Protein 5ODK (pdb70)

Structure (mmCIF, N/CA/C/O backbone):
data_5ODK
#
_entry.id   5ODK
#
_cell.length_a   50.770
_cell.length_b   103.620
_cell.length_c   59.290
_cell.angle_alpha   90.00
_cell.angle_beta   111.09
_cell.angle_gamma   90.00
#
_symmetry.space_group_name_H-M   'P 1 21 1'
#
loop_
_entity.id
_entity.type
_entity.pdbx_description
1 polymer 'single-stranded DNA-binding protein'
2 non-polymer 'PHOSPHATE ION'
3 non-polymer GLYCEROL
4 water water
#
loop_
_atom_site.group_PDB
_atom_site.id
_atom_site.type_symbol
_atom_site.label_atom_id
_atom_site.label_alt_id
_atom_site.label_comp_id
_atom_site.label_asym_id
_atom_site.label_entity_id
_atom_site.label_seq_id
_atom_site.pdbx_PDB_ins_code
_atom_site.Cartn_x
_atom_site.Cartn_y
_atom_site.Cartn_z
_atom_site.occupancy
_atom_site.B_iso_or_equiv
_atom_site.auth_seq_id
_atom_site.auth_comp_id
_atom_site.auth_asym_id
_atom_site.auth_atom_id
_atom_site.pdbx_PDB_model_num
ATOM 1 N N . GLY A 1 1 ? -13.380 8.003 12.570 1.00 35.97 -1 GLY A N 1
ATOM 2 C CA . GLY A 1 1 ? -12.400 6.904 12.807 1.00 28.54 -1 GLY A CA 1
ATOM 3 C C . GLY A 1 1 ? -11.773 6.983 14.175 1.00 22.76 -1 GLY A C 1
ATOM 4 O O . GLY A 1 1 ? -12.242 7.699 15.081 1.00 24.35 -1 GLY A O 1
ATOM 5 N N . LEU A 1 2 ? -10.675 6.266 14.325 1.00 19.76 0 LEU A N 1
ATOM 6 C CA . LEU A 1 2 ? -10.074 6.123 15.635 1.00 17.90 0 LEU A CA 1
ATOM 7 C C . LEU A 1 2 ? -9.590 7.457 16.212 1.00 19.51 0 LEU A C 1
ATOM 8 O O . LEU A 1 2 ? -9.759 7.737 17.421 1.00 19.35 0 LEU A O 1
ATOM 13 N N . ALA A 1 3 ? -8.938 8.242 15.365 1.00 20.23 1 ALA A N 1
ATOM 14 C CA . ALA A 1 3 ? -8.302 9.500 15.793 1.00 20.87 1 ALA A CA 1
ATOM 15 C C . ALA A 1 3 ? -9.251 10.416 16.564 1.00 20.03 1 ALA A C 1
ATOM 16 O O . ALA A 1 3 ? -8.841 11.053 17.522 1.00 22.96 1 ALA A O 1
ATOM 18 N N . GLU A 1 4 ? -10.510 10.462 16.149 1.00 20.74 2 GLU A N 1
ATOM 19 C CA . GLU A 1 4 ? -11.463 11.408 16.717 1.00 22.83 2 GLU A CA 1
ATOM 20 C C . GLU A 1 4 ? -11.898 10.959 18.114 1.00 23.28 2 GLU A C 1
ATOM 21 O O . GLU A 1 4 ? -12.344 11.771 18.893 1.00 28.34 2 GLU A O 1
ATOM 27 N N . LYS A 1 5 ? -11.702 9.675 18.435 1.00 19.80 3 LYS A N 1
ATOM 28 C CA . LYS A 1 5 ? -12.163 9.091 19.702 1.00 21.42 3 LYS A CA 1
ATOM 29 C C . LYS A 1 5 ? -11.105 9.089 20.803 1.00 21.03 3 LYS A C 1
ATOM 30 O O . LYS A 1 5 ? -11.427 9.047 22.000 1.00 25.51 3 LYS A O 1
ATOM 36 N N . LEU A 1 6 ? -9.847 9.125 20.415 1.00 16.13 4 LEU A N 1
ATOM 37 C CA . LEU A 1 6 ? -8.759 9.000 21.388 1.00 16.78 4 LEU A CA 1
ATOM 38 C C . LEU A 1 6 ? -8.580 10.253 22.220 1.00 16.73 4 LEU A C 1
ATOM 39 O O . LEU A 1 6 ? -8.713 11.368 21.732 1.00 20.96 4 LEU A O 1
ATOM 44 N N . VAL A 1 7 ? -8.202 10.053 23.464 1.00 16.80 5 VAL A N 1
ATOM 45 C CA . VAL A 1 7 ? -8.079 11.142 24.422 1.00 19.29 5 VAL A CA 1
ATOM 46 C C . VAL A 1 7 ? -6.610 11.178 24.865 1.00 18.13 5 VAL A C 1
ATOM 47 O O . VAL A 1 7 ? -6.153 10.257 25.532 1.00 19.53 5 VAL A O 1
ATOM 51 N N . PRO A 1 8 ? -5.859 12.213 24.463 1.00 21.66 6 PRO A N 1
ATOM 52 C CA . PRO A 1 8 ? -4.434 12.246 24.835 1.00 21.58 6 PRO A CA 1
ATOM 53 C C . PRO A 1 8 ? -4.182 12.288 26.330 1.00 19.78 6 PRO A C 1
ATOM 54 O O . PRO A 1 8 ? -4.888 13.008 27.053 1.00 23.61 6 PRO A O 1
ATOM 58 N N . ALA A 1 9 ? -3.161 11.546 26.769 1.00 19.85 7 ALA A N 1
ATOM 59 C CA . ALA A 1 9 ? -2.649 11.641 28.125 1.00 19.85 7 ALA A CA 1
ATOM 60 C C . ALA A 1 9 ? -1.311 12.427 28.163 1.00 21.13 7 ALA A C 1
ATOM 61 O O . ALA A 1 9 ? -1.120 13.280 29.023 1.00 25.50 7 ALA A O 1
ATOM 63 N N . LYS A 1 10 ? -0.407 12.147 27.227 1.00 19.60 8 LYS A N 1
ATOM 64 C CA . LYS A 1 10 ? 0.919 12.775 27.206 1.00 21.98 8 LYS A CA 1
ATOM 65 C C . LYS A 1 10 ? 1.406 12.829 25.768 1.00 21.06 8 LYS A C 1
ATOM 66 O O . LYS A 1 10 ? 1.433 11.814 25.102 1.00 19.87 8 LYS A O 1
ATOM 72 N N . LYS A 1 11 ? 1.809 14.002 25.299 1.00 20.23 9 LYS A N 1
ATOM 73 C CA . LYS A 1 11 ? 2.396 14.211 23.974 1.00 21.30 9 LYS A CA 1
ATOM 74 C C . LYS A 1 11 ? 3.914 14.451 24.154 1.00 20.87 9 LYS A C 1
ATOM 75 O O . LYS A 1 11 ? 4.336 15.235 25.011 1.00 24.02 9 LYS A O 1
ATOM 81 N N . VAL A 1 12 ? 4.730 13.731 23.392 1.00 18.69 10 VAL A N 1
ATOM 82 C CA . VAL A 1 12 ? 6.200 13.909 23.367 1.00 20.36 10 VAL A CA 1
ATOM 83 C C . VAL A 1 12 ? 6.666 14.053 21.924 1.00 17.74 10 VAL A C 1
ATOM 84 O O . VAL A 1 12 ? 5.851 13.859 21.011 1.00 17.49 10 VAL A O 1
ATOM 88 N N . LYS A 1 13 ? 7.950 14.314 21.686 1.00 19.20 11 LYS A N 1
ATOM 89 C CA . LYS A 1 13 ? 8.469 14.359 20.314 1.00 17.76 11 LYS A CA 1
ATOM 90 C C . LYS A 1 13 ? 8.087 13.044 19.627 1.00 16.33 11 LYS A C 1
ATOM 91 O O . LYS A 1 13 ? 8.355 11.956 20.121 1.00 15.79 11 LYS A O 1
ATOM 97 N N . ASN A 1 14 ? 7.427 13.154 18.482 1.00 15.85 12 ASN A N 1
ATOM 98 C CA . ASN A 1 14 ? 7.131 11.980 17.673 1.00 14.08 12 ASN A CA 1
ATOM 99 C C . ASN A 1 14 ? 6.279 10.912 18.346 1.00 12.70 12 ASN A C 1
ATOM 100 O O . ASN A 1 14 ? 6.330 9.760 17.930 1.00 13.41 12 ASN A O 1
ATOM 105 N N . GLY A 1 15 ? 5.435 11.276 19.302 1.00 13.97 13 GLY A N 1
ATOM 106 C CA . GLY A 1 15 ? 4.569 10.302 19.904 1.00 14.80 13 GLY A CA 1
ATOM 107 C C . GLY A 1 15 ? 3.511 10.833 20.812 1.00 13.89 13 GLY A C 1
ATOM 108 O O . GLY A 1 15 ? 3.602 11.951 21.315 1.00 15.71 13 GLY A O 1
ATOM 109 N N . VAL A 1 16 ? 2.506 9.999 21.062 1.00 13.95 14 VAL A N 1
ATOM 110 C CA . VAL A 1 16 ? 1.427 10.335 21.996 1.00 14.00 14 VAL A CA 1
ATOM 111 C C . VAL A 1 16 ? 1.020 9.084 22.767 1.00 13.65 14 VAL A C 1
ATOM 112 O O . VAL A 1 16 ? 0.882 8.003 22.187 1.00 13.72 14 VAL A O 1
ATOM 116 N N . LEU A 1 17 ? 0.862 9.233 24.079 1.00 14.28 15 LEU A N 1
ATOM 117 C CA . LEU A 1 17 ? 0.206 8.230 24.912 1.00 13.60 15 LEU A CA 1
ATOM 118 C C . LEU A 1 17 ? -1.187 8.723 25.174 1.00 14.04 15 LEU A C 1
ATOM 119 O O . LEU A 1 17 ? -1.391 9.892 25.531 1.00 16.13 15 LEU A O 1
ATOM 124 N N . TYR A 1 18 ? -2.164 7.844 24.980 1.00 12.47 16 TYR A N 1
ATOM 125 C CA . TYR A 1 18 ? -3.572 8.146 25.196 1.00 14.39 16 TYR A CA 1
ATOM 126 C C . TYR A 1 18 ? -4.033 7.570 26.539 1.00 14.19 16 TYR A C 1
ATOM 127 O O . TYR A 1 18 ? -3.460 6.598 27.059 1.00 14.92 16 TYR A O 1
ATOM 136 N N . LYS A 1 19 ? -5.114 8.134 27.064 1.00 14.97 17 LYS A N 1
ATOM 137 C CA . LYS A 1 19 ? -5.647 7.698 28.343 1.00 16.75 17 LYS A CA 1
ATOM 138 C C . LYS A 1 19 ? -6.052 6.239 28.370 1.00 16.74 17 LYS A C 1
ATOM 139 O O . LYS A 1 19 ? -6.007 5.598 29.403 1.00 18.60 17 LYS A O 1
ATOM 145 N N . SER A 1 20 ? -6.482 5.729 27.211 1.00 16.30 18 SER A N 1
ATOM 146 C CA . SER A 1 20 ? -6.900 4.370 27.002 1.00 15.24 18 SER A CA 1
ATOM 147 C C . SER A 1 20 ? -5.733 3.386 26.772 1.00 14.44 18 SER A C 1
ATOM 148 O O . SER A 1 20 ? -5.949 2.193 26.546 1.00 15.70 18 SER A O 1
ATOM 151 N N . GLY A 1 21 ? -4.498 3.875 26.808 1.00 13.08 19 GLY A N 1
ATOM 152 C CA . GLY A 1 21 ? -3.310 3.047 26.626 1.00 13.29 19 GLY A CA 1
ATOM 153 C C . GLY A 1 21 ? -2.808 2.936 25.211 1.00 11.54 19 GLY A C 1
ATOM 154 O O . GLY A 1 21 ? -1.753 2.369 24.961 1.00 13.16 19 GLY A O 1
ATOM 155 N N . HIS A 1 22 ? -3.578 3.463 24.242 1.00 12.07 20 HIS A N 1
ATOM 156 C CA . HIS A 1 22 ? -3.081 3.568 22.890 1.00 10.86 20 HIS A CA 1
ATOM 157 C C . HIS A 1 22 ? -1.819 4.398 22.824 1.00 11.09 20 HIS A C 1
ATOM 158 O O . HIS A 1 22 ? -1.634 5.295 23.671 1.00 12.82 20 HIS A O 1
ATOM 165 N N . ILE A 1 23 ? -0.980 4.077 21.858 1.00 10.62 21 ILE A N 1
ATOM 166 C CA . ILE A 1 23 ? 0.281 4.755 21.648 1.00 11.44 21 ILE A CA 1
ATOM 167 C C . ILE A 1 23 ? 0.359 5.138 20.177 1.00 11.87 21 ILE A C 1
ATOM 168 O O . ILE A 1 23 ? 0.290 4.260 19.300 1.00 11.74 21 ILE A O 1
ATOM 173 N N . LYS A 1 24 ? 0.573 6.420 19.897 1.00 11.82 22 LYS A N 1
ATOM 174 C CA . LYS A 1 24 ? 0.900 6.877 18.540 1.00 12.25 22 LYS A CA 1
ATOM 175 C C . LYS A 1 24 ? 2.412 6.988 18.418 1.00 11.59 22 LYS A C 1
ATOM 176 O O . LYS A 1 24 ? 3.032 7.650 19.253 1.00 12.41 22 LYS A O 1
ATOM 182 N N . VAL A 1 25 ? 2.989 6.312 17.434 1.00 11.82 23 VAL A N 1
ATOM 183 C CA . VAL A 1 25 ? 4.376 6.479 17.032 1.00 13.01 23 VAL A CA 1
ATOM 184 C C . VAL A 1 25 ? 4.368 7.231 15.726 1.00 11.29 23 VAL A C 1
ATOM 185 O O . VAL A 1 25 ? 3.749 6.794 14.746 1.00 12.95 23 VAL A O 1
ATOM 189 N N . SER A 1 26 ? 4.989 8.404 15.717 1.00 12.86 24 SER A N 1
ATOM 190 C CA . SER A 1 26 ? 4.911 9.313 14.578 1.00 12.90 24 SER A CA 1
ATOM 191 C C . SER A 1 26 ? 6.201 9.327 13.805 1.00 13.45 24 SER A C 1
ATOM 192 O O . SER A 1 26 ? 7.289 9.275 14.404 1.00 14.24 24 SER A O 1
ATOM 195 N N . ASN A 1 27 ? 6.098 9.431 12.480 1.00 13.89 25 ASN A N 1
ATOM 196 C CA . ASN A 1 27 ? 7.266 9.613 11.625 1.00 13.60 25 ASN A CA 1
ATOM 197 C C . ASN A 1 27 ? 8.258 8.465 11.758 1.00 13.37 25 ASN A C 1
ATOM 198 O O . ASN A 1 27 ? 9.409 8.619 12.194 1.00 14.54 25 ASN A O 1
ATOM 203 N N . VAL A 1 28 ? 7.767 7.308 11.354 1.00 12.58 26 VAL A N 1
ATOM 204 C CA . VAL A 1 28 ? 8.527 6.050 11.354 1.00 12.71 26 VAL A CA 1
ATOM 205 C C . VAL A 1 28 ? 8.482 5.476 9.943 1.00 11.29 26 VAL A C 1
ATOM 206 O O . VAL A 1 28 ? 7.550 5.786 9.178 1.00 12.75 26 VAL A O 1
ATOM 210 N N . ARG A 1 29 ? 9.464 4.653 9.591 1.00 11.54 27 ARG A N 1
ATOM 211 C CA . ARG A 1 29 ? 9.480 4.100 8.246 1.00 12.02 27 ARG A CA 1
ATOM 212 C C . ARG A 1 29 ? 8.830 2.735 8.268 1.00 13.16 27 ARG A C 1
ATOM 213 O O . ARG A 1 29 ? 9.094 1.917 9.124 1.00 17.79 27 ARG A O 1
ATOM 221 N N . CYS A 1 30 ? 7.958 2.463 7.318 1.00 13.15 28 CYS A N 1
ATOM 222 C CA . CYS A 1 30 ? 7.327 1.178 7.354 1.00 14.35 28 CYS A CA 1
ATOM 223 C C . CYS A 1 30 ? 8.005 0.141 6.483 1.00 13.02 28 CYS A C 1
ATOM 224 O O . CYS A 1 30 ? 8.726 0.442 5.528 1.00 13.73 28 CYS A O 1
ATOM 227 N N A SER A 1 31 ? 7.716 -1.101 6.840 0.80 12.57 29 SER A N 1
ATOM 228 N N B SER A 1 31 ? 7.830 -1.118 6.876 0.20 12.59 29 SER A N 1
ATOM 229 C CA A SER A 1 31 ? 8.274 -2.263 6.202 0.80 12.95 29 SER A CA 1
ATOM 230 C CA B SER A 1 31 ? 8.283 -2.254 6.083 0.20 12.39 29 SER A CA 1
ATOM 231 C C A SER A 1 31 ? 7.190 -3.365 6.217 0.80 12.78 29 SER A C 1
ATOM 232 C C B SER A 1 31 ? 7.254 -3.370 6.216 0.20 12.76 29 SER A C 1
ATOM 233 O O A SER A 1 31 ? 6.374 -3.447 7.126 0.80 12.56 29 SER A O 1
ATOM 234 O O B SER A 1 31 ? 6.534 -3.458 7.206 0.20 12.83 29 SER A O 1
ATOM 239 N N . TYR A 1 32 ? 7.188 -4.199 5.181 1.00 12.53 30 TYR A N 1
ATOM 240 C CA . TYR A 1 32 ? 6.292 -5.351 5.113 1.00 13.34 30 TYR A CA 1
ATOM 241 C C . TYR A 1 32 ? 4.831 -5.003 5.413 1.00 13.13 30 TYR A C 1
ATOM 242 O O . TYR A 1 32 ? 4.157 -5.694 6.168 1.00 13.83 30 TYR A O 1
ATOM 251 N N . PRO A 1 33 ? 4.293 -3.942 4.764 1.00 13.37 31 PRO A N 1
ATOM 252 C CA . PRO A 1 33 ? 2.887 -3.644 5.013 1.00 12.92 31 PRO A CA 1
ATOM 253 C C . PRO A 1 33 ? 1.939 -4.702 4.448 1.00 13.09 31 PRO A C 1
ATOM 254 O O . PRO A 1 33 ? 2.114 -5.139 3.292 1.00 14.69 31 PRO A O 1
ATOM 258 N N . HIS A 1 34 ? 0.978 -5.090 5.275 1.00 11.95 32 HIS A N 1
ATOM 259 C CA . HIS A 1 34 ? -0.167 -5.933 4.890 1.00 11.90 32 HIS A CA 1
ATOM 260 C C . HIS A 1 34 ? -1.399 -5.298 5.452 1.00 11.46 32 HIS A C 1
ATOM 261 O O . HIS A 1 34 ? -1.946 -5.697 6.457 1.00 12.37 32 HIS A O 1
ATOM 268 N N . LEU A 1 35 ? -1.803 -4.238 4.759 1.00 12.27 33 LEU A N 1
ATOM 269 C CA . LEU A 1 35 ? -2.931 -3.390 5.142 1.00 12.31 33 LEU A CA 1
ATOM 270 C C . LEU A 1 35 ? -4.124 -3.537 4.208 1.00 13.15 33 LEU A C 1
ATOM 271 O O . LEU A 1 35 ? -5.226 -3.092 4.526 1.00 14.38 33 LEU A O 1
ATOM 276 N N . ASP A 1 36 ? -3.859 -4.122 3.050 1.00 14.11 34 ASP A N 1
ATOM 277 C CA . ASP A 1 36 ? -4.834 -4.234 1.985 1.00 15.10 34 ASP A CA 1
ATOM 278 C C . ASP A 1 36 ? -5.790 -5.375 2.197 1.00 16.54 34 ASP A C 1
ATOM 279 O O . ASP A 1 36 ? -7.020 -5.228 1.976 1.00 20.18 34 ASP A O 1
ATOM 284 N N . LYS A 1 37 ? -5.213 -6.518 2.521 1.00 18.28 35 LYS A N 1
ATOM 285 C CA . LYS A 1 37 ? -5.906 -7.745 2.706 1.00 21.21 35 LYS A CA 1
ATOM 286 C C . LYS A 1 37 ? -5.112 -8.485 3.779 1.00 19.55 35 LYS A C 1
ATOM 287 O O . LYS A 1 37 ? -3.868 -8.356 3.895 1.00 21.71 35 LYS A O 1
ATOM 293 N N . PRO A 1 38 ? -5.822 -9.300 4.565 1.00 23.48 36 PRO A N 1
ATOM 294 C CA . PRO A 1 38 ? -5.077 -10.014 5.587 1.00 24.28 36 PRO A CA 1
ATOM 295 C C . PRO A 1 38 ? -4.302 -11.189 5.007 1.00 26.26 36 PRO A C 1
ATOM 296 O O . PRO A 1 38 ? -4.577 -11.650 3.903 1.00 29.80 36 PRO A O 1
ATOM 300 N N . TYR A 1 39 ? -3.314 -11.605 5.781 1.00 28.15 37 TYR A N 1
ATOM 301 C CA . TYR A 1 39 ? -2.147 -12.329 5.310 1.00 34.14 37 TYR A CA 1
ATOM 302 C C . TYR A 1 39 ? -1.607 -13.174 6.454 1.00 40.80 37 TYR A C 1
ATOM 303 O O . TYR A 1 39 ? -2.289 -13.361 7.476 1.00 49.18 37 TYR A O 1
ATOM 312 N N . PRO A 1 47 ? -6.985 -14.729 9.899 1.00 38.64 45 PRO A N 1
ATOM 313 C CA . PRO A 1 47 ? -6.079 -13.986 9.018 1.00 29.18 45 PRO A CA 1
ATOM 314 C C . PRO A 1 47 ? -5.658 -12.656 9.667 1.00 24.44 45 PRO A C 1
ATOM 315 O O . PRO A 1 47 ? -6.433 -12.118 10.464 1.00 29.61 45 PRO A O 1
ATOM 319 N N . LYS A 1 48 ? -4.470 -12.114 9.354 1.00 24.11 46 LYS A N 1
ATOM 320 C CA . LYS A 1 48 ? -4.038 -10.859 9.966 1.00 19.63 46 LYS A CA 1
ATOM 321 C C . LYS A 1 48 ? -3.523 -9.773 9.001 1.00 17.32 46 LYS A C 1
ATOM 322 O O . LYS A 1 48 ? -2.831 -10.003 8.029 1.00 22.77 46 LYS A O 1
ATOM 328 N N . TYR A 1 49 ? -3.856 -8.569 9.371 1.00 12.81 47 TYR A N 1
ATOM 329 C CA . TYR A 1 49 ? -3.215 -7.355 8.862 1.00 11.96 47 TYR A CA 1
ATOM 330 C C . TYR A 1 49 ? -1.939 -7.111 9.688 1.00 11.57 47 TYR A C 1
ATOM 331 O O . TYR A 1 49 ? -1.903 -7.462 10.867 1.00 13.59 47 TYR A O 1
ATOM 340 N N . SER A 1 50 ? -0.929 -6.513 9.091 1.00 11.13 48 SER A N 1
ATOM 341 C CA . SER A 1 50 ? 0.315 -6.302 9.829 1.00 11.41 48 SER A CA 1
ATOM 342 C C . SER A 1 50 ? 1.164 -5.189 9.226 1.00 10.93 48 SER A C 1
ATOM 343 O O . SER A 1 50 ? 0.961 -4.805 8.061 1.00 12.03 48 SER A O 1
ATOM 346 N N . ILE A 1 51 ? 2.142 -4.735 9.984 1.00 11.83 49 ILE A N 1
ATOM 347 C CA . ILE A 1 51 ? 3.153 -3.842 9.498 1.00 11.68 49 ILE A CA 1
ATOM 348 C C . ILE A 1 51 ? 4.358 -3.934 10.440 1.00 12.14 49 ILE A C 1
ATOM 349 O O . ILE A 1 51 ? 4.189 -4.293 11.628 1.00 13.10 49 ILE A O 1
ATOM 354 N N . THR A 1 52 ? 5.532 -3.606 9.909 1.00 11.54 50 THR A N 1
ATOM 355 C CA . THR A 1 52 ? 6.708 -3.367 10.711 1.00 11.67 50 THR A CA 1
ATOM 356 C C . THR A 1 52 ? 6.993 -1.863 10.637 1.00 11.73 50 THR A C 1
ATOM 357 O O . THR A 1 52 ? 6.907 -1.246 9.571 1.00 13.23 50 THR A O 1
ATOM 361 N N . LEU A 1 53 ? 7.347 -1.287 11.777 1.00 11.33 51 LEU A N 1
ATOM 362 C CA . LEU A 1 53 ? 7.658 0.143 11.892 1.00 11.92 51 LEU A CA 1
ATOM 363 C C . LEU A 1 53 ? 9.098 0.273 12.318 1.00 12.32 51 LEU A C 1
ATOM 364 O O . LEU A 1 53 ? 9.516 -0.339 13.314 1.00 14.72 51 LEU A O 1
ATOM 369 N N . LEU A 1 54 ? 9.883 1.034 11.558 1.00 12.84 52 LEU A N 1
ATOM 370 C CA . LEU A 1 54 ? 11.265 1.286 11.850 1.00 12.39 52 LEU A CA 1
ATOM 371 C C . LEU A 1 54 ? 11.349 2.673 12.439 1.00 12.76 52 LEU A C 1
ATOM 372 O O . LEU A 1 54 ? 11.103 3.685 11.759 1.00 13.25 52 LEU A O 1
ATOM 377 N N . MET A 1 55 ? 11.652 2.741 13.738 1.00 13.61 53 MET A N 1
ATOM 378 C CA . MET A 1 55 ? 11.545 3.982 14.473 1.00 14.10 53 MET A CA 1
ATOM 379 C C . MET A 1 55 ? 12.956 4.502 14.787 1.00 14.05 53 MET A C 1
ATOM 380 O O . MET A 1 55 ? 13.673 3.901 15.589 1.00 14.13 53 MET A O 1
ATOM 385 N N . PRO A 1 56 ? 13.393 5.623 14.158 1.00 12.91 54 PRO A N 1
ATOM 386 C CA . PRO A 1 56 ? 14.763 6.124 14.411 1.00 14.25 54 PRO A CA 1
ATOM 387 C C . PRO A 1 56 ? 15.022 6.414 15.881 1.00 15.00 54 PRO A C 1
ATOM 388 O O . PRO A 1 56 ? 14.301 7.173 16.531 1.00 16.08 54 PRO A O 1
ATOM 392 N N . LYS A 1 57 ? 16.060 5.782 16.405 1.00 14.94 55 LYS A N 1
ATOM 393 C CA . LYS A 1 57 ? 16.361 5.915 17.837 1.00 14.76 55 LYS A CA 1
ATOM 394 C C . LYS A 1 57 ? 16.628 7.352 18.254 1.00 16.21 55 LYS A C 1
ATOM 395 O O . LYS A 1 57 ? 16.193 7.771 19.327 1.00 19.57 55 LYS A O 1
ATOM 401 N N . ASP A 1 58 ? 17.341 8.101 17.413 1.00 16.74 56 ASP A N 1
ATOM 402 C CA . ASP A 1 58 ? 17.814 9.428 17.787 1.00 19.24 56 ASP A CA 1
ATOM 403 C C . ASP A 1 58 ? 16.708 10.440 17.908 1.00 18.03 56 ASP A C 1
ATOM 404 O O . ASP A 1 58 ? 16.892 11.414 18.584 1.00 22.50 56 ASP A O 1
ATOM 409 N N . THR A 1 59 ? 15.547 10.194 17.304 1.00 16.37 57 THR A N 1
ATOM 410 C CA . THR A 1 59 ? 14.404 11.120 17.370 1.00 16.34 57 THR A CA 1
ATOM 411 C C . THR A 1 59 ? 13.160 10.543 18.054 1.00 15.91 57 THR A C 1
ATOM 412 O O . THR A 1 59 ? 12.096 11.184 18.075 1.00 18.42 57 THR A O 1
ATOM 416 N N . HIS A 1 60 ? 13.293 9.366 18.653 1.00 14.56 58 HIS A N 1
ATOM 417 C CA . HIS A 1 60 ? 12.155 8.700 19.284 1.00 15.02 58 HIS A CA 1
ATOM 418 C C . HIS A 1 60 ? 12.464 8.162 20.668 1.00 15.76 58 HIS A C 1
ATOM 419 O O . HIS A 1 60 ? 11.765 7.267 21.131 1.00 15.02 58 HIS A O 1
ATOM 426 N N . GLY A 1 61 ? 13.439 8.760 21.366 1.00 15.64 59 GLY A N 1
ATOM 427 C CA . GLY A 1 61 ? 13.772 8.260 22.692 1.00 16.60 59 GLY A CA 1
ATOM 428 C C . GLY A 1 61 ? 12.636 8.322 23.703 1.00 16.82 59 GLY A C 1
ATOM 429 O O . GLY A 1 61 ? 12.398 7.371 24.436 1.00 17.15 59 GLY A O 1
ATOM 430 N N . ALA A 1 62 ? 11.943 9.449 23.772 1.00 16.37 60 ALA A N 1
ATOM 431 C CA . ALA A 1 62 ? 10.866 9.604 24.754 1.00 17.73 60 ALA A CA 1
ATOM 432 C C . ALA A 1 62 ? 9.715 8.661 24.504 1.00 16.31 60 ALA A C 1
ATOM 433 O O . ALA A 1 62 ? 9.191 8.054 25.430 1.00 16.27 60 ALA A O 1
ATOM 435 N N . ILE A 1 63 ? 9.303 8.526 23.247 1.00 14.99 61 ILE A N 1
ATOM 436 C CA . ILE A 1 63 ? 8.196 7.625 22.973 1.00 14.00 61 ILE A CA 1
ATOM 437 C C . ILE A 1 63 ? 8.617 6.169 23.176 1.00 13.78 61 ILE A C 1
ATOM 438 O O . ILE A 1 63 ? 7.812 5.366 23.628 1.00 13.83 61 ILE A O 1
ATOM 443 N N . LYS A 1 64 ? 9.876 5.833 22.915 1.00 14.06 62 LYS A N 1
ATOM 444 C CA . LYS A 1 64 ? 10.334 4.489 23.234 1.00 14.34 62 LYS A CA 1
ATOM 445 C C . LYS A 1 64 ? 10.259 4.230 24.738 1.00 14.95 62 LYS A C 1
ATOM 446 O O . LYS A 1 64 ? 9.863 3.153 25.147 1.00 15.14 62 LYS A O 1
ATOM 452 N N . LYS A 1 65 ? 10.652 5.224 25.547 1.00 16.03 63 LYS A N 1
ATOM 453 C CA . LYS A 1 65 ? 10.561 5.100 27.011 1.00 18.07 63 LYS A CA 1
ATOM 454 C C . LYS A 1 65 ? 9.110 4.837 27.458 1.00 15.61 63 LYS A C 1
ATOM 455 O O . LYS A 1 65 ? 8.843 3.978 28.302 1.00 17.93 63 LYS A O 1
ATOM 461 N N . ILE A 1 66 ? 8.179 5.566 26.859 1.00 14.78 64 ILE A N 1
ATOM 462 C CA . ILE A 1 66 ? 6.783 5.367 27.151 1.00 15.02 64 ILE A CA 1
ATOM 463 C C . ILE A 1 66 ? 6.355 3.951 26.746 1.00 14.02 64 ILE A C 1
ATOM 464 O O . ILE A 1 66 ? 5.621 3.274 27.456 1.00 15.25 64 ILE A O 1
ATOM 469 N N . ILE A 1 67 ? 6.785 3.519 25.561 1.00 13.52 65 ILE A N 1
ATOM 470 C CA . ILE A 1 67 ? 6.462 2.149 25.112 1.00 13.17 65 ILE A CA 1
ATOM 471 C C . ILE A 1 67 ? 6.958 1.121 26.121 1.00 13.47 65 ILE A C 1
ATOM 472 O O . ILE A 1 67 ? 6.197 0.206 26.480 1.00 13.91 65 ILE A O 1
ATOM 477 N N . ASP A 1 68 ? 8.188 1.288 26.629 1.00 14.10 66 ASP A N 1
ATOM 478 C CA . ASP A 1 68 ? 8.683 0.335 27.616 1.00 14.47 66 ASP A CA 1
ATOM 479 C C . ASP A 1 68 ? 7.794 0.320 28.868 1.00 12.92 66 ASP A C 1
ATOM 480 O O . ASP A 1 68 ? 7.494 -0.736 29.427 1.00 15.42 66 ASP A O 1
ATOM 485 N N . GLU A 1 69 ? 7.394 1.504 29.311 1.00 13.31 67 GLU A N 1
ATOM 486 C CA . GLU A 1 69 ? 6.515 1.631 30.477 1.00 14.69 67 GLU A CA 1
ATOM 487 C C . GLU A 1 69 ? 5.166 0.954 30.246 1.00 14.95 67 GLU A C 1
ATOM 488 O O . GLU A 1 69 ? 4.632 0.262 31.079 1.00 15.41 67 GLU A O 1
ATOM 494 N N . GLN A 1 70 ? 4.622 1.122 29.052 1.00 14.69 68 GLN A N 1
ATOM 495 C CA . GLN A 1 70 ? 3.329 0.522 28.718 1.00 13.85 68 GLN A CA 1
ATOM 496 C C . GLN A 1 70 ? 3.443 -0.994 28.582 1.00 12.98 68 GLN A C 1
ATOM 497 O O . GLN A 1 70 ? 2.506 -1.708 28.937 1.00 13.84 68 GLN A O 1
ATOM 503 N N . ILE A 1 71 ? 4.585 -1.483 28.093 1.00 13.50 69 ILE A N 1
ATOM 504 C CA . ILE A 1 71 ? 4.847 -2.922 28.106 1.00 13.23 69 ILE A CA 1
ATOM 505 C C . ILE A 1 71 ? 4.827 -3.496 29.537 1.00 14.09 69 ILE A C 1
ATOM 506 O O . ILE A 1 71 ? 4.220 -4.541 29.769 1.00 13.25 69 ILE A O 1
ATOM 511 N N . GLU A 1 72 ? 5.434 -2.785 30.499 1.00 14.23 70 GLU A N 1
ATOM 512 C CA . GLU A 1 72 ? 5.401 -3.239 31.878 1.00 14.80 70 GLU A CA 1
ATOM 513 C C . GLU A 1 72 ? 3.985 -3.271 32.441 1.00 15.16 70 GLU A C 1
ATOM 514 O O . GLU A 1 72 ? 3.604 -4.207 33.133 1.00 15.39 70 GLU A O 1
ATOM 520 N N . LEU A 1 73 ? 3.181 -2.266 32.108 1.00 14.51 71 LEU A N 1
ATOM 521 C CA . LEU A 1 73 ? 1.800 -2.217 32.578 1.00 15.92 71 LEU A CA 1
ATOM 522 C C . LEU A 1 73 ? 1.015 -3.405 32.008 1.00 14.97 71 LEU A C 1
ATOM 523 O O . LEU A 1 73 ? 0.159 -4.012 32.670 1.00 15.50 71 LEU A O 1
ATOM 528 N N . THR A 1 74 ? 1.291 -3.700 30.743 1.00 13.61 72 THR A N 1
ATOM 529 C CA . THR A 1 74 ? 0.566 -4.760 30.059 1.00 13.01 72 THR A CA 1
ATOM 530 C C . THR A 1 74 ? 0.911 -6.121 30.690 1.00 12.77 72 THR A C 1
ATOM 531 O O . THR A 1 74 ? 0.040 -6.953 30.908 1.00 14.10 72 THR A O 1
ATOM 535 N N . LYS A 1 75 ? 2.189 -6.325 31.032 1.00 13.34 73 LYS A N 1
ATOM 536 C CA . LYS A 1 75 ? 2.583 -7.554 31.752 1.00 14.45 73 LYS A CA 1
ATOM 537 C C . LYS A 1 75 ? 1.791 -7.663 33.058 1.00 14.26 7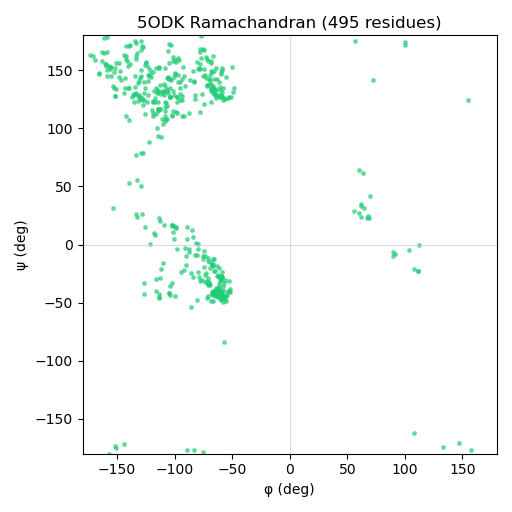3 LYS A C 1
ATOM 538 O O . LYS A 1 75 ? 1.316 -8.735 33.424 1.00 15.51 73 LYS A O 1
ATOM 544 N N . LYS A 1 76 ? 1.708 -6.545 33.782 1.00 14.89 74 LYS A N 1
ATOM 545 C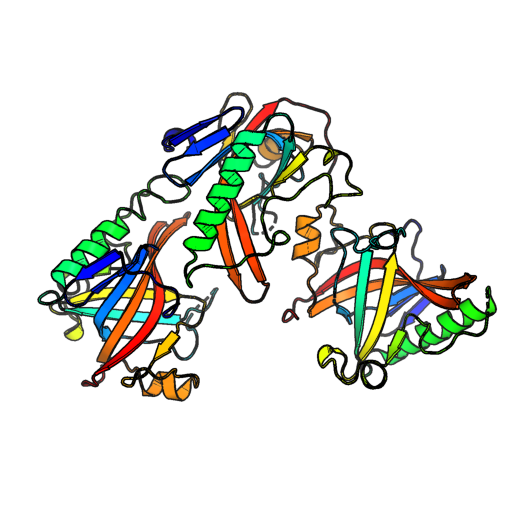 CA . LYS A 1 76 ? 1.112 -6.530 35.116 1.00 16.96 74 LYS A CA 1
ATOM 546 C C . LYS A 1 76 ? -0.362 -6.940 35.092 1.00 16.64 74 LYS A C 1
ATOM 547 O O . LYS A 1 76 ? -0.862 -7.567 36.035 1.00 17.60 74 LYS A O 1
ATOM 553 N N . ASN A 1 77 ? -1.042 -6.568 33.998 1.00 14.81 75 ASN A N 1
ATOM 554 C CA . ASN A 1 77 ? -2.498 -6.729 33.917 1.00 15.96 75 ASN A CA 1
ATOM 555 C C . ASN A 1 77 ? -2.962 -7.909 33.085 1.00 13.95 75 ASN A C 1
ATOM 556 O O . ASN A 1 77 ? -4.140 -7.992 32.711 1.00 15.76 75 ASN A O 1
ATOM 561 N N . HIS A 1 78 ? -2.051 -8.841 32.826 1.00 13.01 76 HIS A N 1
ATOM 562 C CA . HIS A 1 78 ? -2.413 -10.036 32.100 1.00 13.68 76 HIS A CA 1
ATOM 563 C C . HIS A 1 78 ? -3.498 -10.857 32.802 1.00 13.43 76 HIS A C 1
ATOM 564 O O . HIS A 1 78 ? -3.566 -10.924 34.025 1.00 14.66 76 HIS A O 1
ATOM 571 N N . LYS A 1 79 ? -4.354 -11.514 32.017 1.00 12.60 77 LYS A N 1
ATOM 572 C CA . LYS A 1 79 ? -5.533 -12.147 32.587 1.00 13.72 77 LYS A CA 1
ATOM 573 C C . LYS A 1 79 ? -5.313 -13.330 33.511 1.00 13.83 77 LYS A C 1
ATOM 574 O O . LYS A 1 79 ? -6.232 -13.686 34.262 1.00 14.81 77 LYS A O 1
ATOM 580 N N . THR A 1 80 ? -4.135 -13.959 33.462 1.00 14.62 78 THR A N 1
ATOM 581 C CA . THR A 1 80 ? -3.830 -15.016 34.447 1.00 14.98 78 THR A CA 1
ATOM 582 C C . THR A 1 80 ? -2.967 -14.533 35.608 1.00 16.64 78 THR A C 1
ATOM 583 O O . THR A 1 80 ? -2.479 -15.353 36.405 1.00 18.28 78 THR A O 1
ATOM 587 N N . GLY A 1 81 ? -2.860 -13.213 35.762 1.00 17.20 79 GLY A N 1
ATOM 588 C CA . GLY A 1 81 ? -1.964 -12.559 36.718 1.00 16.45 79 GLY A CA 1
ATOM 589 C C . GLY A 1 81 ? -0.726 -12.084 36.013 1.00 15.70 79 GLY A C 1
ATOM 590 O O . GLY A 1 81 ? -0.530 -12.316 34.797 1.00 16.70 79 GLY A O 1
ATOM 591 N N . ALA A 1 82 ? 0.118 -11.378 36.735 1.00 17.95 80 ALA A N 1
ATO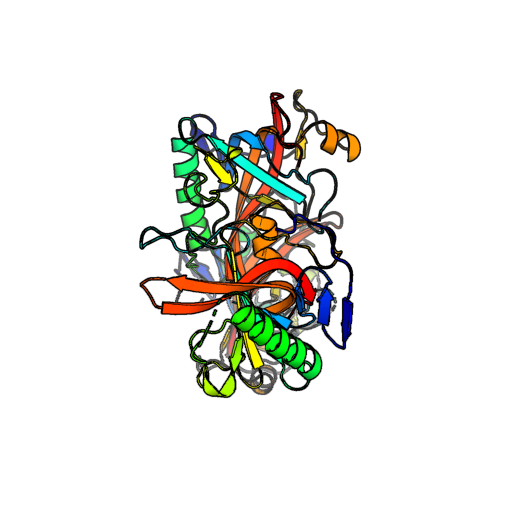M 592 C CA . ALA A 1 82 ? 1.307 -10.792 36.138 1.00 17.90 80 ALA A CA 1
ATOM 593 C C . ALA A 1 82 ? 2.080 -11.819 35.313 1.00 16.54 80 ALA A C 1
ATOM 594 O O . ALA A 1 82 ? 2.317 -12.964 35.752 1.00 20.34 80 ALA A O 1
ATOM 596 N N . LEU A 1 83 ? 2.422 -11.410 34.090 1.00 16.62 81 LEU A N 1
ATOM 597 C CA . LEU A 1 83 ? 3.062 -12.277 33.120 1.00 16.18 81 LEU A CA 1
ATOM 598 C C . LEU A 1 83 ? 4.535 -11.880 32.989 1.00 16.94 81 LEU A C 1
ATOM 599 O O . LEU A 1 83 ? 4.853 -10.698 32.852 1.00 18.33 81 LEU A O 1
ATOM 604 N N . LYS A 1 84 ? 5.429 -12.858 33.006 1.00 18.31 82 LYS A N 1
ATOM 605 C CA . LYS A 1 84 ? 6.840 -12.603 32.748 1.00 18.69 82 LYS A CA 1
ATOM 606 C C . LYS A 1 84 ? 7.108 -12.869 31.261 1.00 18.56 82 LYS A C 1
ATOM 607 O O . LYS A 1 84 ? 6.744 -13.924 30.755 1.00 20.36 82 LYS A O 1
ATOM 613 N N . VAL A 1 85 ? 7.744 -11.914 30.582 1.00 16.36 83 VAL A N 1
ATOM 614 C CA . VAL A 1 85 ? 8.049 -12.042 29.158 1.00 15.72 83 VAL A CA 1
ATOM 615 C C . VAL A 1 85 ? 9.496 -11.644 28.896 1.00 16.15 83 VAL A C 1
ATOM 616 O O . VAL A 1 85 ? 9.934 -10.574 29.322 1.00 19.48 83 VAL A O 1
ATOM 620 N N . ALA A 1 86 ? 10.215 -12.496 28.169 1.00 18.67 84 ALA A N 1
ATOM 621 C CA . ALA A 1 86 ? 11.612 -12.231 27.836 1.00 20.35 84 ALA A CA 1
ATOM 622 C C . ALA A 1 86 ? 11.661 -11.155 26.757 1.00 20.44 84 ALA A C 1
ATOM 623 O O . ALA A 1 86 ? 10.730 -11.044 25.953 1.00 19.90 84 ALA A O 1
ATOM 625 N N . PRO A 1 87 ? 12.740 -10.359 26.713 1.00 21.90 85 PRO A N 1
ATOM 626 C CA . PRO A 1 87 ? 12.836 -9.348 25.635 1.00 23.03 85 PRO A CA 1
ATOM 627 C C . PRO A 1 87 ? 12.664 -9.878 24.210 1.00 20.75 85 PRO A C 1
ATOM 628 O O . PRO A 1 87 ? 12.122 -9.181 23.335 1.00 21.59 85 PRO A O 1
ATOM 632 N N . SER A 1 88 ? 13.065 -11.113 23.952 1.00 21.18 86 SER A N 1
ATOM 633 C CA . SER A 1 88 ? 12.896 -11.691 22.610 1.00 23.82 86 SER A CA 1
ATOM 634 C C . SER A 1 88 ? 11.457 -11.907 22.187 1.00 22.51 86 SER A C 1
ATOM 635 O O . SER A 1 88 ? 11.208 -12.166 21.025 1.00 24.88 86 SER A O 1
ATOM 638 N N . MET A 1 89 ? 10.528 -11.797 23.135 1.00 19.36 87 MET A N 1
ATOM 639 C CA . MET A 1 89 ? 9.123 -12.062 22.924 1.00 17.92 87 MET A CA 1
ATOM 640 C C . MET A 1 89 ? 8.280 -10.794 23.035 1.00 14.47 87 MET A C 1
ATOM 641 O O . MET A 1 89 ? 7.065 -10.868 23.166 1.00 17.34 87 MET A O 1
ATOM 646 N N . LEU A 1 90 ? 8.930 -9.645 22.883 1.00 13.87 88 LEU A N 1
ATOM 647 C CA . LEU A 1 90 ? 8.236 -8.356 22.817 1.00 13.10 88 LEU A CA 1
ATOM 648 C C . LEU A 1 90 ? 8.069 -7.900 21.364 1.00 12.55 88 LEU A C 1
ATOM 649 O O . LEU A 1 90 ? 8.863 -8.239 20.495 1.00 14.79 88 LEU A O 1
ATOM 654 N N . PHE A 1 91 ? 7.084 -7.032 21.166 1.00 12.01 89 PHE A N 1
ATOM 655 C CA . PHE A 1 91 ? 6.818 -6.495 19.820 1.00 12.38 89 PHE A CA 1
ATOM 656 C C . PHE A 1 91 ? 7.847 -5.469 19.357 1.00 12.37 89 PHE A C 1
ATOM 657 O O . PHE A 1 91 ? 7.779 -5.034 18.207 1.00 13.51 89 PHE A O 1
ATOM 665 N N . ILE A 1 92 ? 8.731 -5.018 20.260 1.00 12.54 90 ILE A N 1
ATOM 666 C CA . ILE A 1 92 ? 9.738 -4.005 19.924 1.00 12.72 90 ILE A CA 1
ATOM 667 C C . ILE A 1 92 ? 11.106 -4.640 20.125 1.00 12.85 90 ILE A C 1
ATOM 668 O O . ILE A 1 92 ? 11.354 -5.259 21.152 1.00 14.96 90 ILE A O 1
ATOM 673 N N . LYS A 1 93 ? 11.975 -4.484 19.138 1.00 12.62 91 LYS A N 1
ATOM 674 C CA . LYS A 1 93 ? 13.297 -5.065 19.122 1.00 14.76 91 LYS A CA 1
ATOM 675 C C . LYS A 1 93 ? 14.336 -4.032 18.698 1.00 13.29 91 LYS A C 1
ATOM 676 O O . LYS A 1 93 ? 14.003 -2.962 18.168 1.00 14.18 91 LYS A O 1
ATOM 682 N N . ASP A 1 94 ? 15.600 -4.321 18.987 1.00 15.94 92 ASP A N 1
ATOM 683 C CA . ASP A 1 94 ? 16.702 -3.406 18.721 1.00 15.33 92 ASP A CA 1
ATOM 684 C C . ASP A 1 94 ? 17.287 -3.685 17.328 1.00 14.34 92 ASP A C 1
ATOM 685 O O . ASP A 1 94 ? 17.893 -4.735 17.096 1.00 15.35 92 ASP A O 1
ATOM 690 N N . GLY A 1 95 ? 17.083 -2.749 16.404 1.00 13.67 93 GLY A N 1
ATOM 691 C CA . GLY A 1 95 ? 17.590 -2.907 15.067 1.00 13.86 93 GLY A CA 1
ATOM 692 C C . GLY A 1 95 ? 19.091 -3.059 14.920 1.00 13.98 93 GLY A C 1
ATOM 693 O O . GLY A 1 95 ? 19.576 -3.620 13.961 1.00 16.45 93 GLY A O 1
ATOM 694 N N . ASP A 1 96 ? 19.838 -2.513 15.869 1.00 16.60 94 ASP A N 1
ATOM 695 C CA . ASP A 1 96 ? 21.293 -2.628 15.855 1.00 16.69 94 ASP A CA 1
ATOM 696 C C . ASP A 1 96 ? 21.813 -3.941 16.423 1.00 18.20 94 ASP A C 1
ATOM 697 O O . ASP A 1 96 ? 22.983 -4.245 16.228 1.00 23.14 94 ASP A O 1
ATOM 702 N N . VAL A 1 97 ? 20.955 -4.765 17.033 1.00 19.15 95 VAL A N 1
ATOM 703 C CA . VAL A 1 97 ? 21.364 -6.112 17.532 1.00 21.55 95 VAL A CA 1
ATOM 704 C C . VAL A 1 97 ? 20.661 -7.316 16.843 1.00 21.43 95 VAL A C 1
ATOM 705 O O . VAL A 1 97 ? 21.300 -8.332 16.558 1.00 22.48 95 VAL A O 1
ATOM 709 N N . ASP A 1 98 ? 19.366 -7.197 16.573 1.00 19.07 96 ASP A N 1
ATOM 710 C CA . ASP A 1 98 ? 18.495 -8.332 16.203 1.00 22.40 96 ASP A CA 1
ATOM 711 C C . ASP A 1 98 ? 18.180 -8.508 14.720 1.00 17.53 96 ASP A C 1
ATOM 712 O O . ASP A 1 98 ? 17.399 -9.394 14.335 1.00 19.25 96 ASP A O 1
ATOM 717 N N . PHE A 1 99 ? 18.820 -7.670 13.909 1.00 21.38 97 PHE A N 1
ATOM 718 C CA . PHE A 1 99 ? 18.570 -7.644 12.484 1.00 20.33 97 PHE A CA 1
ATOM 719 C C . PHE A 1 99 ? 19.836 -7.467 11.693 1.00 22.97 97 PHE A C 1
ATOM 720 O O . PHE A 1 99 ? 19.902 -6.594 10.827 1.00 22.99 97 PHE A O 1
ATOM 728 N N . PRO A 1 100 ? 20.842 -8.320 11.948 1.00 23.02 98 PRO A N 1
ATOM 729 C CA . PRO A 1 100 ? 22.176 -8.038 11.396 1.00 26.41 98 PRO A CA 1
ATOM 730 C C . PRO A 1 100 ? 22.299 -7.946 9.876 1.00 28.33 98 PRO A C 1
ATOM 731 O O . PRO A 1 100 ? 23.157 -7.199 9.368 1.00 32.39 98 PRO A O 1
ATOM 735 N N . ASP A 1 101 ? 21.451 -8.681 9.163 1.00 26.71 99 ASP A N 1
ATOM 736 C CA . ASP A 1 101 ? 21.530 -8.749 7.734 1.00 27.00 99 ASP A CA 1
ATOM 737 C C . ASP A 1 101 ? 20.453 -7.879 7.054 1.00 26.05 99 ASP A C 1
ATOM 738 O O . ASP A 1 101 ? 20.186 -8.044 5.845 1.00 31.98 99 ASP A O 1
ATOM 743 N N . LYS A 1 102 ? 19.845 -6.967 7.820 1.00 24.84 100 LYS A N 1
ATOM 744 C CA . LYS A 1 102 ? 18.820 -6.060 7.321 1.00 26.22 100 LYS A CA 1
ATOM 745 C C . LYS A 1 102 ? 19.252 -4.596 7.568 1.00 23.50 100 LYS A C 1
ATOM 746 O O . LYS A 1 102 ? 18.902 -4.010 8.578 1.00 26.22 100 LYS A O 1
ATOM 752 N N . PRO A 1 103 ? 20.002 -3.980 6.614 1.00 28.13 101 PRO A N 1
ATOM 753 C CA . PRO A 1 103 ? 20.582 -2.609 6.803 1.00 27.92 101 PRO A CA 1
ATOM 754 C C . PRO A 1 103 ? 19.617 -1.424 7.058 1.00 26.61 101 PRO A C 1
ATOM 755 O O . PRO A 1 103 ? 19.993 -0.419 7.665 1.00 31.14 101 PRO A O 1
ATOM 759 N N . GLU A 1 104 ? 18.399 -1.524 6.581 1.00 25.65 102 GLU A N 1
ATOM 760 C CA . GLU A 1 104 ? 17.414 -0.505 6.876 1.00 21.23 102 GLU A CA 1
ATOM 761 C C . GLU A 1 104 ? 17.046 -0.439 8.363 1.00 18.93 102 GLU A C 1
ATOM 762 O O . GLU A 1 104 ? 16.370 0.497 8.778 1.00 17.68 102 GLU A O 1
ATOM 768 N N . CYS A 1 105 ? 17.452 -1.445 9.143 1.00 19.02 103 CYS A N 1
ATOM 769 C CA . CYS A 1 105 ? 17.209 -1.479 10.594 1.00 17.83 103 CYS A CA 1
ATOM 770 C C . CYS A 1 105 ? 18.288 -0.770 11.429 1.00 18.05 103 CYS A C 1
ATOM 771 O O . CYS A 1 105 ? 18.138 -0.634 12.644 1.00 18.25 103 CYS A O 1
ATOM 774 N N . GLU A 1 106 ? 19.342 -0.286 10.786 1.00 18.68 104 GLU A N 1
ATOM 775 C CA . GLU A 1 106 ? 20.431 0.365 11.530 1.00 21.19 104 GLU A CA 1
ATOM 776 C C . GLU A 1 106 ? 19.903 1.639 12.185 1.00 18.94 104 GLU A C 1
ATOM 777 O O . GLU A 1 106 ? 19.216 2.464 11.569 1.00 20.28 104 GLU A O 1
ATOM 783 N N . GLY A 1 107 ? 20.218 1.806 13.457 1.00 18.35 105 GLY A N 1
ATOM 784 C CA . GLY A 1 107 ? 19.766 2.966 14.206 1.00 18.00 105 GLY A CA 1
ATOM 785 C C . GLY A 1 107 ? 18.274 3.028 14.427 1.00 14.79 105 GLY A C 1
ATOM 786 O O . GLY A 1 107 ? 17.744 4.090 14.714 1.00 15.49 105 GLY A O 1
ATOM 787 N N . MET A 1 108 ? 17.606 1.874 14.363 1.00 15.00 106 MET A N 1
ATOM 788 C CA . MET A 1 108 ? 16.156 1.804 14.518 1.00 14.03 106 MET A CA 1
ATOM 789 C C . MET A 1 108 ? 15.717 0.917 15.666 1.00 13.78 106 MET A C 1
ATOM 790 O O . MET A 1 108 ? 16.362 -0.102 15.922 1.00 15.44 106 MET A O 1
ATOM 795 N N . TRP A 1 109 ? 14.611 1.288 16.312 1.00 12.71 107 TRP A N 1
ATOM 796 C CA . TRP A 1 109 ? 13.772 0.339 17.024 1.00 13.64 107 TRP A CA 1
ATOM 797 C C . TRP A 1 109 ? 12.847 -0.286 15.987 1.00 13.54 107 TRP A C 1
ATOM 798 O O . TRP A 1 109 ? 12.355 0.417 15.099 1.00 15.42 107 TRP A O 1
ATOM 809 N N . VAL A 1 110 ? 12.601 -1.596 16.100 1.00 12.31 108 VAL A N 1
ATOM 810 C CA . VAL A 1 110 ? 11.782 -2.327 15.115 1.00 12.26 108 VAL A CA 1
ATOM 811 C C . VAL A 1 110 ? 10.545 -2.775 15.834 1.00 11.59 108 VAL A C 1
ATOM 812 O O . VAL A 1 110 ? 10.615 -3.605 16.741 1.00 12.38 108 VAL A O 1
ATOM 816 N N . ILE A 1 111 ? 9.386 -2.267 15.399 1.00 12.07 109 ILE A N 1
ATOM 817 C CA . ILE A 1 111 ? 8.115 -2.595 16.004 1.00 12.53 109 ILE A CA 1
ATOM 818 C C . ILE A 1 111 ? 7.304 -3.452 15.044 1.00 11.65 109 ILE A C 1
ATOM 819 O O . ILE A 1 111 ? 7.137 -3.082 13.866 1.00 14.41 109 ILE A O 1
ATOM 824 N N . SER A 1 112 ? 6.749 -4.558 15.543 1.00 11.77 110 SER A N 1
ATOM 825 C CA A SER A 1 112 ? 5.832 -5.378 14.770 0.50 12.68 110 SER A CA 1
ATOM 826 C CA B SER A 1 112 ? 5.839 -5.414 14.778 0.50 12.74 110 SER A CA 1
ATOM 827 C C . SER A 1 112 ? 4.456 -5.266 15.361 1.00 11.99 110 SER A C 1
ATOM 828 O O . SER A 1 112 ? 4.269 -5.432 16.562 1.00 13.79 110 SER A O 1
ATOM 833 N N . ALA A 1 113 ? 3.470 -4.953 14.522 1.00 12.06 111 ALA A N 1
ATOM 834 C CA . ALA A 1 113 ? 2.087 -4.797 14.987 1.00 11.94 111 ALA A CA 1
ATOM 835 C C . ALA A 1 113 ? 1.186 -5.540 14.021 1.00 11.00 111 ALA A C 1
ATOM 836 O O . ALA A 1 113 ? 1.425 -5.549 12.803 1.00 14.44 111 ALA A O 1
ATOM 838 N N . ARG A 1 114 ? 0.123 -6.131 14.545 1.00 11.40 112 ARG A N 1
ATOM 839 C CA . ARG A 1 114 ? -0.805 -6.945 13.749 1.00 11.45 112 ARG A CA 1
ATOM 840 C C . ARG A 1 114 ? -2.218 -6.748 14.248 1.00 11.07 112 ARG A C 1
ATOM 841 O O . ARG A 1 114 ? -2.461 -6.261 15.364 1.00 11.54 112 ARG A O 1
ATOM 849 N N . GLU A 1 115 ? -3.200 -7.133 13.439 1.00 11.46 113 GLU A N 1
ATOM 850 C CA . GLU A 1 115 ? -4.579 -7.153 13.887 1.00 11.67 113 GLU A CA 1
ATOM 851 C C . GLU A 1 115 ? -5.393 -8.070 12.976 1.00 12.16 113 GLU A C 1
ATOM 852 O O . GLU A 1 115 ? -5.032 -8.281 11.833 1.00 15.90 113 GLU A O 1
ATOM 858 N N . SER A 1 116 ? -6.488 -8.603 13.506 1.00 13.36 114 SER A N 1
ATOM 859 C CA A SER A 1 116 ? -7.374 -9.417 12.673 0.50 14.25 114 SER A CA 1
ATOM 860 C CA B SER A 1 116 ? -7.444 -9.423 12.750 0.50 14.46 114 SER A CA 1
ATOM 861 C C . SER A 1 116 ? -8.396 -8.605 11.916 1.00 14.65 114 SER A C 1
ATOM 862 O O . SER A 1 116 ? -8.981 -9.112 10.999 1.00 18.55 114 SER A O 1
ATOM 867 N N . THR A 1 117 ? -8.590 -7.360 12.284 1.00 13.50 115 THR A N 1
ATOM 868 C CA . THR A 1 117 ? -9.446 -6.476 11.520 1.00 14.34 115 THR A CA 1
ATOM 869 C C . THR A 1 117 ? -8.662 -5.326 10.928 1.00 13.28 115 THR A C 1
ATOM 870 O O . THR A 1 117 ? -7.633 -4.935 11.471 1.00 12.90 115 THR A O 1
ATOM 874 N N . ARG A 1 118 ? -9.105 -4.770 9.789 1.00 12.81 116 ARG A N 1
ATOM 875 C CA . ARG A 1 118 ? -8.303 -3.788 9.101 1.00 11.97 116 ARG A CA 1
ATOM 876 C C . ARG A 1 118 ? -8.156 -2.517 9.952 1.00 11.60 116 ARG A C 1
ATOM 877 O O . ARG A 1 118 ? -9.148 -1.953 10.403 1.00 12.89 116 ARG A O 1
ATOM 885 N N . PRO A 1 119 ? -6.914 -2.065 10.127 1.00 11.57 117 PRO A N 1
ATOM 886 C CA . PRO A 1 119 ? -6.744 -0.748 10.786 1.00 11.96 117 PRO A CA 1
ATOM 887 C C . PRO A 1 119 ? -7.278 0.381 9.928 1.00 11.10 117 PRO A C 1
ATOM 888 O O . PRO A 1 119 ? -7.507 0.184 8.712 1.00 12.55 117 PRO A O 1
ATOM 892 N N . ASP A 1 120 ? -7.510 1.532 10.526 1.00 11.06 118 ASP A N 1
ATOM 893 C CA . ASP A 1 120 ? -7.752 2.705 9.717 1.00 11.08 118 ASP A CA 1
ATOM 894 C C . ASP A 1 120 ? -6.505 2.907 8.877 1.00 10.72 118 ASP A C 1
ATOM 895 O O . ASP A 1 120 ? -5.382 2.824 9.392 1.00 11.98 118 ASP A O 1
ATOM 900 N N . VAL A 1 121 ? -6.681 3.198 7.586 1.00 10.21 119 VAL A N 1
ATOM 901 C CA . VAL A 1 121 ? -5.569 3.462 6.679 1.00 10.19 119 VAL A CA 1
ATOM 902 C C . VAL A 1 121 ? -5.826 4.803 6.027 1.00 10.37 119 VAL A C 1
ATOM 903 O O . VAL A 1 121 ? -6.792 4.931 5.253 1.00 12.23 119 VAL A O 1
ATOM 907 N N . LEU A 1 122 ? -4.998 5.791 6.355 1.00 10.13 120 LEU A N 1
ATOM 908 C CA . LEU A 1 122 ? -5.202 7.141 5.896 1.00 10.92 120 LEU A CA 1
ATOM 909 C C . LEU A 1 122 ? -4.096 7.534 4.931 1.00 10.42 120 LEU A C 1
ATOM 910 O O . LEU A 1 122 ? -2.918 7.260 5.149 1.00 11.73 120 LEU A O 1
ATOM 915 N N . ASN A 1 123 ? -4.517 8.198 3.851 1.00 11.22 121 ASN A N 1
ATOM 916 C CA . ASN A 1 123 ? -3.590 8.753 2.896 1.00 13.22 121 ASN A CA 1
ATOM 917 C C . ASN A 1 123 ? -2.939 10.021 3.452 1.00 14.98 121 ASN A C 1
ATOM 918 O O . ASN A 1 123 ? -3.219 10.448 4.576 1.00 13.83 121 ASN A O 1
ATOM 923 N N . MET A 1 124 ? -2.083 10.635 2.647 1.00 16.23 122 MET A N 1
ATOM 924 C CA . MET A 1 124 ? -1.361 11.799 3.094 1.00 18.79 122 MET A CA 1
ATOM 925 C C . MET A 1 124 ? -2.250 12.989 3.477 1.00 16.96 122 MET A C 1
ATOM 926 O O . MET A 1 124 ? -1.841 13.861 4.253 1.00 23.33 122 MET A O 1
ATOM 931 N N . GLU A 1 125 ? -3.420 13.051 2.841 1.00 16.74 123 GLU A N 1
ATOM 932 C CA . GLU A 1 125 ? -4.443 14.043 3.145 1.00 17.95 123 GLU A CA 1
ATOM 933 C C . GLU A 1 125 ? -5.373 13.655 4.297 1.00 16.15 123 GLU A C 1
ATOM 934 O O . GLU A 1 125 ? -6.393 14.308 4.513 1.00 17.41 123 GLU A O 1
ATOM 940 N N . ARG A 1 126 ? -5.003 12.601 5.058 1.00 14.20 124 ARG A N 1
ATOM 941 C CA . ARG A 1 126 ? -5.764 12.169 6.221 1.00 14.47 124 ARG A CA 1
ATOM 942 C C . ARG A 1 126 ? -7.168 11.662 5.870 1.00 14.08 124 ARG A C 1
ATOM 943 O O . ARG A 1 126 ? -8.095 11.717 6.663 1.00 17.20 124 ARG A O 1
ATOM 951 N N . GLU A 1 127 ? -7.264 11.076 4.680 1.00 12.59 125 GLU A N 1
ATOM 952 C CA . GLU A 1 127 ? -8.523 10.466 4.198 1.00 12.57 125 GLU A CA 1
ATOM 953 C C . GLU A 1 127 ? -8.430 8.956 4.292 1.00 11.79 125 GLU A C 1
ATOM 954 O O . GLU A 1 127 ? -7.434 8.364 3.859 1.00 12.05 125 GLU A O 1
ATOM 960 N N . GLU A 1 128 ? -9.491 8.338 4.816 1.00 12.76 126 GLU A N 1
ATOM 961 C CA . GLU A 1 128 ? -9.564 6.885 4.871 1.00 12.93 126 GLU A CA 1
ATOM 962 C C . GLU A 1 128 ? -9.620 6.291 3.457 1.00 12.41 126 GLU A C 1
ATOM 963 O O . GLU A 1 128 ? -10.421 6.698 2.638 1.00 15.95 126 GLU A O 1
ATOM 969 N N . LEU A 1 129 ? -8.759 5.320 3.231 1.00 11.53 127 LEU A N 1
ATOM 970 C CA . LEU A 1 129 ? -8.774 4.539 2.033 1.00 12.77 127 LEU A CA 1
ATOM 971 C C . LEU A 1 129 ? -9.597 3.291 2.216 1.00 13.20 127 LEU A C 1
ATOM 972 O O . LEU A 1 129 ? -9.738 2.769 3.313 1.00 15.49 127 LEU A O 1
ATOM 977 N N . GLU A 1 130 ? -10.138 2.799 1.109 1.00 14.49 128 GLU A N 1
ATOM 978 C CA . GLU A 1 130 ? -10.976 1.598 1.145 1.00 14.83 128 GLU A CA 1
ATOM 979 C C . GLU A 1 130 ? -10.503 0.525 0.175 1.00 14.68 128 GLU A C 1
ATOM 980 O O . GLU A 1 130 ? -10.548 -0.647 0.492 1.00 16.96 128 GLU A O 1
ATOM 986 N N . SER A 1 131 ? -10.128 0.904 -1.044 1.00 14.66 129 SER A N 1
ATOM 987 C CA . SER A 1 131 ? -9.709 -0.080 -2.048 1.00 16.24 129 SER A CA 1
ATOM 988 C C . SER A 1 131 ? -8.452 -0.795 -1.627 1.00 15.48 129 SER A C 1
ATOM 989 O O . SER A 1 131 ? -7.455 -0.142 -1.344 1.00 15.75 129 SER A O 1
ATOM 992 N N . PRO A 1 132 ? -8.461 -2.136 -1.595 1.00 15.47 130 PRO A N 1
ATOM 993 C CA . PRO A 1 132 ? -7.197 -2.814 -1.309 1.00 15.23 130 PRO A CA 1
ATOM 994 C C . PRO A 1 132 ? -6.038 -2.425 -2.233 1.00 14.24 130 PRO A C 1
ATOM 995 O O . PRO A 1 132 ? -4.915 -2.195 -1.763 1.00 14.27 130 PRO A O 1
ATOM 999 N N . ASN A 1 133 ? -6.295 -2.327 -3.541 1.00 14.87 131 ASN A N 1
ATOM 1000 C CA . ASN A 1 133 ? -5.213 -1.965 -4.446 1.00 14.70 131 ASN A CA 1
ATOM 1001 C C . ASN A 1 133 ? -4.678 -0.562 -4.127 1.00 14.54 131 ASN A C 1
ATOM 1002 O O . ASN A 1 133 ? -3.468 -0.325 -4.178 1.00 15.93 131 ASN A O 1
ATOM 1007 N N . GLU A 1 134 ? -5.558 0.368 -3.803 1.00 14.50 132 GLU A N 1
ATOM 1008 C CA . GLU A 1 134 ? -5.129 1.736 -3.461 1.00 15.01 132 GLU A CA 1
ATOM 1009 C C . GLU A 1 134 ? -4.333 1.746 -2.160 1.00 14.46 132 GLU A C 1
ATOM 1010 O O . GLU A 1 134 ? -3.321 2.433 -2.050 1.00 16.29 132 GLU A O 1
ATOM 1016 N N . ILE A 1 135 ? -4.789 0.976 -1.183 1.00 13.46 133 ILE A N 1
ATOM 1017 C CA . ILE A 1 135 ? -4.060 0.872 0.098 1.00 12.71 133 ILE A CA 1
ATOM 1018 C C . ILE A 1 135 ? -2.656 0.355 -0.134 1.00 12.34 133 ILE A C 1
ATOM 1019 O O . ILE A 1 135 ? -1.685 0.894 0.407 1.00 12.85 133 ILE A O 1
ATOM 1024 N N . ALA A 1 136 ? -2.529 -0.686 -0.943 1.00 12.53 134 ALA A N 1
ATOM 1025 C CA . ALA A 1 136 ? -1.213 -1.260 -1.199 1.00 14.40 134 ALA A CA 1
ATOM 1026 C C . ALA A 1 136 ? -0.295 -0.280 -1.939 1.00 14.74 134 ALA A C 1
ATOM 1027 O O . ALA A 1 136 ? 0.899 -0.247 -1.704 1.00 16.70 134 ALA A O 1
ATOM 1029 N N . GLU A 1 137 ? -0.855 0.472 -2.900 1.00 15.54 135 GLU A N 1
ATOM 1030 C CA . GLU A 1 137 ? -0.073 1.465 -3.624 1.00 17.93 135 GLU A CA 1
ATOM 1031 C C . GLU A 1 137 ? 0.356 2.643 -2.747 1.00 16.33 135 GLU A C 1
ATOM 1032 O O . GLU A 1 137 ? 1.473 3.173 -2.898 1.00 20.65 135 GLU A O 1
ATOM 1038 N N . GLU A 1 138 ? -0.559 3.093 -1.884 1.00 15.60 136 GLU A N 1
ATOM 1039 C CA . GLU A 1 138 ? -0.338 4.304 -1.078 1.00 16.69 136 GLU A CA 1
ATOM 1040 C C . GLU A 1 138 ? 0.767 4.068 -0.049 1.00 13.51 136 GLU A C 1
ATOM 1041 O O . GLU A 1 138 ? 1.647 4.908 0.143 1.00 16.08 136 GLU A O 1
ATOM 1047 N N . ILE A 1 139 ? 0.665 2.960 0.663 1.00 13.61 137 ILE A N 1
ATOM 1048 C CA . ILE A 1 139 ? 1.578 2.678 1.796 1.00 13.15 137 ILE A CA 1
ATOM 1049 C C . ILE A 1 139 ? 2.426 1.451 1.434 1.00 13.15 137 ILE A C 1
ATOM 1050 O O . ILE A 1 139 ? 2.060 0.302 1.652 1.00 15.97 137 ILE A O 1
ATOM 1055 N N . TYR A 1 140 ? 3.589 1.726 0.873 1.00 13.99 138 TYR A N 1
ATOM 1056 C CA . TYR A 1 140 ? 4.514 0.707 0.425 1.00 14.23 138 TYR A CA 1
ATOM 1057 C C . TYR A 1 140 ? 5.669 0.633 1.420 1.00 14.50 138 TYR A C 1
ATOM 1058 O O . TYR A 1 140 ? 6.007 1.636 2.050 1.00 15.02 138 TYR A O 1
ATOM 1067 N N . GLY A 1 141 ? 6.344 -0.510 1.466 1.00 14.96 139 GLY A N 1
ATOM 1068 C CA . GLY A 1 141 ? 7.504 -0.652 2.333 1.00 15.63 139 GLY A CA 1
ATOM 1069 C C . GLY A 1 141 ? 8.551 0.357 1.914 1.00 15.46 139 GLY A C 1
ATOM 1070 O O . GLY A 1 141 ? 8.926 0.421 0.732 1.00 16.62 139 GLY A O 1
ATOM 1071 N N . GLY A 1 142 ? 9.023 1.150 2.874 1.00 15.48 140 GLY A N 1
ATOM 1072 C CA . GLY A 1 142 ? 9.976 2.205 2.609 1.00 14.93 140 GLY A CA 1
ATOM 1073 C C . GLY A 1 142 ? 9.421 3.605 2.778 1.00 14.12 140 GLY A C 1
ATOM 1074 O O . GLY A 1 142 ? 10.185 4.543 2.933 1.00 15.45 140 GLY A O 1
ATOM 1075 N N . CYS A 1 143 ? 8.101 3.770 2.690 1.00 13.27 141 CYS A N 1
ATOM 1076 C CA . CYS A 1 143 ? 7.502 5.055 2.978 1.00 13.33 141 CYS A CA 1
ATOM 1077 C C . CYS A 1 143 ? 7.482 5.344 4.478 1.00 13.43 141 CYS A C 1
ATOM 1078 O O . CYS A 1 143 ? 7.696 4.434 5.288 1.00 14.36 141 CYS A O 1
ATOM 1081 N N . TRP A 1 144 ? 7.199 6.595 4.828 1.00 12.47 142 TRP A N 1
ATOM 1082 C CA . TRP A 1 144 ? 7.081 7.003 6.232 1.00 12.23 142 TRP A CA 1
ATOM 1083 C C . TRP A 1 144 ? 5.627 7.169 6.592 1.00 11.54 142 TRP A C 1
ATOM 1084 O O . TRP A 1 144 ? 4.809 7.666 5.797 1.00 12.41 142 TRP A O 1
ATOM 1095 N N . VAL A 1 145 ? 5.301 6.777 7.812 1.00 11.51 143 VAL A N 1
ATOM 1096 C CA . VAL A 1 145 ? 3.954 6.745 8.364 1.00 11.41 143 VAL A CA 1
ATOM 1097 C C . VAL A 1 145 ? 3.945 7.217 9.800 1.00 10.49 143 VAL A C 1
ATOM 1098 O O . VAL A 1 145 ? 5.000 7.352 10.434 1.00 11.61 143 VAL A O 1
ATOM 1102 N N . SER A 1 146 ? 2.754 7.410 10.330 1.00 10.93 144 SER A N 1
ATOM 1103 C CA . SER A 1 146 ? 2.503 7.459 11.755 1.00 11.05 144 SER A CA 1
ATOM 1104 C C . SER A 1 146 ? 1.470 6.414 12.060 1.00 11.26 144 SER A C 1
ATOM 1105 O O . SER A 1 146 ? 0.600 6.137 11.241 1.00 14.03 144 SER A O 1
ATOM 1108 N N . SER A 1 147 ? 1.542 5.778 13.209 1.00 11.40 145 SER A N 1
ATOM 1109 C CA . SER A 1 147 ? 0.672 4.638 13.485 1.00 11.11 145 SER A CA 1
ATOM 1110 C C . SER A 1 147 ? 0.228 4.625 14.923 1.00 10.20 145 SER A C 1
ATOM 1111 O O . SER A 1 147 ? 1.033 4.955 15.825 1.00 12.54 145 SER A O 1
ATOM 1114 N N . VAL A 1 148 ? -1.002 4.218 15.164 1.00 9.44 146 VAL A N 1
ATOM 1115 C CA . VAL A 1 148 ? -1.516 3.966 16.505 1.00 10.34 146 VAL A CA 1
ATOM 1116 C C . VAL A 1 148 ? -1.575 2.472 16.748 1.00 9.67 146 VAL A C 1
ATOM 1117 O O . VAL A 1 148 ? -2.150 1.710 15.947 1.00 10.67 146 VAL A O 1
ATOM 1121 N N . ILE A 1 149 ? -0.953 2.090 17.868 1.00 9.66 147 ILE A N 1
ATOM 1122 C CA . ILE A 1 149 ? -0.863 0.715 18.302 1.00 10.14 147 ILE A CA 1
ATOM 1123 C C . ILE A 1 149 ? -1.314 0.607 19.758 1.00 10.32 147 ILE A C 1
ATOM 1124 O O . ILE A 1 149 ? -1.460 1.630 20.449 1.00 11.60 147 ILE A O 1
ATOM 1129 N N . ARG A 1 150 ? -1.535 -0.605 20.228 1.00 10.43 148 ARG A N 1
ATOM 1130 C CA . ARG A 1 150 ? -1.741 -0.786 21.669 1.00 10.59 148 ARG A CA 1
ATOM 1131 C C . ARG A 1 150 ? -1.259 -2.171 22.051 1.00 10.80 148 ARG A C 1
ATOM 1132 O O . ARG A 1 150 ? -1.592 -3.143 21.387 1.00 11.15 148 ARG A O 1
ATOM 1140 N N . PRO A 1 151 ? -0.484 -2.272 23.143 1.00 11.23 149 PRO A N 1
ATOM 1141 C CA . PRO A 1 151 ? 0.004 -3.604 23.539 1.00 11.30 149 PRO A CA 1
ATOM 1142 C C . PRO A 1 151 ? -1.119 -4.528 24.028 1.00 11.45 149 PRO A C 1
ATOM 1143 O O . PRO A 1 151 ? -2.194 -4.083 24.467 1.00 12.55 149 PRO A O 1
ATOM 1147 N N . TRP A 1 152 ? -0.848 -5.822 23.958 1.00 11.61 150 TRP A N 1
ATOM 1148 C CA . TRP A 1 152 ? -1.670 -6.857 24.585 1.00 11.16 150 TRP A CA 1
ATOM 1149 C C . TRP A 1 152 ? -0.765 -8.032 24.940 1.00 11.73 150 TRP A C 1
ATOM 1150 O O . TRP A 1 152 ? 0.290 -8.212 24.355 1.00 13.08 150 TRP A O 1
ATOM 1161 N N . SER A 1 153 ? -1.215 -8.811 25.910 1.00 12.15 151 SER A N 1
ATOM 1162 C CA . SER A 1 153 ? -0.434 -9.911 26.425 1.00 12.51 151 SER A CA 1
ATOM 1163 C C . SER A 1 153 ? -0.987 -11.243 25.945 1.00 12.75 151 SER A C 1
ATOM 1164 O O . SER A 1 153 ? -2.203 -11.436 25.836 1.00 14.42 151 SER A O 1
ATOM 1167 N N . GLN A 1 154 ? -0.074 -12.171 25.693 1.00 14.14 152 GLN A N 1
ATOM 1168 C CA . GLN A 1 154 ? -0.426 -13.494 25.214 1.00 14.69 152 GLN A CA 1
ATOM 1169 C C . GLN A 1 154 ? 0.324 -14.575 25.965 1.00 15.10 152 GLN A C 1
ATOM 1170 O O . GLN A 1 154 ? 1.516 -14.458 26.168 1.00 15.65 152 GLN A O 1
ATOM 1176 N N . GLU A 1 155 ? -0.396 -15.615 26.343 1.00 14.43 153 GLU A N 1
ATOM 1177 C CA . GLU A 1 155 ? 0.188 -16.754 27.014 1.00 15.96 153 GLU A CA 1
ATOM 1178 C C . GLU A 1 155 ? -0.509 -18.003 26.499 1.00 16.07 153 GLU A C 1
ATOM 1179 O O . GLU A 1 155 ? -1.709 -18.203 26.731 1.00 19.08 153 GLU A O 1
ATOM 1185 N N . ASN A 1 156 ? 0.227 -18.805 25.739 1.00 16.90 154 ASN A N 1
ATOM 1186 C CA . ASN A 1 156 ? -0.299 -20.048 25.193 1.00 18.35 154 ASN A CA 1
ATOM 1187 C C . ASN A 1 156 ? 0.835 -21.034 24.989 1.00 19.06 154 ASN A C 1
ATOM 1188 O O . ASN A 1 156 ? 1.968 -20.767 25.376 1.00 17.40 154 ASN A O 1
ATOM 1193 N N . LYS A 1 157 ? 0.537 -22.167 24.373 1.00 20.06 155 LYS A N 1
ATOM 1194 C CA . LYS A 1 157 ? 1.554 -23.194 24.208 1.00 20.10 155 LYS A CA 1
ATOM 1195 C C . LYS A 1 157 ? 2.749 -22.752 23.341 1.00 18.30 155 LYS A C 1
ATOM 1196 O O . LYS A 1 157 ? 3.799 -23.366 23.390 1.00 21.64 155 LYS A O 1
ATOM 1202 N N . TYR A 1 158 ? 2.581 -21.701 22.543 1.00 17.48 156 TYR A N 1
ATOM 1203 C CA . TYR A 1 158 ? 3.668 -21.205 21.724 1.00 19.91 156 TYR A CA 1
ATOM 1204 C C . TYR A 1 158 ? 4.553 -20.202 22.431 1.00 20.64 156 TYR A C 1
ATOM 1205 O O . TYR A 1 158 ? 5.549 -19.785 21.867 1.00 25.18 156 TYR A O 1
ATOM 1214 N N . GLY A 1 159 ? 4.163 -19.802 23.639 1.00 19.03 157 GLY A N 1
ATOM 1215 C CA . GLY A 1 159 ? 4.976 -18.936 24.498 1.00 20.51 157 GLY A CA 1
ATOM 1216 C C . GLY A 1 159 ? 4.217 -17.782 25.121 1.00 16.64 157 GLY A C 1
ATOM 1217 O O . GLY A 1 159 ? 2.990 -17.656 24.985 1.00 18.20 157 GLY A O 1
ATOM 1218 N N . LYS A 1 160 ? 4.991 -16.949 25.790 1.00 15.62 158 LYS A N 1
ATOM 1219 C CA . LYS A 1 160 ? 4.521 -15.791 26.505 1.00 14.79 158 LYS A CA 1
ATOM 1220 C C . LYS A 1 160 ? 5.069 -14.547 25.817 1.00 15.59 158 LYS A C 1
ATOM 1221 O O . LYS A 1 160 ? 6.274 -14.429 25.631 1.00 15.98 158 LYS A O 1
ATOM 1227 N N . ARG A 1 161 ? 4.173 -13.649 25.394 1.00 13.94 159 ARG A N 1
ATOM 1228 C CA . ARG A 1 161 ? 4.556 -12.522 24.537 1.00 14.19 159 ARG A CA 1
ATOM 1229 C C . ARG A 1 161 ? 3.844 -11.262 24.974 1.00 12.75 159 ARG A C 1
ATOM 1230 O O . ARG A 1 161 ? 2.725 -11.319 25.539 1.00 13.79 159 ARG A O 1
ATOM 1238 N N . ILE A 1 162 ? 4.453 -10.115 24.657 1.00 12.70 160 ILE A N 1
ATOM 1239 C CA . ILE A 1 162 ? 3.707 -8.862 24.617 1.00 12.22 160 ILE A CA 1
ATOM 1240 C C . ILE A 1 162 ? 3.697 -8.445 23.142 1.00 12.14 160 ILE A C 1
ATOM 1241 O O . ILE A 1 162 ? 4.734 -8.196 22.541 1.00 13.36 160 ILE A O 1
ATOM 1246 N N . ASN A 1 163 ? 2.495 -8.400 22.589 1.00 11.90 161 ASN A N 1
ATOM 1247 C CA . ASN A 1 163 ? 2.243 -8.091 21.193 1.00 11.78 161 ASN A CA 1
ATOM 1248 C C . ASN A 1 163 ? 1.697 -6.683 21.093 1.00 10.75 161 ASN A C 1
ATOM 1249 O O . ASN A 1 163 ? 1.346 -6.051 22.097 1.00 11.48 161 ASN A O 1
ATOM 1254 N N . ALA A 1 164 ? 1.563 -6.184 19.856 1.00 10.75 162 ALA A N 1
ATOM 1255 C CA . ALA A 1 164 ? 0.972 -4.871 19.606 1.00 10.96 162 ALA A CA 1
ATOM 1256 C C . ALA A 1 164 ? -0.172 -4.999 18.579 1.00 10.20 162 ALA A C 1
ATOM 1257 O O . ALA A 1 164 ? 0.040 -5.522 17.473 1.00 11.61 162 ALA A O 1
ATOM 1259 N N . ASN A 1 165 ? -1.341 -4.538 18.965 1.00 9.65 163 ASN A N 1
ATOM 1260 C CA . ASN A 1 165 ? -2.445 -4.359 18.024 1.00 10.29 163 ASN A CA 1
ATOM 1261 C C . ASN A 1 165 ? -2.134 -3.175 17.129 1.00 10.22 163 ASN A C 1
ATOM 1262 O O . ASN A 1 165 ? -1.699 -2.130 17.582 1.00 11.58 163 ASN A O 1
ATOM 1267 N N . LEU A 1 166 ? -2.424 -3.359 15.843 1.00 10.89 164 LEU A N 1
ATOM 1268 C CA . LEU A 1 166 ? -2.294 -2.327 14.819 1.00 10.47 164 LEU A CA 1
ATOM 1269 C C . LEU A 1 166 ? -3.641 -1.700 14.592 1.00 10.84 164 LEU A C 1
ATOM 1270 O O . LEU A 1 166 ? -4.539 -2.366 14.079 1.00 11.47 164 LEU A O 1
ATOM 1275 N N . LEU A 1 167 ? -3.803 -0.419 14.945 1.00 10.04 165 LEU A N 1
ATOM 1276 C CA . LEU A 1 167 ? -5.130 0.214 14.940 1.00 10.90 165 LEU A CA 1
ATOM 1277 C C . LEU A 1 167 ? -5.289 1.296 13.886 1.00 10.36 165 LEU A C 1
ATOM 1278 O O . LEU A 1 167 ? -6.410 1.470 13.371 1.00 10.80 165 LEU A O 1
ATOM 1283 N N . SER A 1 168 ? -4.220 1.970 13.503 1.00 10.11 166 SER A N 1
ATOM 1284 C CA . SER A 1 168 ? -4.278 2.939 12.409 1.00 10.26 166 SER A CA 1
ATOM 1285 C C . SER A 1 168 ? -2.917 3.116 11.799 1.00 10.45 166 SER A C 1
ATOM 1286 O O . SER A 1 168 ? -1.893 2.984 12.493 1.00 10.45 166 SER A O 1
ATOM 1289 N N . VAL A 1 169 ? -2.873 3.455 10.509 1.00 10.49 167 VAL A N 1
ATOM 1290 C CA . VAL A 1 169 ? -1.666 3.836 9.803 1.00 10.50 167 VAL A CA 1
ATOM 1291 C C . VAL A 1 169 ? -1.999 5.048 8.953 1.00 10.84 167 VAL A C 1
ATOM 1292 O O . VAL A 1 169 ? -2.966 4.996 8.190 1.00 12.13 167 VAL A O 1
ATOM 1296 N N . LEU A 1 170 ? -1.209 6.097 9.059 1.00 10.45 168 LEU A N 1
ATOM 1297 C CA . LEU A 1 170 ? -1.335 7.365 8.331 1.00 11.33 168 LEU A CA 1
ATOM 1298 C C . LEU A 1 170 ? -0.086 7.563 7.493 1.00 11.31 168 LEU A C 1
ATOM 1299 O O . LEU A 1 170 ? 1.014 7.595 8.028 1.00 12.33 168 LEU A O 1
ATOM 1304 N N . LYS A 1 171 ? -0.251 7.728 6.176 1.00 12.00 169 LYS A N 1
ATOM 1305 C CA . LYS A 1 171 ? 0.872 8.039 5.329 1.00 12.47 169 LYS A CA 1
ATOM 1306 C C . LYS A 1 171 ? 1.388 9.448 5.632 1.00 12.29 169 LYS A C 1
ATOM 1307 O O . LYS A 1 171 ? 0.604 10.381 5.727 1.00 14.05 169 LYS A O 1
ATOM 1313 N N . ARG A 1 172 ? 2.706 9.568 5.793 1.00 11.83 170 ARG A N 1
ATOM 1314 C CA . ARG A 1 172 ? 3.361 10.830 6.070 1.00 13.42 170 ARG A CA 1
ATOM 1315 C C . ARG A 1 172 ? 4.264 11.340 4.965 1.00 14.15 170 ARG A C 1
ATOM 1316 O O . ARG A 1 172 ? 4.243 12.540 4.689 1.00 18.20 170 ARG A O 1
ATOM 1324 N N . LYS A 1 173 ? 5.106 10.491 4.391 1.00 13.87 171 LYS A N 1
ATOM 1325 C CA . LYS A 1 173 ? 6.072 10.937 3.383 1.00 15.89 171 LYS A CA 1
ATOM 1326 C C . LYS A 1 173 ? 6.468 9.795 2.481 1.00 14.01 171 LYS A C 1
ATOM 1327 O O . LYS A 1 173 ? 6.545 8.662 2.929 1.00 16.36 171 LYS A O 1
ATOM 1333 N N . ASP A 1 174 ? 6.703 10.097 1.203 1.00 15.97 172 ASP A N 1
ATOM 1334 C CA . ASP A 1 174 ? 7.286 9.130 0.303 1.00 15.45 172 ASP A CA 1
ATOM 1335 C C . ASP A 1 174 ? 8.795 9.036 0.523 1.00 16.29 172 ASP A C 1
ATOM 1336 O O . ASP A 1 174 ? 9.442 9.999 0.946 1.00 18.78 172 ASP A O 1
ATOM 1341 N N . ASP A 1 175 ? 9.340 7.864 0.224 1.00 17.29 173 ASP A N 1
ATOM 1342 C CA . ASP A 1 175 ? 10.795 7.643 0.250 1.00 17.78 173 ASP A CA 1
ATOM 1343 C C . ASP A 1 175 ? 11.092 6.427 -0.629 1.00 18.11 173 ASP A C 1
ATOM 1344 O O . ASP A 1 175 ? 10.185 5.849 -1.230 1.00 19.06 173 ASP A O 1
ATOM 1349 N N . GLU A 1 176 ? 12.356 6.074 -0.763 1.00 19.54 174 GLU A N 1
ATOM 1350 C CA . GLU A 1 176 ? 12.760 4.954 -1.599 1.00 20.78 174 GLU A CA 1
ATOM 1351 C C . GLU A 1 176 ? 12.092 3.656 -1.139 1.00 19.75 174 GLU A C 1
ATOM 1352 O O . GLU A 1 176 ? 12.160 3.335 0.045 1.00 20.19 174 GLU A O 1
ATOM 1358 N N . PRO A 1 177 ? 11.426 2.931 -2.057 1.00 20.02 175 PRO A N 1
ATOM 1359 C CA . PRO A 1 177 ? 10.849 1.642 -1.650 1.00 20.66 175 PRO A CA 1
ATOM 1360 C C . PRO A 1 177 ? 11.893 0.606 -1.270 1.00 20.39 175 PRO A C 1
ATOM 1361 O O . PRO A 1 177 ? 12.940 0.513 -1.897 1.00 23.60 175 PRO A O 1
ATOM 1365 N N . PHE A 1 178 ? 11.584 -0.183 -0.250 1.00 21.56 176 PHE A N 1
ATOM 1366 C CA . PHE A 1 178 ? 12.444 -1.314 0.078 1.00 23.86 176 PHE A CA 1
ATOM 1367 C C . PHE A 1 178 ? 12.291 -2.441 -0.961 1.00 26.63 176 PHE A C 1
ATOM 1368 O O . PHE A 1 178 ? 13.199 -3.241 -1.102 1.00 39.33 176 PHE A O 1
ATOM 1376 N N . GLY A 1 179 ? 11.161 -2.527 -1.665 1.00 27.58 177 GLY A N 1
ATOM 1377 C CA . GLY A 1 179 ? 10.966 -3.598 -2.687 1.00 34.43 177 GLY A CA 1
ATOM 1378 C C . GLY A 1 179 ? 10.811 -4.988 -2.100 1.00 37.93 177 GLY A C 1
ATOM 1379 O O . GLY A 1 179 ? 11.365 -5.994 -2.600 1.00 43.69 177 GLY A O 1
ATOM 1380 N N . GLU A 1 180 ? 10.054 -5.030 -1.018 1.00 36.49 178 GLU A N 1
ATOM 1381 C CA . GLU A 1 180 ? 9.688 -6.252 -0.340 1.00 32.45 178 GLU A CA 1
ATOM 1382 C C . GLU A 1 180 ? 8.516 -6.869 -1.131 1.00 43.64 178 GLU A C 1
ATOM 1383 O O . GLU A 1 180 ? 8.334 -8.076 -1.118 1.00 50.67 178 GLU A O 1
ATOM 1389 N N . LEU B 1 2 ? -3.160 -17.826 38.958 1.00 33.03 0 LEU B N 1
ATOM 1390 C CA . LEU B 1 2 ? -3.873 -16.537 39.194 1.00 27.75 0 LEU B CA 1
ATOM 1391 C C . LEU B 1 2 ? -4.142 -16.243 40.663 1.00 31.10 0 LEU B C 1
ATOM 1392 O O . LEU B 1 2 ? -3.925 -15.126 41.117 1.00 28.89 0 LEU B O 1
ATOM 1397 N N . ALA B 1 3 ? -4.669 -17.227 41.386 1.00 33.31 1 ALA B N 1
ATOM 1398 C CA . ALA B 1 3 ? -5.052 -17.067 42.796 1.00 34.30 1 ALA B CA 1
ATOM 1399 C C . ALA B 1 3 ? -3.919 -16.512 43.670 1.00 31.46 1 ALA B C 1
ATOM 1400 O O . ALA B 1 3 ? -4.155 -15.662 44.530 1.00 37.89 1 ALA B O 1
ATOM 1402 N N . GLU B 1 4 ? -2.695 -16.972 43.424 1.00 35.57 2 GLU B N 1
ATOM 1403 C CA . GLU B 1 4 ? -1.518 -16.510 44.178 1.00 38.94 2 GLU B CA 1
ATOM 1404 C C . GLU B 1 4 ? -1.109 -15.087 43.756 1.00 35.06 2 GLU B C 1
ATOM 1405 O O . GLU B 1 4 ? -0.514 -14.344 44.525 1.00 40.53 2 GLU B O 1
ATOM 1411 N N . LYS B 1 5 ? -1.446 -14.710 42.524 1.00 29.86 3 LYS B N 1
ATOM 1412 C CA . LYS B 1 5 ? -0.988 -13.452 41.958 1.00 28.42 3 LYS B CA 1
ATOM 1413 C C . LYS B 1 5 ? -1.915 -12.268 42.173 1.00 25.41 3 LYS B C 1
ATOM 1414 O O . LYS B 1 5 ? -1.453 -11.145 42.076 1.00 31.32 3 LYS B O 1
ATOM 1420 N N . LEU B 1 6 ? -3.211 -12.486 42.424 1.00 23.46 4 LEU B N 1
ATOM 1421 C CA . LEU B 1 6 ? -4.133 -11.358 42.482 1.00 22.83 4 LEU B CA 1
ATOM 1422 C C . LEU B 1 6 ? -4.053 -10.461 43.682 1.00 21.93 4 LEU B C 1
ATOM 1423 O O . LEU B 1 6 ? -3.783 -10.933 44.778 1.00 28.50 4 LEU B O 1
ATOM 1428 N N . VAL B 1 7 ? -4.258 -9.157 43.440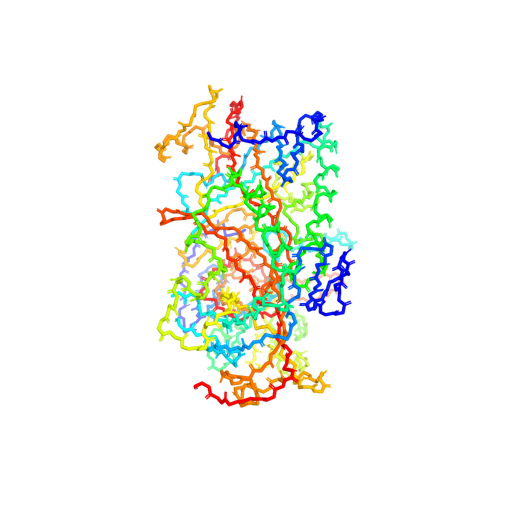 1.00 20.47 5 VAL B N 1
ATOM 1429 C CA . VAL B 1 7 ? -4.119 -8.121 44.482 1.00 23.23 5 VAL B CA 1
ATOM 1430 C C . VAL B 1 7 ? -5.467 -7.425 44.666 1.00 22.36 5 VAL B C 1
ATOM 1431 O O . VAL B 1 7 ? -5.933 -6.740 43.734 1.00 20.85 5 VAL B O 1
ATOM 1435 N N . PRO B 1 8 ? -6.120 -7.587 45.834 1.00 21.99 6 PRO B N 1
ATOM 1436 C CA . PRO B 1 8 ? -7.422 -6.949 46.011 1.00 20.23 6 PRO B CA 1
ATOM 1437 C C . PRO B 1 8 ? -7.346 -5.420 45.945 1.00 21.87 6 PRO B C 1
ATOM 1438 O O . PRO B 1 8 ? -6.375 -4.803 46.422 1.00 24.58 6 PRO B O 1
ATOM 1442 N N . ALA B 1 9 ? -8.373 -4.840 45.328 1.00 20.02 7 ALA B N 1
ATOM 1443 C CA . ALA B 1 9 ? -8.602 -3.400 45.297 1.00 20.97 7 ALA B CA 1
ATOM 1444 C C . ALA B 1 9 ? -9.729 -3.005 46.235 1.00 19.91 7 ALA B C 1
ATOM 1445 O O . ALA B 1 9 ? -9.635 -1.982 46.931 1.00 24.83 7 ALA B O 1
ATOM 1447 N N . LYS B 1 10 ? -10.792 -3.795 46.252 1.00 18.35 8 LYS B N 1
ATOM 1448 C CA . LYS B 1 10 ? -11.965 -3.538 47.078 1.00 18.49 8 LYS B CA 1
ATOM 1449 C C . LYS B 1 10 ? -12.675 -4.849 47.399 1.00 17.90 8 LYS B C 1
ATOM 1450 O O . LYS B 1 10 ? -12.873 -5.662 46.499 1.00 18.84 8 LYS B O 1
ATOM 1456 N N . LYS B 1 11 ? -13.088 -5.032 48.652 1.00 20.25 9 LYS B N 1
ATOM 1457 C CA . LYS B 1 11 ? -13.821 -6.228 49.093 1.00 19.43 9 LYS B CA 1
ATOM 1458 C C . LYS B 1 11 ? -15.185 -5.766 49.541 1.00 20.01 9 LYS B C 1
ATOM 1459 O O . LYS B 1 11 ? -15.299 -4.757 50.220 1.00 21.07 9 LYS B O 1
ATOM 1465 N N . VAL B 1 12 ? -16.218 -6.498 49.113 1.00 17.06 10 VAL B N 1
ATOM 1466 C CA . VAL B 1 12 ? -17.599 -6.276 49.503 1.00 16.41 10 VAL B CA 1
ATOM 1467 C C . VAL B 1 12 ? -18.243 -7.600 49.858 1.00 16.54 10 VAL B C 1
ATOM 1468 O O . VAL B 1 12 ? -17.627 -8.650 49.651 1.00 17.73 10 VAL B O 1
ATOM 1472 N N . LYS B 1 13 ? -19.491 -7.553 50.344 1.00 16.72 11 LYS B N 1
ATOM 1473 C CA . LYS B 1 13 ? -20.247 -8.767 50.608 1.00 18.39 11 LYS B CA 1
ATOM 1474 C C . LYS B 1 13 ? -20.187 -9.613 49.337 1.00 15.86 11 LYS B C 1
ATOM 1475 O O . LYS B 1 13 ? -20.532 -9.150 48.233 1.00 16.16 11 LYS B O 1
ATOM 1481 N N . ASN B 1 14 ? -19.776 -10.858 49.459 1.00 16.29 12 ASN B N 1
ATOM 1482 C CA . ASN B 1 14 ? -19.789 -11.791 48.332 1.00 15.58 12 ASN B CA 1
ATOM 1483 C C . ASN B 1 14 ? -19.041 -11.351 47.101 1.00 14.69 12 ASN B C 1
ATOM 1484 O O . ASN B 1 14 ? -19.367 -11.815 46.001 1.00 14.54 12 ASN B O 1
ATOM 1489 N N . GLY B 1 15 ? -17.994 -10.539 47.230 1.00 14.44 13 GLY B N 1
ATOM 1490 C CA . GLY B 1 15 ? -17.244 -10.161 46.076 1.00 15.19 13 GLY B CA 1
ATOM 1491 C C . GLY B 1 15 ? -15.946 -9.464 46.317 1.00 14.13 13 GLY B C 1
ATOM 1492 O O . GLY B 1 15 ? -15.717 -8.880 47.399 1.00 16.88 13 GLY B O 1
ATOM 1493 N N . VAL B 1 16 ? -15.087 -9.516 45.325 1.00 14.19 14 VAL B N 1
ATOM 1494 C CA . VAL B 1 16 ? -13.819 -8.793 45.360 1.00 14.51 14 VAL B CA 1
ATOM 1495 C C . VAL B 1 16 ? -13.560 -8.198 43.974 1.00 14.20 14 VAL B C 1
ATOM 1496 O O . VAL B 1 16 ? -13.742 -8.875 42.955 1.00 14.40 14 VAL B O 1
ATOM 1500 N N . LEU B 1 17 ? -13.141 -6.926 43.968 1.00 13.52 15 LEU B N 1
ATOM 1501 C CA . LEU B 1 17 ? -12.528 -6.320 42.781 1.00 13.24 15 LEU B CA 1
ATOM 1502 C C . LEU B 1 17 ? -11.031 -6.318 42.976 1.00 13.90 15 LEU B C 1
ATOM 1503 O O . LEU B 1 17 ? -10.544 -5.845 44.033 1.00 15.68 15 LEU B O 1
ATOM 1508 N N . TYR B 1 18 ? -10.270 -6.826 42.013 1.00 13.58 16 TYR B N 1
ATOM 1509 C CA . TYR B 1 18 ? -8.806 -6.813 42.088 1.00 14.84 16 TYR B CA 1
ATOM 1510 C C . TYR B 1 18 ? -8.239 -5.611 41.311 1.00 14.78 16 TYR B C 1
ATOM 1511 O O . TYR B 1 18 ? -8.897 -5.067 40.406 1.00 15.94 16 TYR B O 1
ATOM 1520 N N . LYS B 1 19 ? -7.001 -5.255 41.612 1.00 16.69 17 LYS B N 1
ATOM 1521 C CA . LYS B 1 19 ? -6.369 -4.093 40.977 1.00 17.23 17 LYS B CA 1
ATOM 1522 C C . LYS B 1 19 ? -6.198 -4.264 39.465 1.00 17.52 17 LYS B C 1
ATOM 1523 O O . LYS B 1 19 ? -6.146 -3.282 38.721 1.00 19.81 17 LYS B O 1
ATOM 1529 N N . SER B 1 20 ? -6.095 -5.522 39.047 1.00 15.98 18 SER B N 1
ATOM 1530 C CA . SER B 1 20 ? -6.020 -5.943 37.643 1.00 15.91 18 SER B CA 1
ATOM 1531 C C . SER B 1 20 ? -7.349 -5.992 36.904 1.00 14.52 18 SER B C 1
ATOM 1532 O O . SER B 1 20 ? -7.362 -6.311 35.718 1.00 15.74 18 SER B O 1
ATOM 1535 N N . GLY B 1 21 ? -8.448 -5.642 37.583 1.00 14.48 19 GLY B N 1
ATOM 1536 C CA . GLY B 1 21 ? -9.762 -5.676 36.962 1.00 13.05 19 GLY B CA 1
ATOM 1537 C C . GLY B 1 21 ? -10.503 -6.982 37.085 1.00 12.15 19 GLY B C 1
ATOM 1538 O O . GLY B 1 21 ? -11.679 -7.070 36.705 1.00 13.06 19 GLY B O 1
ATOM 1539 N N . HIS B 1 22 ? -9.846 -8.040 37.554 1.00 12.58 20 HIS B N 1
ATOM 1540 C CA . HIS B 1 22 ? -10.557 -9.270 37.855 1.00 12.44 20 HIS B CA 1
ATOM 1541 C C . HIS B 1 22 ? -11.623 -9.018 38.893 1.00 11.17 20 HIS B C 1
ATOM 1542 O O . HIS B 1 22 ? -11.492 -8.120 39.760 1.00 13.13 20 HIS B O 1
ATOM 1549 N N . ILE B 1 23 ? -12.660 -9.839 38.834 1.00 11.83 21 ILE B N 1
ATOM 1550 C CA . ILE B 1 23 ? -13.788 -9.771 39.758 1.00 11.19 21 ILE B CA 1
ATOM 1551 C C . ILE B 1 23 ? -14.084 -11.162 40.296 1.00 11.61 21 ILE B C 1
ATOM 1552 O O . ILE B 1 23 ? -14.283 -12.086 39.518 1.00 12.30 21 ILE B O 1
ATOM 1557 N N . LYS B 1 24 ? -14.069 -11.313 41.627 1.00 13.05 22 LYS B N 1
ATOM 1558 C CA . LYS B 1 24 ? -14.584 -12.540 42.225 1.00 12.30 22 LYS B CA 1
ATOM 1559 C C . LYS B 1 24 ? -16.039 -12.338 42.592 1.00 12.61 22 LYS B C 1
ATOM 1560 O O . LYS B 1 24 ? -16.373 -11.342 43.275 1.00 13.69 22 LYS B O 1
ATOM 1566 N N . VAL B 1 25 ? -16.901 -13.251 42.137 1.00 12.78 23 VAL B N 1
ATOM 1567 C CA . VAL B 1 25 ? -18.279 -13.334 42.601 1.00 13.83 23 VAL B CA 1
ATOM 1568 C C . VAL B 1 25 ? -18.365 -14.568 43.484 1.00 12.73 23 VAL B C 1
ATOM 1569 O O . VAL B 1 25 ? -18.020 -15.675 43.063 1.00 13.58 23 VAL B O 1
ATOM 1573 N N . SER B 1 26 ? -18.774 -14.358 44.729 1.00 13.68 24 SER B N 1
ATOM 1574 C CA . SER B 1 26 ? -18.787 -15.422 45.710 1.00 14.14 24 SER B CA 1
ATOM 1575 C C . SER B 1 26 ? -20.187 -15.916 45.992 1.00 14.08 24 SER B C 1
ATOM 1576 O O . SER B 1 26 ? -21.132 -15.126 46.046 1.00 16.39 24 SER B O 1
ATOM 1579 N N . ASN B 1 27 ? -20.329 -17.230 46.201 1.00 14.04 25 ASN B N 1
ATOM 1580 C CA . ASN B 1 27 ? -21.577 -17.810 46.722 1.00 15.14 25 ASN B CA 1
ATOM 1581 C C . ASN B 1 27 ? -22.731 -17.587 45.731 1.00 14.78 25 ASN B C 1
ATOM 1582 O O . ASN B 1 27 ? -23.746 -16.923 46.017 1.00 16.35 25 ASN B O 1
ATOM 1587 N N . VAL B 1 28 ? -22.543 -18.166 44.550 1.00 13.93 26 VAL B N 1
ATOM 1588 C CA . VAL B 1 28 ? -23.513 -18.110 43.484 1.00 13.08 26 VAL B CA 1
ATOM 1589 C C . VAL B 1 28 ? -23.835 -19.545 43.066 1.00 14.26 26 VAL B C 1
ATOM 1590 O O . VAL B 1 28 ? -23.020 -20.447 43.262 1.00 15.37 26 VAL B O 1
ATOM 1594 N N . ARG B 1 29 ? -24.999 -19.771 42.463 1.00 14.67 27 ARG B N 1
ATOM 1595 C CA . ARG B 1 29 ? -25.342 -21.124 42.025 1.00 15.35 27 ARG B CA 1
ATOM 1596 C C . ARG B 1 29 ? -24.864 -21.267 40.592 1.00 14.94 27 ARG B C 1
ATOM 1597 O O . ARG B 1 29 ? -24.884 -20.326 39.841 1.00 24.30 27 ARG B O 1
ATOM 1605 N N . CYS B 1 30 ? -24.409 -22.435 40.196 1.00 15.88 28 CYS B N 1
ATOM 1606 C CA . CYS B 1 30 ? -24.004 -22.568 38.815 1.00 16.88 28 CYS B CA 1
ATOM 1607 C C . CYS B 1 30 ? -24.980 -23.381 37.985 1.00 17.27 28 CYS B C 1
ATOM 1608 O O . CYS B 1 30 ? -25.772 -24.191 38.491 1.00 17.22 28 CYS B O 1
ATOM 1611 N N A SER B 1 31 ? -24.838 -23.193 36.684 0.50 16.58 29 SER B N 1
ATOM 1612 N N B SER B 1 31 ? -24.898 -23.157 36.690 0.50 15.39 29 SER B N 1
ATOM 1613 C CA A SER B 1 31 ? -25.651 -23.860 35.687 0.50 17.71 29 SER B CA 1
ATOM 1614 C CA B SER B 1 31 ? -25.609 -23.979 35.736 0.50 15.30 29 SER B CA 1
ATOM 1615 C C A SER B 1 31 ? -24.760 -24.186 34.502 0.50 16.90 29 SER B C 1
ATOM 1616 C C B SER B 1 31 ? -24.754 -24.206 34.517 0.50 15.64 29 SER B C 1
ATOM 1617 O O A SER B 1 31 ? -23.833 -23.432 34.191 0.50 16.39 29 SER B O 1
ATOM 1618 O O B SER B 1 31 ? -23.866 -23.413 34.193 0.50 15.22 29 SER B O 1
ATOM 1623 N N . TYR B 1 32 ? -25.055 -25.303 33.822 1.00 17.18 30 TYR B N 1
ATOM 1624 C CA . TYR B 1 32 ? -24.344 -25.695 32.597 1.00 18.67 30 TYR B CA 1
ATOM 1625 C C . TYR B 1 32 ? -22.831 -25.619 32.668 1.00 18.25 30 TYR B C 1
ATOM 1626 O O . TYR B 1 32 ? -22.190 -25.038 31.813 1.00 18.23 30 TYR B O 1
ATOM 1635 N N . PRO B 1 33 ? -22.241 -26.209 33.717 1.00 17.66 31 PRO B N 1
ATOM 1636 C CA . PRO B 1 33 ? -20.781 -26.167 33.758 1.00 17.45 31 PRO B CA 1
ATOM 1637 C C . PRO B 1 33 ? -20.148 -26.996 32.632 1.00 18.22 31 PRO B C 1
ATOM 1638 O O . PRO B 1 33 ? -20.566 -28.121 32.365 1.00 20.93 31 PRO B O 1
ATOM 1642 N N . HIS B 1 34 ? -19.169 -26.407 31.966 1.00 16.42 32 HIS B N 1
ATOM 1643 C CA . HIS B 1 34 ? -18.291 -27.105 31.043 1.00 16.61 32 HIS B CA 1
ATOM 1644 C C . HIS B 1 34 ? -16.874 -26.799 31.461 1.00 17.47 32 HIS B C 1
ATOM 1645 O O . HIS B 1 34 ? -16.209 -25.931 30.904 1.00 16.85 32 HIS B O 1
ATOM 1652 N N . LEU B 1 35 ? -16.438 -27.507 32.501 1.00 18.88 33 LEU B N 1
ATOM 1653 C CA . LEU B 1 35 ? -15.131 -27.289 33.104 1.00 19.15 33 LEU B CA 1
ATOM 1654 C C . LEU B 1 35 ? -14.172 -28.442 32.900 1.00 19.32 33 LEU B C 1
ATOM 1655 O O . LEU B 1 35 ? -12.958 -28.247 33.048 1.00 23.43 33 LEU B O 1
ATOM 1660 N N . ASP B 1 36 ? -14.705 -29.634 32.611 1.00 22.19 34 ASP B N 1
ATOM 1661 C CA . ASP B 1 36 ? -13.900 -30.840 32.501 1.00 23.94 34 ASP B CA 1
ATOM 1662 C C . ASP B 1 36 ? -13.166 -30.888 31.159 1.00 22.54 34 ASP B C 1
ATOM 1663 O O . ASP B 1 36 ? -12.098 -31.476 31.051 1.00 25.51 34 ASP B O 1
ATOM 1668 N N . LYS B 1 37 ? -13.785 -30.311 30.135 1.00 24.19 35 LYS B N 1
ATOM 1669 C CA . LYS B 1 37 ? -13.221 -30.242 28.798 1.00 24.34 35 LYS B CA 1
ATOM 1670 C C . LYS B 1 37 ? -14.010 -29.169 28.044 1.00 23.99 35 LYS B C 1
ATOM 1671 O O . LYS B 1 37 ? -15.156 -28.876 28.383 1.00 25.01 35 LYS B O 1
ATOM 1677 N N . PRO B 1 38 ? -13.415 -28.620 26.986 1.00 22.76 36 PRO B N 1
ATOM 1678 C CA . PRO B 1 38 ? -14.086 -27.516 26.330 1.00 23.86 36 PRO B CA 1
ATOM 1679 C C . PRO B 1 38 ? -15.175 -28.042 25.407 1.00 24.76 36 PRO B C 1
ATOM 1680 O O . PRO B 1 38 ? -15.142 -29.210 24.995 1.00 29.34 36 PRO B O 1
ATOM 1684 N N . TYR B 1 39 ? -16.146 -27.185 25.128 1.00 26.72 37 TYR B N 1
ATOM 1685 C CA . TYR B 1 39 ? -17.433 -27.577 24.543 1.00 29.83 37 TYR B CA 1
ATOM 1686 C C . TYR B 1 39 ? -17.753 -26.717 23.335 1.00 31.88 37 TYR B C 1
ATOM 1687 O O . TYR B 1 39 ? -17.300 -25.564 23.253 1.00 31.47 37 TYR B O 1
ATOM 1696 N N . GLY B 1 40 ? -18.497 -27.312 22.396 1.00 39.32 38 GLY B N 1
ATOM 1697 C CA . GLY B 1 40 ? -19.187 -26.600 21.316 1.00 36.92 38 GLY B CA 1
ATOM 1698 C C . GLY B 1 40 ? -18.332 -26.023 20.203 1.00 39.50 38 GLY B C 1
ATOM 1699 O O . GLY B 1 40 ? -17.970 -26.712 19.266 1.00 47.03 38 GLY B O 1
ATOM 1700 N N . GLY B 1 45 ? -15.301 -23.815 15.059 1.00 39.67 43 GLY B N 1
ATOM 1701 C CA . GLY B 1 45 ? -14.816 -22.789 15.980 1.00 34.16 43 GLY B CA 1
ATOM 1702 C C . GLY B 1 45 ? -14.080 -23.311 17.203 1.00 31.76 43 GLY B C 1
ATOM 1703 O O . GLY B 1 45 ? -14.018 -24.520 17.452 1.00 32.59 43 GLY B O 1
ATOM 1704 N N . GLU B 1 46 ? -13.554 -22.378 17.987 1.00 29.51 44 GLU B N 1
ATOM 1705 C CA . GLU B 1 46 ? -12.717 -22.714 19.139 1.00 28.20 44 GLU B CA 1
ATOM 1706 C C . GLU B 1 46 ? -13.586 -23.256 20.277 1.00 31.29 44 GLU B C 1
ATOM 1707 O O . GLU B 1 46 ? -14.494 -22.568 20.757 1.00 33.57 44 GLU B O 1
ATOM 1713 N N . PRO B 1 47 ? -13.317 -24.490 20.723 1.00 31.76 45 PRO B N 1
ATOM 1714 C CA . PRO B 1 47 ? -14.090 -24.970 21.850 1.00 31.19 45 PRO B CA 1
ATOM 1715 C C . PRO B 1 47 ? -13.721 -24.161 23.088 1.00 28.45 45 PRO B C 1
ATOM 1716 O O . PRO B 1 47 ? -12.602 -23.654 23.205 1.00 31.58 45 PRO B O 1
ATOM 1720 N N . LYS B 1 48 ? -14.695 -23.993 23.961 1.00 24.27 46 LYS B N 1
ATOM 1721 C CA . LYS B 1 48 ? -14.537 -23.159 25.137 1.00 21.88 46 LYS B CA 1
ATOM 1722 C C . LYS B 1 48 ? -14.963 -23.894 26.396 1.00 18.99 46 LYS B C 1
ATOM 1723 O O . LYS B 1 48 ? -15.921 -24.652 26.383 1.00 19.53 46 LYS B O 1
ATOM 1729 N N . TYR B 1 49 ? -14.264 -23.621 27.490 1.00 17.47 47 TYR B N 1
ATOM 1730 C CA . TYR B 1 49 ? -14.770 -23.909 28.822 1.00 17.78 47 TYR B CA 1
ATOM 1731 C C . TYR B 1 49 ? -15.782 -22.822 29.171 1.00 15.33 47 TYR B C 1
ATOM 1732 O O . TYR B 1 49 ? -15.661 -21.679 28.688 1.00 17.26 47 TYR B O 1
ATOM 1741 N N . SER B 1 50 ? -16.760 -23.153 29.991 1.00 14.33 48 SER B N 1
ATOM 1742 C CA . SER B 1 50 ? -17.773 -22.175 30.322 1.00 15.49 48 SER B CA 1
ATOM 1743 C C . SER B 1 50 ? -18.571 -22.530 31.553 1.00 15.59 48 SER B C 1
ATOM 1744 O O . SER B 1 50 ? -18.538 -23.653 32.018 1.00 14.99 48 SER B O 1
ATOM 1747 N N . ILE B 1 51 ? -19.294 -21.543 32.057 1.00 14.47 49 ILE B N 1
ATOM 1748 C CA . ILE B 1 51 ? -20.244 -21.744 33.145 1.00 14.84 49 ILE B CA 1
ATOM 1749 C C . ILE B 1 51 ? -21.231 -20.605 33.136 1.00 13.56 49 ILE B C 1
ATOM 1750 O O . ILE B 1 51 ? -20.915 -19.505 32.685 1.00 14.73 49 ILE B O 1
ATOM 1755 N N . THR B 1 52 ? -22.409 -20.874 33.641 1.00 12.87 50 THR B N 1
ATOM 1756 C CA . THR B 1 52 ? -23.350 -19.825 33.972 1.00 13.49 50 THR B CA 1
ATOM 1757 C C . THR B 1 52 ? -23.426 -19.734 35.488 1.00 12.57 50 THR B C 1
ATOM 1758 O O . THR B 1 52 ? -23.491 -20.748 36.172 1.00 14.78 50 THR B O 1
ATOM 1762 N N . LEU B 1 53 ? -23.415 -18.498 35.970 1.00 12.43 51 LEU B N 1
ATOM 1763 C CA . LEU B 1 53 ? -23.484 -18.196 37.388 1.00 13.49 51 LEU B CA 1
ATOM 1764 C C . LEU B 1 53 ? -24.786 -17.481 37.667 1.00 12.47 51 LEU B C 1
ATOM 1765 O O . LEU B 1 53 ? -25.127 -16.512 36.979 1.00 15.54 51 LEU B O 1
ATOM 1770 N N . LEU B 1 54 ? -25.502 -17.947 38.679 1.00 13.76 52 LEU B N 1
ATOM 1771 C CA . LEU B 1 54 ? -26.789 -17.419 39.094 1.00 14.94 52 LEU B CA 1
ATOM 1772 C C . LEU B 1 54 ? -26.563 -16.764 40.441 1.00 14.70 52 LEU B C 1
ATOM 1773 O O . LEU B 1 54 ? -26.334 -17.425 41.446 1.00 15.56 52 LEU B O 1
ATOM 1778 N N . MET B 1 55 ? -26.609 -15.436 40.433 1.00 12.90 53 MET B N 1
ATOM 1779 C CA . MET B 1 55 ? -26.180 -14.611 41.543 1.00 14.40 53 MET B CA 1
ATOM 1780 C C . MET B 1 55 ? -27.417 -14.023 42.226 1.00 14.81 53 MET B C 1
ATOM 1781 O O . MET B 1 55 ? -28.078 -13.126 41.650 1.00 15.18 53 MET B O 1
ATOM 1786 N N . PRO B 1 56 ? -27.764 -14.493 43.432 1.00 15.09 54 PRO B N 1
ATOM 1787 C CA . PRO B 1 56 ? -28.951 -13.940 44.078 1.00 15.66 54 PRO B CA 1
ATOM 1788 C C . PRO B 1 56 ? -28.896 -12.409 44.272 1.00 15.90 54 PRO B C 1
ATOM 1789 O O . PRO B 1 56 ? -27.965 -11.868 44.880 1.00 19.10 54 PRO B O 1
ATOM 1793 N N . LYS B 1 57 ? -29.919 -11.721 43.793 1.00 18.10 55 LYS B N 1
ATOM 1794 C CA . LYS B 1 57 ? -29.938 -10.267 43.842 1.00 18.27 55 LYS B CA 1
ATOM 1795 C C . LYS B 1 57 ? -29.848 -9.730 45.251 1.00 21.01 55 LYS B C 1
ATOM 1796 O O . LYS B 1 57 ? -29.140 -8.749 45.500 1.00 20.73 55 LYS B O 1
ATOM 1802 N N . ASP B 1 58 ? -30.560 -10.369 46.175 1.00 20.68 56 ASP B N 1
ATOM 1803 C CA . ASP B 1 58 ? -30.670 -9.828 47.541 1.00 22.29 56 ASP B CA 1
ATOM 1804 C C . ASP B 1 58 ? -29.365 -9.797 48.335 1.00 21.61 56 ASP B C 1
ATOM 1805 O O . ASP B 1 58 ? -29.234 -8.997 49.249 1.00 26.43 56 ASP B O 1
ATOM 1810 N N . THR B 1 59 ? -28.413 -10.642 47.963 1.00 17.55 57 THR B N 1
ATOM 1811 C CA . THR B 1 59 ? -27.139 -10.758 48.684 1.00 17.91 57 THR B CA 1
ATOM 1812 C C . THR B 1 59 ? -25.921 -10.387 47.824 1.00 16.76 57 THR B C 1
ATOM 1813 O O . THR B 1 59 ? -24.779 -10.573 48.246 1.00 19.06 57 THR B O 1
ATOM 1817 N N . HIS B 1 60 ? -26.156 -9.819 46.628 1.00 14.49 58 HIS B N 1
ATOM 1818 C CA . HIS B 1 60 ? -25.079 -9.506 45.695 1.00 14.15 58 HIS B CA 1
ATOM 1819 C C . HIS B 1 60 ? -25.161 -8.099 45.100 1.00 13.41 58 HIS B C 1
ATOM 1820 O O . HIS B 1 60 ? -24.584 -7.832 44.081 1.00 14.45 58 HIS B O 1
ATOM 1827 N N . GLY B 1 61 ? -25.827 -7.172 45.786 1.00 14.53 59 GLY B N 1
ATOM 1828 C CA . GLY B 1 61 ? -26.005 -5.849 45.255 1.00 15.57 59 GLY B CA 1
ATOM 1829 C C . GLY B 1 61 ? -24.701 -5.102 45.059 1.00 13.80 59 GLY B C 1
ATOM 1830 O O . GLY B 1 61 ? -24.467 -4.441 44.024 1.00 14.71 59 GLY B O 1
ATOM 1831 N N . ALA B 1 62 ? -23.816 -5.177 46.056 1.00 13.88 60 ALA B N 1
ATOM 1832 C CA . ALA B 1 62 ? -22.580 -4.411 45.982 1.00 14.12 60 ALA B CA 1
ATOM 1833 C C . ALA B 1 62 ? -21.651 -4.926 44.868 1.00 13.16 60 ALA B C 1
ATOM 1834 O O . ALA B 1 62 ? -21.056 -4.133 44.110 1.00 14.38 60 ALA B O 1
ATOM 1836 N N . ILE B 1 63 ? -21.536 -6.238 44.740 1.00 13.35 61 ILE B N 1
ATOM 1837 C CA . ILE B 1 63 ? -20.678 -6.799 43.695 1.00 13.42 61 ILE B CA 1
ATOM 1838 C C . ILE B 1 63 ? -21.316 -6.595 42.305 1.00 13.54 61 ILE B C 1
ATOM 1839 O O . ILE B 1 63 ? -20.580 -6.399 41.341 1.00 13.29 61 ILE B O 1
ATOM 1844 N N . LYS B 1 64 ? -22.645 -6.595 42.238 1.00 13.35 62 LYS B N 1
ATOM 1845 C CA . LYS B 1 64 ? -23.312 -6.265 40.961 1.00 13.66 62 LYS B CA 1
ATOM 1846 C C . LYS B 1 64 ? -23.002 -4.828 40.530 1.00 12.90 62 LYS B C 1
ATOM 1847 O O . LYS B 1 64 ? -22.739 -4.554 39.343 1.00 14.27 62 LYS B O 1
ATOM 1853 N N . LYS B 1 65 ? -23.010 -3.908 41.485 1.00 13.83 63 LYS B N 1
ATOM 1854 C CA . LYS B 1 65 ? -22.648 -2.514 41.172 1.00 14.95 63 LYS B CA 1
ATOM 1855 C C . LYS B 1 65 ? -21.215 -2.428 40.636 1.00 14.39 63 LYS B C 1
ATOM 1856 O O . LYS B 1 65 ? -20.927 -1.727 39.644 1.00 15.39 63 LYS B O 1
ATOM 1862 N N . ILE B 1 66 ? -20.298 -3.154 41.297 1.00 14.20 64 ILE B N 1
ATOM 1863 C CA . ILE B 1 66 ? -18.925 -3.228 40.802 1.00 14.69 64 ILE B CA 1
ATOM 1864 C C . ILE B 1 66 ? -18.872 -3.767 39.375 1.00 13.31 64 ILE B C 1
ATOM 1865 O O . ILE B 1 66 ? -18.144 -3.253 38.534 1.00 13.90 64 ILE B O 1
ATOM 1870 N N . ILE B 1 67 ? -19.612 -4.837 39.133 1.00 12.11 65 ILE B N 1
ATOM 1871 C CA . ILE B 1 67 ? -19.653 -5.405 37.773 1.00 11.90 65 ILE B CA 1
ATOM 1872 C C . ILE B 1 67 ? -20.101 -4.335 36.751 1.00 12.13 65 ILE B C 1
ATOM 1873 O O . ILE B 1 67 ? -19.482 -4.181 35.712 1.00 12.85 65 ILE B O 1
ATOM 1878 N N . ASP B 1 68 ? -21.159 -3.617 37.086 1.00 12.27 66 ASP B N 1
ATOM 1879 C CA . ASP B 1 68 ? -21.627 -2.563 36.186 1.00 12.86 66 ASP B CA 1
ATOM 1880 C C . ASP B 1 68 ? -20.560 -1.528 35.919 1.00 12.87 66 ASP B C 1
ATOM 1881 O O . ASP B 1 68 ? -20.341 -1.083 34.797 1.00 14.48 66 ASP B O 1
ATOM 1886 N N . GLU B 1 69 ? -19.871 -1.116 36.978 1.00 13.82 67 GLU B N 1
ATOM 1887 C CA . GLU B 1 69 ? -18.790 -0.146 36.839 1.00 14.56 67 GLU B CA 1
ATOM 1888 C C . GLU B 1 69 ? -17.656 -0.650 35.974 1.00 13.21 67 GLU B C 1
ATOM 1889 O O . GLU B 1 69 ? -17.138 0.079 35.121 1.00 14.00 67 GLU B O 1
ATOM 1895 N N . GLN B 1 70 ? -17.298 -1.923 36.164 1.00 12.96 68 GLN B N 1
ATOM 1896 C CA . GLN B 1 70 ? -16.241 -2.507 35.378 1.00 13.04 68 GLN B CA 1
ATOM 1897 C C . GLN B 1 70 ? -16.640 -2.711 33.891 1.00 12.34 68 GLN B C 1
ATOM 1898 O O . GLN B 1 70 ? -15.807 -2.579 33.018 1.00 12.93 68 GLN B O 1
ATOM 1904 N N . ILE B 1 71 ? -17.912 -3.022 33.659 1.00 11.83 69 ILE B N 1
ATOM 1905 C CA . ILE B 1 71 ? -18.434 -3.075 32.295 1.00 11.50 69 ILE B CA 1
ATOM 1906 C C . ILE B 1 71 ? -18.266 -1.699 31.625 1.00 12.52 69 ILE B C 1
ATOM 1907 O O . ILE B 1 71 ? -17.822 -1.622 30.502 1.00 12.31 69 ILE B O 1
ATOM 1912 N N . GLU B 1 72 ? -18.600 -0.643 32.336 1.00 12.59 70 GLU B N 1
ATOM 1913 C CA . GLU B 1 72 ? -18.438 0.699 31.773 1.00 13.99 70 GLU B CA 1
ATOM 1914 C C . GLU B 1 72 ? -16.986 1.023 31.469 1.00 13.04 70 GLU B C 1
ATOM 1915 O O . GLU B 1 72 ? -16.672 1.606 30.434 1.00 13.44 70 GLU B O 1
ATOM 1921 N N . LEU B 1 73 ? -16.079 0.621 32.346 1.00 12.99 71 LEU B N 1
ATOM 1922 C CA A LEU B 1 73 ? -14.653 0.839 32.090 0.50 13.37 71 LEU B CA 1
ATOM 1923 C CA B LEU B 1 73 ? -14.661 0.823 32.114 0.50 12.94 71 LEU B CA 1
ATOM 1924 C C . LEU B 1 73 ? -14.196 0.063 30.862 1.00 11.83 71 LEU B C 1
ATOM 1925 O O . LEU B 1 73 ? -13.394 0.557 30.077 1.00 13.56 71 LEU B O 1
ATOM 1934 N N . THR B 1 74 ? -14.713 -1.163 30.713 1.00 12.19 72 THR B N 1
ATOM 1935 C CA . THR B 1 74 ? -14.348 -2.010 29.592 1.00 11.53 72 THR B CA 1
ATOM 1936 C C . THR B 1 74 ? -14.828 -1.393 28.264 1.00 11.64 72 THR B C 1
ATOM 1937 O O . THR B 1 74 ? -14.086 -1.375 27.280 1.00 13.00 72 THR B O 1
ATOM 1941 N N . LYS B 1 75 ? -16.035 -0.848 28.272 1.00 11.47 73 LYS B N 1
ATOM 1942 C CA . LYS B 1 75 ? -16.525 -0.113 27.084 1.00 12.06 73 LYS B CA 1
ATOM 1943 C C . LYS B 1 75 ? -15.622 1.078 26.757 1.00 12.73 73 LYS B C 1
ATOM 1944 O O . LYS B 1 75 ? -15.266 1.328 25.587 1.00 14.04 73 LYS B O 1
ATOM 1950 N N . LYS B 1 76 ? -15.263 1.839 27.801 1.00 12.77 74 LYS B N 1
ATOM 1951 C CA . LYS B 1 76 ? -14.485 3.069 27.623 1.00 13.70 74 LYS B CA 1
ATOM 1952 C C . LYS B 1 76 ? -13.131 2.782 27.003 1.00 13.10 74 LYS B C 1
ATOM 1953 O O . LYS B 1 76 ? -12.618 3.567 26.203 1.00 14.34 74 LYS B O 1
ATOM 1959 N N . ASN B 1 77 ? -12.549 1.648 27.396 1.00 13.09 75 ASN B N 1
ATOM 1960 C CA . ASN B 1 77 ? -11.176 1.333 27.023 1.00 14.62 75 ASN B CA 1
ATOM 1961 C C . ASN B 1 77 ? -11.053 0.354 25.868 1.00 12.65 75 ASN B C 1
ATOM 1962 O O . ASN B 1 77 ? -9.990 -0.134 25.599 1.00 13.13 75 ASN B O 1
ATOM 1967 N N . HIS B 1 78 ? -12.136 0.145 25.126 1.00 12.96 76 HIS B N 1
ATOM 1968 C CA . HIS B 1 78 ? -12.091 -0.734 23.956 1.00 12.27 76 HIS B CA 1
ATOM 1969 C C . HIS B 1 78 ? -11.069 -0.233 22.922 1.00 11.89 76 HIS B C 1
ATOM 1970 O O . HIS B 1 78 ? -10.856 0.986 22.750 1.00 13.68 76 HIS B O 1
ATOM 1977 N N . LYS B 1 79 ? -10.470 -1.168 22.210 1.00 12.97 77 LYS B N 1
ATOM 1978 C CA . LYS B 1 79 ? -9.324 -0.854 21.350 1.00 12.94 77 LYS B CA 1
ATOM 1979 C C . LYS B 1 79 ? -9.611 0.029 20.123 1.00 13.17 77 LYS B C 1
ATOM 1980 O O . LYS B 1 79 ? -8.701 0.618 19.584 1.00 14.30 77 LYS B O 1
ATOM 1986 N N . THR B 1 80 ? -10.877 0.161 19.708 1.00 13.17 78 THR B N 1
ATOM 1987 C CA . THR B 1 80 ? -11.194 1.117 18.638 1.00 14.01 78 THR B CA 1
ATOM 1988 C C . THR B 1 80 ? -11.807 2.402 19.150 1.00 16.06 78 THR B C 1
ATOM 1989 O O . THR B 1 80 ? -12.326 3.212 18.375 1.00 17.19 78 THR B O 1
ATOM 1993 N N . GLY B 1 81 ? -11.672 2.651 20.442 1.00 16.26 79 GLY B N 1
ATOM 1994 C CA . GLY B 1 81 ? -12.348 3.763 21.089 1.00 16.52 79 GLY B CA 1
ATOM 1995 C C . GLY B 1 81 ? -13.574 3.284 21.805 1.00 13.89 79 GLY B C 1
ATOM 1996 O O . GLY B 1 81 ? -13.941 2.103 21.710 1.00 16.14 79 GLY B O 1
ATOM 1997 N N . ALA B 1 82 ? -14.190 4.157 22.585 1.00 15.65 80 ALA B N 1
ATOM 1998 C CA . ALA B 1 82 ? -15.328 3.790 23.423 1.00 16.74 80 ALA B CA 1
ATOM 1999 C C . ALA B 1 82 ? -16.356 3.019 22.610 1.00 17.07 80 ALA B C 1
ATOM 2000 O O . ALA B 1 82 ? -16.677 3.395 21.476 1.00 19.47 80 ALA B O 1
ATOM 2002 N N . LEU B 1 83 ? -16.864 1.932 23.173 1.00 14.86 81 LEU B N 1
ATOM 2003 C CA . LEU B 1 83 ? -17.768 1.011 22.503 1.00 14.92 81 LEU B CA 1
ATOM 2004 C C . LEU B 1 83 ? -19.136 1.134 23.122 1.00 15.40 81 LEU B C 1
ATOM 2005 O O . LEU B 1 83 ? -19.277 1.072 24.337 1.00 16.65 81 LEU B O 1
ATOM 2010 N N . LYS B 1 84 ? -20.148 1.290 22.269 1.00 15.34 82 LYS B N 1
ATOM 2011 C CA . LYS B 1 84 ? -21.549 1.328 22.708 1.00 17.61 82 LYS B CA 1
ATOM 2012 C C . LYS B 1 84 ? -22.098 -0.076 22.601 1.00 16.84 82 LYS B C 1
ATOM 2013 O O . LYS B 1 84 ? -21.975 -0.703 21.561 1.00 18.29 82 LYS B O 1
ATOM 2019 N N . VAL B 1 85 ? -22.632 -0.611 23.694 1.00 14.88 83 VAL B N 1
ATOM 2020 C CA . VAL B 1 85 ? -23.109 -1.993 23.735 1.00 14.60 83 VAL B CA 1
ATOM 2021 C C . VAL B 1 85 ? -24.496 -2.036 24.328 1.00 15.21 83 VAL B C 1
ATOM 2022 O O . VAL B 1 85 ? -24.752 -1.463 25.372 1.00 18.52 83 VAL B O 1
ATOM 2026 N N . ALA B 1 86 ? -25.402 -2.695 23.619 1.00 17.07 84 ALA B N 1
ATOM 2027 C CA . ALA B 1 86 ? -26.776 -2.831 24.093 1.00 18.19 84 ALA B CA 1
ATOM 2028 C C . ALA B 1 86 ? -26.859 -3.666 25.356 1.00 17.92 84 ALA B C 1
ATOM 2029 O O . ALA B 1 86 ? -26.026 -4.564 25.552 1.00 16.26 84 ALA B O 1
ATOM 2031 N N . PRO B 1 87 ? -27.842 -3.394 26.234 1.00 20.63 85 PRO B N 1
ATOM 2032 C CA . PRO B 1 87 ? -27.908 -4.177 27.464 1.00 20.72 85 PRO B CA 1
ATOM 2033 C C . PRO B 1 87 ? -28.055 -5.670 27.240 1.00 18.62 85 PRO B C 1
ATOM 2034 O O . PRO B 1 87 ? -27.632 -6.442 28.070 1.00 26.60 85 PRO B O 1
ATOM 2038 N N . SER B 1 88 ? -28.658 -6.060 26.116 1.00 16.83 86 SER B N 1
ATOM 2039 C CA . SER B 1 88 ? -28.824 -7.466 25.779 1.00 17.35 86 SER B CA 1
ATOM 2040 C C . SER B 1 88 ? -27.552 -8.178 25.311 1.00 15.86 86 SER B C 1
ATOM 2041 O O . SER B 1 88 ? -27.563 -9.386 25.135 1.00 18.45 86 SER B O 1
ATOM 2044 N N . MET B 1 89 ? -26.468 -7.429 25.142 1.00 15.59 87 MET B N 1
ATOM 2045 C CA . MET B 1 89 ? -25.218 -7.923 24.584 1.00 14.85 87 MET B CA 1
ATOM 2046 C C . MET B 1 89 ? -24.089 -7.925 25.615 1.00 13.47 87 MET B C 1
ATOM 2047 O O . MET B 1 89 ? -22.912 -7.939 25.262 1.00 14.28 87 MET B O 1
ATOM 2052 N N . LEU B 1 90 ? -24.473 -7.948 26.876 1.00 12.79 88 LEU B N 1
ATOM 2053 C CA . LEU B 1 90 ? -23.532 -8.102 27.994 1.00 12.89 88 LEU B CA 1
ATOM 2054 C C . LEU B 1 90 ? -23.532 -9.535 28.522 1.00 12.43 88 LEU B C 1
ATOM 2055 O O . LEU B 1 90 ? -24.519 -10.277 28.417 1.00 15.24 88 LEU B O 1
ATOM 2060 N N . PHE B 1 91 ? -22.456 -9.843 29.252 1.00 12.55 89 PHE B N 1
ATOM 2061 C CA . PHE B 1 91 ? -22.364 -11.162 29.860 1.00 13.14 89 PHE B CA 1
ATOM 2062 C C . PHE B 1 91 ? -23.252 -11.353 31.077 1.00 12.23 89 PHE B C 1
ATOM 2063 O O . PHE B 1 91 ? -23.362 -12.460 31.570 1.00 13.53 89 PHE B O 1
ATOM 2071 N N . ILE B 1 92 ? -23.842 -10.270 31.565 1.00 12.52 90 ILE B N 1
ATOM 2072 C CA . ILE B 1 92 ? -24.746 -10.294 32.713 1.00 11.84 90 ILE B CA 1
ATOM 2073 C C . ILE B 1 92 ? -26.130 -9.887 32.287 1.00 12.96 90 ILE B C 1
ATOM 2074 O O . ILE B 1 92 ? -26.286 -8.900 31.571 1.00 15.34 90 ILE B O 1
ATOM 2079 N N . LYS B 1 93 ? -27.099 -10.659 32.728 1.00 13.07 91 LYS B N 1
ATOM 2080 C CA . LYS B 1 93 ? -28.501 -10.427 32.377 1.00 14.10 91 LYS B CA 1
ATOM 2081 C C . LYS B 1 93 ? -29.338 -10.515 33.651 1.00 14.48 91 LYS B C 1
ATOM 2082 O O . LYS B 1 93 ? -28.928 -11.086 34.684 1.00 14.24 91 LYS B O 1
ATOM 2088 N N . ASP B 1 94 ? -30.508 -9.931 33.596 1.00 16.57 92 ASP B N 1
ATOM 2089 C CA . ASP B 1 94 ? -31.453 -9.980 34.690 1.00 16.21 92 ASP B CA 1
ATOM 2090 C C . ASP B 1 94 ? -32.309 -11.227 34.540 1.00 15.37 92 ASP B C 1
ATOM 2091 O O . ASP B 1 94 ? -33.092 -11.348 33.595 1.00 18.01 92 ASP B O 1
ATOM 2096 N N . GLY B 1 95 ? -32.188 -12.190 35.451 1.00 16.27 93 GLY B N 1
ATOM 2097 C CA . GLY B 1 95 ? -32.954 -13.436 35.356 1.00 17.33 93 GLY B CA 1
ATOM 2098 C C . GLY B 1 95 ? -34.463 -13.291 35.316 1.00 18.80 93 GLY B C 1
ATOM 2099 O O . GLY B 1 95 ? -35.143 -14.015 34.605 1.00 19.40 93 GLY B O 1
ATOM 2100 N N . ASP B 1 96 ? -34.978 -12.319 36.051 1.00 17.52 94 ASP B N 1
ATOM 2101 C CA . ASP B 1 96 ? -36.403 -12.071 36.110 1.00 19.30 94 ASP B CA 1
ATOM 2102 C C . ASP B 1 96 ? -36.938 -11.479 34.812 1.00 20.95 94 ASP B C 1
ATOM 2103 O O . ASP B 1 96 ? -38.091 -11.707 34.475 1.00 24.09 94 ASP B O 1
ATOM 2108 N N . VAL B 1 97 ? -36.098 -10.741 34.096 1.00 18.46 95 VAL B N 1
ATOM 2109 C CA . VAL B 1 97 ? -36.494 -10.146 32.833 1.00 19.67 95 VAL B CA 1
ATOM 2110 C C . VAL B 1 97 ? -36.290 -11.131 31.676 1.00 18.53 95 VAL B C 1
ATOM 2111 O O . VAL B 1 97 ? -37.203 -11.383 30.913 1.00 20.90 95 VAL B O 1
ATOM 2115 N N . ASP B 1 98 ? -35.083 -11.663 31.555 1.00 18.39 96 ASP B N 1
ATOM 2116 C CA . ASP B 1 98 ? -34.678 -12.452 30.378 1.00 19.97 96 ASP B CA 1
ATOM 2117 C C . ASP B 1 98 ? -35.031 -13.924 30.428 1.00 20.57 96 ASP B C 1
ATOM 2118 O O . ASP B 1 98 ? -35.205 -14.538 29.372 1.00 23.02 96 ASP B O 1
ATOM 2123 N N . PHE B 1 99 ? -35.184 -14.481 31.635 1.00 17.88 97 PHE B N 1
ATOM 2124 C CA . PHE B 1 99 ? -35.440 -15.910 31.783 1.00 18.63 97 PHE B CA 1
ATOM 2125 C C . PHE B 1 99 ? -36.583 -16.165 32.738 1.00 20.54 97 PHE B C 1
ATOM 2126 O O . PHE B 1 99 ? -36.445 -16.938 33.682 1.00 21.49 97 PHE B O 1
ATOM 2134 N N . PRO B 1 100 ? -37.746 -15.565 32.464 1.00 20.26 98 PRO B N 1
ATOM 2135 C CA . PRO B 1 100 ? -38.867 -15.603 33.409 1.00 23.52 98 PRO B CA 1
ATOM 2136 C C . PRO B 1 100 ? -39.427 -16.983 33.742 1.00 24.97 98 PRO B C 1
ATOM 2137 O O . PRO B 1 100 ? -39.966 -17.167 34.835 1.00 29.34 98 PRO B O 1
ATOM 2141 N N . ASP B 1 101 ? -39.306 -17.924 32.805 1.00 25.06 99 ASP B N 1
ATOM 2142 C CA . ASP B 1 101 ? -39.850 -19.256 32.986 1.00 26.06 99 ASP B CA 1
ATOM 2143 C C . ASP B 1 101 ? -38.845 -20.293 33.436 1.00 26.12 99 ASP B C 1
ATOM 2144 O O . ASP B 1 101 ? -39.152 -21.499 33.425 1.00 31.65 99 ASP B O 1
ATOM 2149 N N . LYS B 1 102 ? -37.683 -19.834 33.889 1.00 25.27 100 LYS B N 1
ATOM 2150 C CA . LYS B 1 102 ? -36.714 -20.720 34.520 1.00 25.51 100 LYS B CA 1
ATOM 2151 C C . LYS B 1 102 ? -36.692 -20.427 36.023 1.00 25.57 100 LYS B C 1
ATOM 2152 O O . LYS B 1 102 ? -36.185 -19.355 36.430 1.00 26.69 100 LYS B O 1
ATOM 2158 N N . PRO B 1 103 ? -37.247 -21.357 36.849 1.00 27.63 101 PRO B N 1
ATOM 2159 C CA . PRO B 1 103 ? -37.338 -21.088 38.290 1.00 29.77 101 PRO B CA 1
ATOM 2160 C C . PRO B 1 103 ? -35.993 -20.791 38.931 1.00 28.70 101 PRO B C 1
ATOM 2161 O O . PRO B 1 103 ? -35.912 -19.991 39.873 1.00 29.21 101 PRO B O 1
ATOM 2165 N N . GLU B 1 104 ? -34.948 -21.422 38.412 1.00 25.56 102 GLU B N 1
ATOM 2166 C CA . GLU B 1 104 ? -33.604 -21.233 38.935 1.00 25.28 102 GLU B CA 1
ATOM 2167 C C . GLU B 1 104 ? -33.021 -19.831 38.663 1.00 23.90 102 GLU B C 1
ATOM 2168 O O . GLU B 1 104 ? -32.024 -19.456 39.262 1.00 23.10 102 GLU B O 1
ATOM 2174 N N . CYS B 1 105 ? -33.637 -19.071 37.759 1.00 20.19 103 CYS B N 1
ATOM 2175 C CA . CYS B 1 105 ? -33.192 -17.725 37.440 1.00 18.58 103 CYS B CA 1
ATOM 2176 C C . CYS B 1 105 ? -34.006 -16.668 38.197 1.00 18.47 103 CYS B C 1
ATOM 2177 O O . CYS B 1 105 ? -33.661 -15.481 38.124 1.00 17.07 103 CYS B O 1
ATOM 2180 N N . GLU B 1 106 ? -35.036 -17.076 38.953 1.00 19.57 104 GLU B N 1
ATOM 2181 C CA . GLU B 1 106 ? -35.854 -16.118 39.700 1.00 21.22 104 GLU B CA 1
ATOM 2182 C C . GLU B 1 106 ? -35.042 -15.421 40.768 1.00 19.03 104 GLU B C 1
ATOM 2183 O O . GLU B 1 106 ? -34.368 -16.061 41.574 1.00 21.74 104 GLU B O 1
ATOM 2189 N N . GLY B 1 107 ? -35.099 -14.098 40.770 1.00 19.32 105 GLY B N 1
ATOM 2190 C CA . GLY B 1 107 ? -34.347 -13.324 41.755 1.00 18.47 105 GLY B CA 1
ATOM 2191 C C . GLY B 1 107 ? -32.839 -13.403 41.558 1.00 16.75 105 GLY B C 1
ATOM 2192 O O . GLY B 1 107 ? -32.104 -13.175 42.510 1.00 18.34 105 GLY B O 1
ATOM 2193 N N . MET B 1 108 ? -32.385 -13.690 40.335 1.00 16.61 106 MET B N 1
ATOM 2194 C CA . MET B 1 108 ? -30.963 -13.861 40.039 1.00 14.30 106 MET B CA 1
ATOM 2195 C C . MET B 1 108 ? -30.463 -12.907 38.967 1.00 13.60 106 MET B C 1
ATOM 2196 O O . MET B 1 108 ? -31.190 -12.618 38.007 1.00 16.07 106 MET B O 1
ATOM 2201 N N . TRP B 1 109 ? -29.232 -12.452 39.101 1.00 14.84 107 TRP B N 1
ATOM 2202 C CA . TRP B 1 109 ? -28.434 -11.994 37.979 1.00 13.71 107 TRP B CA 1
ATOM 2203 C C . TRP B 1 109 ? -27.815 -13.226 37.350 1.00 13.42 107 TRP B C 1
ATOM 2204 O O . TRP B 1 109 ? -27.410 -14.158 38.065 1.00 15.95 107 TRP B O 1
ATOM 2215 N N . VAL B 1 110 ? -27.769 -13.278 36.023 1.00 12.33 108 VAL B N 1
ATOM 2216 C CA . VAL B 1 110 ? -27.255 -14.413 35.274 1.00 12.20 108 VAL B CA 1
ATOM 2217 C C . VAL B 1 110 ? -26.004 -14.019 34.527 1.00 11.94 108 VAL B C 1
ATOM 2218 O O . VAL B 1 110 ? -26.040 -13.142 33.655 1.00 13.18 108 VAL B O 1
ATOM 2222 N N . ILE B 1 111 ? -24.879 -14.628 34.904 1.00 12.08 109 ILE B N 1
ATOM 2223 C CA . ILE B 1 111 ? -23.570 -14.339 34.312 1.00 11.72 109 ILE B CA 1
ATOM 2224 C C . ILE B 1 111 ? -23.087 -15.509 33.444 1.00 12.88 109 ILE B C 1
ATOM 2225 O O . ILE B 1 111 ? -23.065 -16.642 33.921 1.00 14.55 109 ILE B O 1
ATOM 2230 N N . SER B 1 112 ? -22.685 -15.224 32.197 1.00 12.70 110 SER B N 1
ATOM 2231 C CA . SER B 1 112 ? -22.081 -16.222 31.315 1.00 14.39 110 SER B CA 1
ATOM 2232 C C . SER B 1 112 ? -20.634 -15.921 31.185 1.00 13.41 110 SER B C 1
ATOM 2233 O O . SER B 1 112 ? -20.273 -14.795 30.840 1.00 15.99 110 SER B O 1
ATOM 2236 N N . ALA B 1 113 ? -19.783 -16.868 31.529 1.00 13.37 111 ALA B N 1
ATOM 2237 C CA . ALA B 1 113 ? -18.338 -16.657 31.447 1.00 14.79 111 ALA B CA 1
ATOM 2238 C C . ALA B 1 113 ? -17.721 -17.854 30.713 1.00 14.71 111 ALA B C 1
ATOM 2239 O O . ALA B 1 113 ? -18.136 -18.999 30.899 1.00 16.41 111 ALA B O 1
ATOM 2241 N N . ARG B 1 114 ? -16.741 -17.566 29.858 1.00 15.30 112 ARG B N 1
ATOM 2242 C CA . ARG B 1 114 ? -16.122 -18.579 28.994 1.00 15.36 112 ARG B CA 1
ATOM 2243 C C . ARG B 1 114 ? -14.646 -18.334 28.869 1.00 13.89 112 ARG B C 1
ATOM 2244 O O . ARG B 1 114 ? -14.166 -17.227 29.142 1.00 14.95 112 ARG B O 1
ATOM 2252 N N . GLU B 1 115 ? -13.918 -19.356 28.438 1.00 14.03 113 GLU B N 1
ATOM 2253 C CA . GLU B 1 115 ? -12.487 -19.208 28.176 1.00 15.34 113 GLU B CA 1
ATOM 2254 C C . GLU B 1 115 ? -11.996 -20.397 27.387 1.00 17.37 113 GLU B C 1
ATOM 2255 O O . GLU B 1 115 ? -12.499 -21.517 27.557 1.00 20.48 113 GLU B O 1
ATOM 2261 N N . SER B 1 116 ? -11.006 -20.155 26.532 1.00 18.98 114 SER B N 1
ATOM 2262 C CA . SER B 1 116 ? -10.375 -21.251 25.814 1.00 23.04 114 SER B CA 1
ATOM 2263 C C . SER B 1 116 ? -9.359 -21.995 26.662 1.00 23.77 114 SER B C 1
ATOM 2264 O O . SER B 1 116 ? -9.048 -23.147 26.373 1.00 27.74 114 SER B O 1
ATOM 2267 N N . THR B 1 117 ? -8.820 -21.329 27.681 1.00 23.38 115 THR B N 1
ATOM 2268 C CA . THR B 1 117 ? -7.861 -21.929 28.610 1.00 27.87 115 THR B CA 1
ATOM 2269 C C . THR B 1 117 ? -8.633 -22.533 29.790 1.00 23.67 115 THR B C 1
ATOM 2270 O O . THR B 1 117 ? -9.573 -21.920 30.275 1.00 21.00 115 THR B O 1
ATOM 2274 N N . ARG B 1 118 ? -8.262 -23.735 30.217 1.00 26.92 116 ARG B N 1
ATOM 2275 C CA . ARG B 1 118 ? -8.907 -24.397 31.348 1.00 26.13 116 ARG B CA 1
ATOM 2276 C C . ARG B 1 118 ? -8.822 -23.466 32.568 1.00 22.41 116 ARG B C 1
ATOM 2277 O O . ARG B 1 118 ? -7.725 -23.056 32.916 1.00 24.35 116 ARG B O 1
ATOM 2285 N N . PRO B 1 119 ? -9.967 -23.141 33.199 1.00 20.75 117 PRO B N 1
ATOM 2286 C CA . PRO B 1 119 ? -9.895 -22.381 34.440 1.00 18.40 117 PRO B CA 1
ATOM 2287 C C . PRO B 1 119 ? -9.361 -23.253 35.575 1.00 19.60 117 PRO B C 1
ATOM 2288 O O . PRO B 1 119 ? -9.423 -24.496 35.536 1.00 20.40 117 PRO B O 1
ATOM 2292 N N . ASP B 1 120 ? -8.865 -22.596 36.598 1.00 18.09 118 ASP B N 1
ATOM 2293 C CA . ASP B 1 120 ? -8.538 -23.323 37.823 1.00 18.42 118 ASP B CA 1
ATOM 2294 C C . ASP B 1 120 ? -9.835 -23.816 38.427 1.00 16.48 118 ASP B C 1
ATOM 2295 O O . ASP B 1 120 ? -10.770 -23.053 38.526 1.00 19.12 118 ASP B O 1
ATOM 2300 N N . VAL B 1 121 ? -9.879 -25.078 38.851 1.00 16.84 119 VAL B N 1
ATOM 2301 C CA . VAL B 1 121 ? -11.060 -25.669 39.473 1.00 16.43 119 VAL B CA 1
ATOM 2302 C C . VAL B 1 121 ? -10.667 -26.227 40.838 1.00 17.19 119 VAL B C 1
ATOM 2303 O O . VAL B 1 121 ? -9.759 -27.077 40.934 1.00 20.45 119 VAL B O 1
ATOM 2307 N N . LEU B 1 122 ? -11.336 -25.752 41.892 1.00 17.39 120 LEU B N 1
ATOM 2308 C CA . LEU B 1 122 ? -11.063 -26.192 43.256 1.00 16.63 120 LEU B CA 1
ATOM 2309 C C . LEU B 1 122 ? -12.309 -26.805 43.867 1.00 16.79 120 LEU B C 1
ATOM 2310 O O . LEU B 1 122 ? -13.452 -26.345 43.609 1.00 18.90 120 LEU B O 1
ATOM 2315 N N . ASN B 1 123 ? -12.102 -27.838 44.675 1.00 17.72 121 ASN B N 1
ATOM 2316 C CA . ASN B 1 123 ? -13.218 -28.419 45.398 1.00 19.49 121 ASN B CA 1
ATOM 2317 C C . ASN B 1 123 ? -13.516 -27.636 46.666 1.00 18.94 121 ASN B C 1
ATOM 2318 O O . ASN B 1 123 ? -12.902 -26.596 46.913 1.00 17.88 121 ASN B O 1
ATOM 2323 N N . MET B 1 124 ? -14.478 -28.113 47.454 1.00 18.09 122 MET B N 1
ATOM 2324 C CA . MET B 1 124 ? -14.935 -27.364 48.628 1.00 18.89 122 MET B CA 1
ATOM 2325 C C . MET B 1 124 ? -13.847 -27.160 49.669 1.00 19.23 122 MET B C 1
ATOM 2326 O O . MET B 1 124 ? -13.928 -26.204 50.414 1.00 21.36 122 MET B O 1
ATOM 2331 N N . GLU B 1 125 ? -12.863 -28.068 49.699 1.00 18.77 123 GLU B N 1
ATOM 2332 C CA . GLU B 1 125 ? -11.698 -27.986 50.568 1.00 18.87 123 GLU B CA 1
ATOM 2333 C C . GLU B 1 125 ? -10.501 -27.227 49.993 1.00 17.37 123 GLU B C 1
ATOM 2334 O O . GLU B 1 125 ? -9.386 -27.271 50.540 1.00 19.11 123 GLU B O 1
ATOM 2340 N N . ARG B 1 126 ? -10.759 -26.472 48.923 1.00 16.68 124 ARG B N 1
ATOM 2341 C CA . ARG B 1 126 ? -9.759 -25.629 48.310 1.00 17.49 124 ARG B CA 1
ATOM 2342 C C . ARG B 1 126 ? -8.592 -26.429 47.776 1.00 16.30 124 ARG B C 1
ATOM 2343 O O . ARG B 1 126 ? -7.457 -25.934 47.712 1.00 19.27 124 ARG B O 1
ATOM 2351 N N . GLU B 1 127 ? -8.906 -27.643 47.303 1.00 16.54 125 GLU B N 1
ATOM 2352 C CA . GLU B 1 127 ? -7.889 -28.491 46.676 1.00 16.42 125 GLU B CA 1
ATOM 2353 C C . GLU B 1 127 ? -8.103 -28.466 45.159 1.00 18.33 125 GLU B C 1
ATOM 2354 O O . GLU B 1 127 ? -9.245 -28.465 44.676 1.00 18.10 125 GLU B O 1
ATOM 2360 N N . GLU B 1 128 ? -6.998 -28.468 44.424 1.00 20.73 126 GLU B N 1
ATOM 2361 C CA . GLU B 1 128 ? -7.030 -28.454 42.971 1.00 24.06 126 GLU B CA 1
ATOM 2362 C C . GLU B 1 128 ? -7.614 -29.751 42.444 1.00 26.35 126 GLU B C 1
ATOM 2363 O O . GLU B 1 128 ? -7.173 -30.838 42.850 1.00 29.09 126 GLU B O 1
ATOM 2369 N N . LEU B 1 129 ? -8.588 -29.628 41.531 1.00 25.42 127 LEU B N 1
ATOM 2370 C CA . LEU B 1 129 ? -9.109 -30.792 40.832 1.00 27.67 127 LEU B CA 1
ATOM 2371 C C . LEU B 1 129 ? -8.391 -30.827 39.499 1.00 30.19 127 LEU B C 1
ATOM 2372 O O . LEU B 1 129 ? -8.415 -29.854 38.760 1.00 33.35 127 LEU B O 1
ATOM 2377 N N . GLU B 1 130 ? -7.722 -31.949 39.233 1.00 31.19 128 GLU B N 1
ATOM 2378 C CA . GLU B 1 130 ? -6.961 -32.181 37.993 1.00 32.76 128 GLU B CA 1
ATOM 2379 C C . GLU B 1 130 ? -7.709 -33.087 37.007 1.00 31.37 128 GLU B C 1
ATOM 2380 O O . GLU B 1 130 ? -7.596 -32.922 35.789 1.00 34.35 128 GLU B O 1
ATOM 2386 N N . SER B 1 131 ? -8.475 -34.038 37.543 1.00 30.39 129 SER B N 1
ATOM 2387 C CA . SER B 1 131 ? -9.109 -35.088 36.749 1.00 31.81 129 SER B CA 1
ATOM 2388 C C . SER B 1 131 ? -10.417 -34.601 36.113 1.00 28.27 129 SER B C 1
ATOM 2389 O O . SER B 1 131 ? -11.300 -34.131 36.822 1.00 28.49 129 SER B O 1
ATOM 2392 N N . PRO B 1 132 ? -10.558 -34.714 34.772 1.00 27.27 130 PRO B N 1
ATOM 2393 C CA . PRO B 1 132 ? -11.847 -34.295 34.180 1.00 25.91 130 PRO B CA 1
ATOM 2394 C C . PRO B 1 132 ? -13.075 -34.974 34.810 1.00 25.36 130 PRO B C 1
ATOM 2395 O O . PRO B 1 132 ? -14.077 -34.298 35.064 1.00 27.63 130 PRO B O 1
ATOM 2399 N N . ASN B 1 133 ? -13.007 -36.274 35.107 1.00 25.01 131 ASN B N 1
ATOM 2400 C CA . ASN B 1 133 ? -14.177 -36.919 35.704 1.00 23.11 131 ASN B CA 1
ATOM 2401 C C . ASN B 1 133 ? -14.489 -36.315 37.102 1.00 22.99 131 ASN B C 1
ATOM 2402 O O . ASN B 1 133 ? -15.652 -36.045 37.428 1.00 26.05 131 ASN B O 1
ATOM 2407 N N . GLU B 1 134 ? -13.466 -36.101 37.919 1.00 23.94 132 GLU B N 1
ATOM 2408 C CA . GLU B 1 134 ? -13.702 -35.523 39.237 1.00 24.29 132 GLU B CA 1
ATOM 2409 C C . GLU B 1 134 ? -14.285 -34.102 39.109 1.00 24.58 132 GLU B C 1
ATOM 2410 O O . GLU B 1 134 ? -15.174 -33.692 39.885 1.00 24.97 132 GLU B O 1
ATOM 2416 N N . ILE B 1 135 ? -13.778 -33.349 38.137 1.00 21.67 133 ILE B N 1
ATOM 2417 C CA . ILE B 1 135 ? -14.332 -32.010 37.840 1.00 20.88 133 ILE B CA 1
ATOM 2418 C C . ILE B 1 135 ? -15.823 -32.050 37.492 1.00 20.52 133 ILE B C 1
ATOM 2419 O O . ILE B 1 135 ? -16.609 -31.295 38.065 1.00 21.06 133 ILE B O 1
ATOM 2424 N N . ALA B 1 136 ? -16.215 -32.943 36.581 1.00 21.63 134 ALA B N 1
ATOM 2425 C CA . ALA B 1 136 ? -17.626 -33.073 36.195 1.00 24.60 134 ALA B CA 1
ATOM 2426 C C . ALA B 1 136 ? -18.540 -33.531 37.330 1.00 24.70 134 ALA B C 1
ATOM 2427 O O . ALA B 1 136 ? -19.688 -33.097 37.442 1.00 26.69 134 ALA B O 1
ATOM 2429 N N . GLU B 1 137 ? -18.031 -34.431 38.157 1.00 27.18 135 GLU B N 1
ATOM 2430 C CA . GLU B 1 137 ? -18.780 -34.951 39.296 1.00 30.34 135 GLU B CA 1
ATOM 2431 C C . GLU B 1 137 ? -18.963 -33.929 40.407 1.00 29.22 135 GLU B C 1
ATOM 2432 O O . GLU B 1 137 ? -20.050 -33.849 40.982 1.00 35.55 135 GLU B O 1
ATOM 2438 N N . GLU B 1 138 ? -17.883 -33.206 40.731 1.00 25.90 136 GLU B N 1
ATOM 2439 C CA . GLU B 1 138 ? -17.850 -32.281 41.860 1.00 27.25 136 GLU B CA 1
ATOM 2440 C C . GLU B 1 138 ? -18.697 -31.043 41.555 1.00 21.33 136 GLU B C 1
ATOM 2441 O O . GLU B 1 138 ? -19.469 -30.604 42.396 1.00 23.58 136 GLU B O 1
ATOM 2447 N N . ILE B 1 139 ? -18.544 -30.470 40.366 1.00 20.66 137 ILE B N 1
ATOM 2448 C CA . ILE B 1 139 ? -19.200 -29.176 40.059 1.00 19.39 137 ILE B CA 1
ATOM 2449 C C . ILE B 1 139 ? -20.277 -29.429 39.017 1.00 19.64 137 ILE B C 1
ATOM 2450 O O . ILE B 1 139 ? -20.036 -29.418 37.813 1.00 22.30 137 ILE B O 1
ATOM 2455 N N . TYR B 1 140 ? -21.474 -29.668 39.526 1.00 19.47 138 TYR B N 1
ATOM 2456 C CA . TYR B 1 140 ? -22.630 -30.048 38.721 1.00 19.21 138 TYR B CA 1
ATOM 2457 C C . TYR B 1 140 ? -23.556 -28.835 38.730 1.00 19.92 138 TYR B C 1
ATOM 2458 O O . TYR B 1 140 ? -23.570 -28.034 39.690 1.00 19.75 138 TYR B O 1
ATOM 2467 N N . GLY B 1 141 ? -24.348 -28.688 37.682 1.00 20.68 139 GLY B N 1
ATOM 2468 C CA . GLY B 1 141 ? -25.326 -27.604 37.673 1.00 18.82 139 GLY B CA 1
ATOM 2469 C C . GLY B 1 141 ? -26.260 -27.751 38.848 1.00 19.03 139 GLY B C 1
ATOM 2470 O O . GLY B 1 141 ? -26.815 -28.832 39.073 1.00 21.22 139 GLY B O 1
ATOM 2471 N N . GLY B 1 142 ? -26.446 -26.658 39.579 1.00 18.92 140 GLY B N 1
ATOM 2472 C CA . GLY B 1 142 ? -27.207 -26.638 40.819 1.00 20.20 140 GLY B CA 1
ATOM 2473 C C . GLY B 1 142 ? -26.375 -26.476 42.072 1.00 18.13 140 GLY B C 1
ATOM 2474 O O . GLY B 1 142 ? -26.915 -26.093 43.096 1.00 19.87 140 GLY B O 1
ATOM 2475 N N . CYS B 1 143 ? -25.085 -26.794 42.026 1.00 18.17 141 CYS B N 1
ATOM 2476 C CA . CYS B 1 143 ? -24.235 -26.586 43.201 1.00 17.75 141 CYS B CA 1
ATOM 2477 C C . CYS B 1 143 ? -23.876 -25.095 43.313 1.00 17.85 141 CYS B C 1
ATOM 2478 O O . CYS B 1 143 ? -24.125 -24.329 42.392 1.00 17.57 141 CYS B O 1
ATOM 2481 N N . TRP B 1 144 ? -23.312 -24.699 44.440 1.00 16.08 142 TRP B N 1
ATOM 2482 C CA . TRP B 1 144 ? -22.862 -23.350 44.695 1.00 15.80 142 TRP B CA 1
ATOM 2483 C C . TRP B 1 144 ? -21.378 -23.276 44.510 1.00 15.60 142 TRP B C 1
ATOM 2484 O O . TRP B 1 144 ? -20.654 -24.214 44.922 1.00 16.23 142 TRP B O 1
ATOM 2495 N N . VAL B 1 145 ? -20.921 -22.145 43.977 1.00 14.21 143 VAL B N 1
ATOM 2496 C CA . VAL B 1 145 ? -19.529 -21.887 43.666 1.00 14.35 143 VAL B CA 1
ATOM 2497 C C . VAL B 1 145 ? -19.175 -20.434 43.964 1.00 12.89 143 VAL B C 1
ATOM 2498 O O . VAL B 1 145 ? -20.059 -19.599 44.221 1.00 14.37 143 VAL B O 1
ATOM 2502 N N . SER B 1 146 ? -17.876 -20.138 43.904 1.00 13.69 144 SER B N 1
ATOM 2503 C CA . SER B 1 146 ? -17.370 -18.786 43.745 1.00 12.63 144 SER B CA 1
ATOM 2504 C C . SER B 1 146 ? -16.513 -18.800 42.499 1.00 12.58 144 SER B C 1
ATOM 2505 O O . SER B 1 146 ? -15.967 -19.839 42.132 1.00 16.52 144 SER 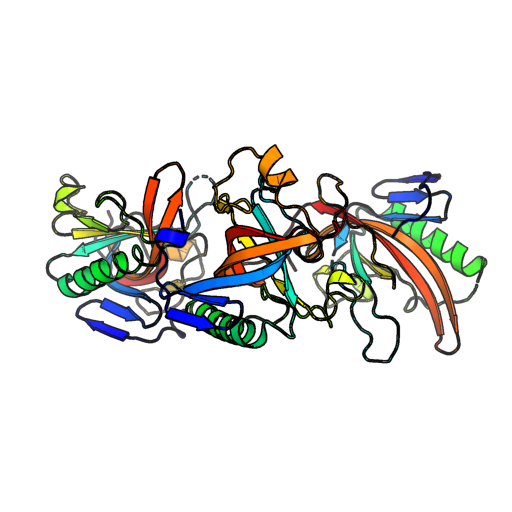B O 1
ATOM 2508 N N . SER B 1 147 ? -16.377 -17.671 41.825 1.00 12.70 145 SER B N 1
ATOM 2509 C CA . SER B 1 147 ? -15.684 -17.659 40.550 1.00 12.60 145 SER B CA 1
ATOM 2510 C C . SER B 1 147 ? -14.965 -16.344 40.322 1.00 11.76 145 SER B C 1
ATOM 2511 O O . SER B 1 147 ? -15.491 -15.291 40.694 1.00 13.61 145 SER B O 1
ATOM 2514 N N . VAL B 1 148 ? -13.809 -16.397 39.688 1.00 12.09 146 VAL B N 1
ATOM 2515 C CA . VAL B 1 148 ? -13.112 -15.213 39.236 1.00 11.76 146 VAL B CA 1
ATOM 2516 C C . VAL B 1 148 ? -13.308 -15.099 37.724 1.00 12.17 146 VAL B C 1
ATOM 2517 O O . VAL B 1 148 ? -13.005 -16.028 36.981 1.00 13.46 146 VAL B O 1
ATOM 2521 N N . ILE B 1 149 ? -13.776 -13.911 37.339 1.00 11.38 147 ILE B N 1
ATOM 2522 C CA . ILE B 1 149 ? -14.014 -13.529 35.958 1.00 11.12 147 ILE B CA 1
ATOM 2523 C C . ILE B 1 149 ? -13.317 -12.217 35.614 1.00 10.91 147 ILE B C 1
ATOM 2524 O O . ILE B 1 149 ? -12.901 -11.504 36.518 1.00 12.10 147 ILE B O 1
ATOM 2529 N N . ARG B 1 150 ? -13.285 -11.862 34.326 1.00 10.46 148 ARG B N 1
ATOM 2530 C CA . ARG B 1 150 ? -12.837 -10.519 33.970 1.00 10.97 148 ARG B CA 1
ATOM 2531 C C . ARG B 1 150 ? -13.509 -10.126 32.649 1.00 10.79 148 ARG B C 1
ATOM 2532 O O . ARG B 1 150 ? -13.490 -10.924 31.693 1.00 11.44 148 ARG B O 1
ATOM 2540 N N . PRO B 1 151 ? -14.039 -8.900 32.569 1.00 10.80 149 PRO B N 1
ATOM 2541 C CA . PRO B 1 151 ? -14.682 -8.497 31.290 1.00 10.55 149 PRO B CA 1
ATOM 2542 C C . PRO B 1 151 ? -13.692 -8.278 30.172 1.00 11.72 149 PRO B C 1
ATOM 2543 O O . PRO B 1 151 ? -12.508 -8.062 30.401 1.00 13.17 149 PRO B O 1
ATOM 2547 N N . TRP B 1 152 ? -14.202 -8.371 28.948 1.00 11.49 150 TRP B N 1
ATOM 2548 C CA . TRP B 1 152 ? -13.458 -7.970 27.756 1.00 12.50 150 TRP B CA 1
ATOM 2549 C C . TRP B 1 152 ? -14.468 -7.537 26.692 1.00 12.59 150 TRP B C 1
ATOM 2550 O O . TRP B 1 152 ? -15.602 -7.972 26.683 1.00 12.78 150 TRP B O 1
ATOM 2561 N N . SER B 1 153 ? -14.032 -6.652 25.830 1.00 11.81 151 SER B N 1
ATOM 2562 C CA . SER B 1 153 ? -14.891 -6.123 24.773 1.00 12.30 151 SER B CA 1
ATOM 2563 C C . SER B 1 153 ? -14.646 -6.789 23.424 1.00 12.43 151 SER B C 1
ATOM 2564 O O . SER B 1 153 ? -13.541 -7.145 23.070 1.00 14.02 151 SER B O 1
ATOM 2567 N N . GLN B 1 154 ? -15.736 -6.885 22.651 1.00 12.75 152 GLN B N 1
ATOM 2568 C CA . GLN B 1 154 ? -15.707 -7.523 21.328 1.00 15.60 152 GLN B CA 1
ATOM 2569 C C . GLN B 1 154 ? -16.505 -6.698 20.350 1.00 14.94 152 GLN B C 1
ATOM 2570 O O . GLN B 1 154 ? -17.653 -6.347 20.622 1.00 17.59 152 GLN B O 1
ATOM 2576 N N . GLU B 1 155 ? -15.867 -6.370 19.236 1.00 15.17 153 GLU B N 1
ATOM 2577 C CA . GLU B 1 155 ? -16.501 -5.608 18.157 1.00 15.97 153 GLU B CA 1
ATOM 2578 C C . GLU B 1 155 ? -16.130 -6.274 16.837 1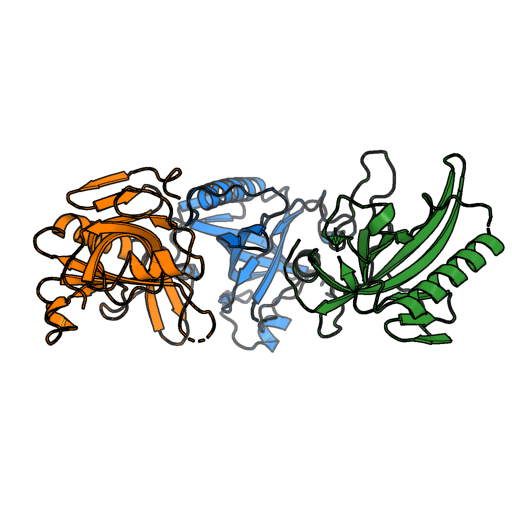.00 18.08 153 GLU B C 1
ATOM 2579 O O . GLU B 1 155 ? -14.964 -6.394 16.503 1.00 20.53 153 GLU B O 1
ATOM 2585 N N . ASN B 1 156 ? -17.142 -6.670 16.080 1.00 18.87 154 ASN B N 1
ATOM 2586 C CA . ASN B 1 156 ? -16.917 -7.181 14.722 1.00 21.34 154 ASN B CA 1
ATOM 2587 C C . ASN B 1 156 ? -18.144 -6.871 13.895 1.00 22.29 154 ASN B C 1
ATOM 2588 O O . ASN B 1 156 ? -19.081 -6.226 14.368 1.00 23.42 154 ASN B O 1
ATOM 2593 N N . LYS B 1 157 ? -18.161 -7.359 12.662 1.00 23.73 155 LYS B N 1
ATOM 2594 C CA . LYS B 1 157 ? -19.262 -7.054 11.746 1.00 29.65 155 LYS B CA 1
ATOM 2595 C C . LYS B 1 157 ? -20.634 -7.542 12.209 1.00 31.02 155 LYS B C 1
ATOM 2596 O O . LYS B 1 157 ? -21.656 -7.032 11.778 1.00 36.92 155 LYS B O 1
ATOM 2602 N N . TYR B 1 158 ? -20.652 -8.499 13.121 1.00 27.12 156 TYR B N 1
ATOM 2603 C CA . TYR B 1 158 ? -21.901 -9.060 13.640 1.00 26.70 156 TYR B CA 1
ATOM 2604 C C . TYR B 1 158 ? -22.460 -8.366 14.852 1.00 23.88 156 TYR B C 1
ATOM 2605 O O . TYR B 1 158 ? -23.631 -8.574 15.185 1.00 29.22 156 TYR B O 1
ATOM 2614 N N . GLY B 1 159 ? -21.637 -7.581 15.550 1.00 23.03 157 GLY B N 1
ATOM 2615 C CA . GLY B 1 159 ? -22.135 -6.899 16.719 1.00 23.49 157 GLY B CA 1
ATOM 2616 C C . GLY B 1 159 ? -21.069 -6.490 17.702 1.00 18.53 157 GLY B C 1
ATOM 2617 O O . GLY B 1 159 ? -19.884 -6.694 17.478 1.00 19.79 157 GLY B O 1
ATOM 2618 N N . LYS B 1 160 ? -21.551 -5.928 18.797 1.00 16.54 158 LYS B N 1
ATOM 2619 C CA . LYS B 1 160 ? -20.715 -5.352 19.844 1.00 16.12 158 LYS B CA 1
ATOM 2620 C C . LYS B 1 160 ? -21.155 -6.000 21.156 1.00 15.25 158 LYS B C 1
ATOM 2621 O O . LYS B 1 160 ? -22.338 -6.019 21.462 1.00 16.24 158 LYS B O 1
ATOM 2627 N N . ARG B 1 161 ? -20.182 -6.504 21.923 1.00 13.50 159 ARG B N 1
ATOM 2628 C CA . ARG B 1 161 ? -20.470 -7.238 23.163 1.00 12.67 159 ARG B CA 1
ATOM 2629 C C . ARG B 1 161 ? -19.458 -6.880 24.244 1.00 11.53 159 ARG B C 1
ATOM 2630 O O . ARG B 1 161 ? -18.330 -6.530 23.929 1.00 12.45 159 ARG B O 1
ATOM 2638 N N . ILE B 1 162 ? -19.887 -7.016 25.500 1.00 11.43 160 ILE B N 1
ATOM 2639 C CA . ILE B 1 162 ? -18.950 -7.152 26.627 1.00 11.60 160 ILE B CA 1
ATOM 2640 C C . ILE B 1 162 ? -19.151 -8.568 27.153 1.00 10.84 160 ILE B C 1
ATOM 2641 O O . ILE B 1 162 ? -20.222 -8.959 27.588 1.00 12.67 160 ILE B O 1
ATOM 2646 N N . ASN B 1 163 ? -18.068 -9.329 27.037 1.00 10.93 161 ASN B N 1
ATOM 2647 C CA . ASN B 1 163 ? -17.988 -10.728 27.457 1.00 11.26 161 ASN B CA 1
ATOM 2648 C C . ASN B 1 163 ? -17.230 -10.829 28.794 1.00 10.75 161 ASN B C 1
ATOM 2649 O O . ASN B 1 163 ? -16.641 -9.851 29.263 1.00 11.54 161 ASN B O 1
ATOM 2654 N N . ALA B 1 164 ? -17.241 -12.019 29.357 1.00 11.30 162 ALA B N 1
ATOM 2655 C CA . ALA B 1 164 ? -16.483 -12.292 30.589 1.00 11.24 162 ALA B CA 1
ATOM 2656 C C . ALA B 1 164 ? -15.614 -13.525 30.395 1.00 11.62 162 ALA B C 1
ATOM 2657 O O . ALA B 1 164 ? -16.114 -14.615 30.089 1.00 12.76 162 ALA B O 1
ATOM 2659 N N . ASN B 1 165 ? -14.313 -13.340 30.628 1.00 10.87 163 ASN B N 1
ATOM 2660 C CA . ASN B 1 165 ? -13.383 -14.473 30.765 1.00 12.36 163 ASN B CA 1
ATOM 2661 C C . ASN B 1 165 ? -13.637 -15.223 32.070 1.00 11.69 163 ASN B C 1
ATOM 2662 O O . ASN B 1 165 ? -13.846 -14.598 33.084 1.00 12.26 163 ASN B O 1
ATOM 2667 N N . LEU B 1 166 ? -13.600 -16.548 31.991 1.00 12.35 164 LEU B N 1
ATOM 2668 C CA . LEU B 1 166 ? -13.719 -17.420 33.151 1.00 14.11 164 LEU B CA 1
ATOM 2669 C C . LEU B 1 166 ? -12.325 -17.871 33.575 1.00 13.72 164 LEU B C 1
ATOM 2670 O O . LEU B 1 166 ? -11.668 -18.623 32.848 1.00 14.75 164 LEU B O 1
ATOM 2675 N N . LEU B 1 167 ? -11.891 -17.438 34.759 1.00 13.20 165 LEU B N 1
ATOM 2676 C CA . LEU B 1 167 ? -10.535 -17.750 35.213 1.00 13.85 165 LEU B CA 1
ATOM 2677 C C . LEU B 1 167 ? -10.446 -18.832 36.270 1.00 13.20 165 LEU B C 1
ATOM 2678 O O . LEU B 1 167 ? -9.463 -19.599 36.282 1.00 15.74 165 LEU B O 1
ATOM 2683 N N . SER B 1 168 ? -11.419 -18.888 37.169 1.00 13.36 166 SER B N 1
ATOM 2684 C CA . SER B 1 168 ? -11.393 -19.925 38.205 1.00 14.33 166 SER B CA 1
ATOM 2685 C C . SER B 1 168 ? -12.779 -20.185 38.736 1.00 13.30 166 SER B C 1
ATOM 2686 O O . SER B 1 168 ? -13.639 -19.328 38.664 1.00 14.05 166 SER B O 1
ATOM 2689 N N . VAL B 1 169 ? -12.982 -21.406 39.242 1.00 14.76 167 VAL B N 1
ATOM 2690 C CA . VAL B 1 169 ? -14.219 -21.846 39.892 1.00 14.33 167 VAL B CA 1
ATOM 2691 C C . VAL B 1 169 ? -13.830 -22.610 41.166 1.00 14.93 167 VAL B C 1
ATOM 2692 O O . VAL B 1 169 ? -13.006 -23.512 41.108 1.00 18.59 167 VAL B O 1
ATOM 2696 N N . LEU B 1 170 ? -14.435 -22.239 42.288 1.00 14.83 168 LEU B N 1
ATOM 2697 C CA . LEU B 1 170 ? -14.258 -22.884 43.571 1.00 15.64 168 LEU B CA 1
ATOM 2698 C C . LEU B 1 170 ? -15.600 -23.418 44.013 1.00 15.13 168 LEU B C 1
ATOM 2699 O O . LEU B 1 170 ? -16.547 -22.642 44.154 1.00 16.68 168 LEU B O 1
ATOM 2704 N N . LYS B 1 171 ? -15.700 -24.719 44.275 1.00 15.81 169 LYS B N 1
ATOM 2705 C CA . LYS B 1 171 ? -16.951 -25.243 44.798 1.00 16.60 169 LYS B CA 1
ATOM 2706 C C . LYS B 1 171 ? -17.177 -24.731 46.212 1.00 16.65 169 LYS B C 1
ATOM 2707 O O . LYS B 1 171 ? -16.239 -24.706 47.017 1.00 17.14 169 LYS B O 1
ATOM 2713 N N . ARG B 1 172 ? -18.409 -24.349 46.526 1.00 16.20 170 ARG B N 1
ATOM 2714 C CA . ARG B 1 172 ? -18.766 -23.850 47.861 1.00 16.98 170 ARG B CA 1
ATOM 2715 C C . ARG B 1 172 ? -19.724 -24.735 48.647 1.00 19.22 170 ARG B C 1
ATOM 2716 O O . ARG B 1 172 ? -19.531 -24.928 49.860 1.00 23.05 170 ARG B O 1
ATOM 2724 N N . LYS B 1 173 ? -20.759 -25.265 48.003 1.00 19.04 171 LYS B N 1
ATOM 2725 C CA . LYS B 1 173 ? -21.805 -26.004 48.719 1.00 20.09 171 LYS B CA 1
ATOM 2726 C C . LYS B 1 173 ? -22.532 -26.903 47.749 1.00 19.59 171 LYS B C 1
ATOM 2727 O O . LYS B 1 173 ? -22.713 -26.535 46.586 1.00 20.62 171 LYS B O 1
ATOM 2733 N N . ASP B 1 174 ? -22.953 -28.069 48.220 1.00 19.98 172 ASP B N 1
ATOM 2734 C CA . ASP B 1 174 ? -23.857 -28.918 47.451 1.00 21.49 172 ASP B CA 1
ATOM 2735 C C . ASP B 1 174 ? -25.272 -28.378 47.550 1.00 22.97 172 ASP B C 1
ATOM 2736 O O . ASP B 1 174 ? -25.625 -27.673 48.508 1.00 24.25 172 ASP B O 1
ATOM 2741 N N . ASP B 1 175 ? -26.077 -28.712 46.551 1.00 23.23 173 ASP B N 1
ATOM 2742 C CA . ASP B 1 175 ? -27.502 -28.365 46.549 1.00 23.83 173 ASP B CA 1
ATOM 2743 C C . ASP B 1 175 ? -28.182 -29.280 45.525 1.00 24.57 173 ASP B C 1
ATOM 2744 O O . ASP B 1 175 ? -27.513 -30.087 44.872 1.00 23.88 173 ASP B O 1
ATOM 2749 N N . GLU B 1 176 ? -29.496 -29.172 45.382 1.00 25.33 174 GLU B N 1
ATOM 2750 C CA . GLU B 1 176 ? -30.210 -30.038 44.441 1.00 29.49 174 GLU B CA 1
ATOM 2751 C C . GLU B 1 176 ? -29.693 -29.802 43.013 1.00 24.65 174 GLU B C 1
ATOM 2752 O O . GLU B 1 176 ? -29.541 -28.651 42.593 1.00 25.88 174 GLU B O 1
ATOM 2758 N N . PRO B 1 177 ? -29.408 -30.882 42.260 1.00 25.34 175 PRO B N 1
ATOM 2759 C CA . PRO B 1 177 ? -28.989 -30.674 40.871 1.00 26.13 175 PRO B CA 1
ATOM 2760 C C . PRO B 1 177 ? -30.109 -30.179 39.974 1.00 26.34 175 PRO B C 1
ATOM 2761 O O . PRO B 1 177 ? -31.266 -30.622 40.108 1.00 30.57 175 PRO B O 1
ATOM 2765 N N . PHE B 1 178 ? -29.751 -29.284 39.053 1.00 24.54 176 PHE B N 1
ATOM 2766 C CA . PHE B 1 178 ? -30.696 -28.832 38.017 1.00 25.51 176 PHE B CA 1
ATOM 2767 C C . PHE B 1 178 ? -30.963 -29.909 36.970 1.00 31.21 176 PHE B C 1
ATOM 2768 O O . PHE B 1 178 ? -30.066 -30.676 36.629 1.00 30.64 176 PHE B O 1
ATOM 2776 N N . GLY C 1 1 ? 21.237 -18.574 1.427 1.00 29.69 -1 GLY C N 1
ATOM 2777 C CA . GLY C 1 1 ? 20.340 -19.632 0.870 1.00 29.37 -1 GLY C CA 1
ATOM 2778 C C . GLY C 1 1 ? 20.846 -20.192 -0.437 1.00 30.11 -1 GLY C C 1
ATOM 2779 O O . GLY C 1 1 ? 22.035 -20.092 -0.731 1.00 35.36 -1 GLY C O 1
ATOM 2780 N N . LEU C 1 2 ? 19.944 -20.771 -1.225 1.00 29.49 0 LEU C N 1
ATOM 2781 C CA . LEU C 1 2 ? 20.330 -21.400 -2.498 1.00 30.16 0 LEU C CA 1
ATOM 2782 C C . LEU C 1 2 ? 20.710 -20.351 -3.552 1.00 34.12 0 LEU C C 1
ATOM 2783 O O . LEU C 1 2 ? 20.027 -19.328 -3.696 1.00 36.02 0 LEU C O 1
ATOM 2788 N N . ALA C 1 3 ? 21.802 -20.610 -4.271 1.00 39.17 1 ALA C N 1
ATOM 2789 C CA . ALA C 1 3 ? 22.244 -19.745 -5.373 1.00 43.09 1 ALA C CA 1
ATOM 2790 C C . ALA C 1 3 ? 22.438 -20.504 -6.697 1.00 42.61 1 ALA C C 1
ATOM 2791 O O . ALA C 1 3 ? 23.054 -19.978 -7.616 1.00 49.38 1 ALA C O 1
ATOM 2793 N N . GLU C 1 4 ? 21.916 -21.733 -6.799 1.00 39.15 2 GLU C N 1
ATOM 2794 C CA . GLU C 1 4 ? 22.028 -22.527 -8.035 1.00 35.29 2 GLU C CA 1
ATOM 2795 C C . GLU C 1 4 ? 20.807 -23.429 -8.201 1.00 30.98 2 GLU C C 1
ATOM 2796 O O . GLU C 1 4 ? 20.127 -23.769 -7.220 1.00 32.85 2 GLU C O 1
ATOM 2802 N N . LYS C 1 5 ? 20.537 -23.800 -9.446 1.00 31.75 3 LYS C N 1
ATOM 2803 C CA . LYS C 1 5 ? 19.473 -24.754 -9.773 1.00 32.72 3 LYS C CA 1
ATOM 2804 C C . LYS C 1 5 ? 19.636 -26.071 -9.018 1.00 27.37 3 LYS C C 1
ATOM 2805 O O . LYS C 1 5 ? 20.755 -26.532 -8.798 1.00 29.90 3 LYS C O 1
ATOM 2811 N N . LEU C 1 6 ? 18.510 -26.670 -8.637 1.00 22.59 4 LEU C N 1
ATOM 2812 C CA . LEU C 1 6 ? 18.478 -27.996 -8.014 1.00 21.70 4 LEU C CA 1
ATOM 2813 C C . LEU C 1 6 ? 17.906 -29.019 -8.991 1.00 22.00 4 LEU C C 1
ATOM 2814 O O . LEU C 1 6 ? 16.745 -28.952 -9.390 1.00 24.65 4 LEU C O 1
ATOM 2819 N N . VAL C 1 7 ? 18.750 -29.957 -9.376 1.00 20.35 5 VAL C N 1
ATOM 2820 C CA . VAL C 1 7 ? 18.419 -30.949 -10.375 1.00 21.16 5 VAL C CA 1
ATOM 2821 C C . VAL C 1 7 ? 18.453 -32.299 -9.676 1.00 20.48 5 VAL C C 1
ATOM 2822 O O . VAL C 1 7 ? 19.543 -32.751 -9.255 1.00 21.25 5 VAL C O 1
ATOM 2826 N N . PRO C 1 8 ? 17.280 -32.951 -9.535 1.00 21.30 6 PRO C N 1
ATOM 2827 C CA . PRO C 1 8 ? 17.328 -34.246 -8.878 1.00 21.21 6 PRO C CA 1
ATOM 2828 C C . PRO C 1 8 ? 18.252 -35.295 -9.533 1.00 22.12 6 PRO C C 1
ATOM 2829 O O . PRO C 1 8 ? 18.272 -35.438 -10.757 1.00 24.96 6 PRO C O 1
ATOM 2833 N N . ALA C 1 9 ? 19.044 -35.989 -8.715 1.00 21.96 7 ALA C N 1
ATOM 2834 C CA . ALA C 1 9 ? 19.839 -37.137 -9.141 1.00 20.11 7 ALA C CA 1
ATOM 2835 C C . ALA C 1 9 ? 19.258 -38.463 -8.690 1.00 20.13 7 ALA C C 1
ATOM 2836 O O . ALA C 1 9 ? 19.258 -39.435 -9.444 1.00 22.85 7 ALA C O 1
ATOM 2838 N N . LYS C 1 10 ? 18.779 -38.516 -7.449 1.00 18.34 8 LYS C N 1
ATOM 2839 C CA . LYS C 1 10 ? 18.130 -39.680 -6.895 1.00 20.25 8 LYS C CA 1
ATOM 2840 C C . LYS C 1 10 ? 17.008 -39.212 -5.984 1.00 17.92 8 LYS C C 1
ATOM 2841 O O . LYS C 1 10 ? 17.226 -38.412 -5.076 1.00 20.55 8 LYS C O 1
ATOM 2847 N N . LYS C 1 11 ? 15.823 -39.780 -6.170 1.00 16.57 9 LYS C N 1
ATOM 2848 C CA . LYS C 1 11 ? 14.639 -39.442 -5.352 1.00 16.01 9 LYS C CA 1
ATOM 2849 C C . LYS C 1 11 ? 14.265 -40.698 -4.578 1.00 16.15 9 LYS C C 1
ATOM 2850 O O . LYS C 1 11 ? 14.154 -41.774 -5.171 1.00 17.20 9 LYS C O 1
ATOM 2856 N N . VAL C 1 12 ? 14.077 -40.545 -3.270 1.00 15.16 10 VAL C N 1
ATOM 2857 C CA . VAL C 1 12 ? 13.673 -41.672 -2.397 1.00 14.98 10 VAL C CA 1
ATOM 2858 C C . VAL C 1 12 ? 12.546 -41.202 -1.516 1.00 14.11 10 VAL C C 1
ATOM 2859 O O . VAL C 1 12 ? 12.197 -39.999 -1.463 1.00 15.15 10 VAL C O 1
ATOM 2863 N N . LYS C 1 13 ? 11.988 -42.140 -0.773 1.00 14.25 11 LYS C N 1
ATOM 2864 C CA . LYS C 1 13 ? 11.051 -41.777 0.263 1.00 15.09 11 LYS C CA 1
ATOM 2865 C C . LYS C 1 13 ? 11.698 -40.725 1.172 1.00 13.69 11 LYS C C 1
ATOM 2866 O O . LYS C 1 13 ? 12.773 -40.937 1.694 1.00 14.15 11 LYS C O 1
ATOM 2872 N N . ASN C 1 14 ? 11.023 -39.617 1.375 1.00 13.19 12 ASN C N 1
ATOM 2873 C CA . ASN C 1 14 ? 11.457 -38.570 2.300 1.00 13.42 12 ASN C CA 1
ATOM 2874 C C . ASN C 1 14 ? 12.779 -37.929 1.959 1.00 14.01 12 ASN C C 1
ATOM 2875 O O . ASN C 1 14 ? 13.432 -37.323 2.823 1.00 14.45 12 ASN C O 1
ATOM 2880 N N . GLY C 1 15 ? 13.199 -37.964 0.704 1.00 13.86 13 GLY C N 1
ATOM 2881 C CA . GLY C 1 15 ? 14.442 -37.282 0.379 1.00 16.75 13 GLY C CA 1
ATOM 2882 C C . GLY C 1 15 ? 14.827 -37.207 -1.068 1.00 14.77 13 GLY C C 1
ATOM 2883 O O . GLY C 1 15 ? 14.253 -37.915 -1.928 1.00 15.45 13 GLY C O 1
ATOM 2884 N N . VAL C 1 16 ? 15.756 -36.291 -1.360 1.00 14.58 14 VAL C N 1
ATOM 2885 C CA . VAL C 1 16 ? 16.303 -36.138 -2.720 1.00 14.93 14 VAL C CA 1
ATOM 2886 C C . VAL C 1 16 ? 17.809 -35.863 -2.594 1.00 14.44 14 VAL C C 1
ATOM 2887 O O . VAL C 1 16 ? 18.225 -35.025 -1.788 1.00 17.25 14 VAL C O 1
ATOM 2891 N N . LEU C 1 17 ? 18.589 -36.555 -3.414 1.00 14.85 15 LEU C N 1
ATOM 2892 C CA . LEU C 1 17 ? 19.955 -36.177 -3.696 1.00 15.98 15 LEU C CA 1
ATOM 2893 C C . LEU C 1 17 ? 19.970 -35.414 -5.008 1.00 16.01 15 LEU C C 1
ATOM 2894 O O . LEU C 1 17 ? 19.441 -35.905 -6.016 1.00 17.40 15 LEU C O 1
ATOM 2899 N N . TYR C 1 18 ? 20.549 -34.222 -4.993 1.00 16.22 16 TYR C N 1
ATOM 2900 C CA . TYR C 1 18 ? 20.643 -33.419 -6.205 1.00 17.92 16 TYR C CA 1
ATOM 2901 C C . TYR C 1 18 ? 21.993 -33.612 -6.860 1.00 18.93 16 TYR C C 1
ATOM 2902 O O . TYR C 1 18 ? 22.972 -33.974 -6.202 1.00 18.21 16 TYR C O 1
ATOM 2911 N N . LYS C 1 19 ? 22.069 -33.317 -8.154 1.00 19.79 17 LYS C N 1
ATOM 2912 C CA . LYS C 1 19 ? 23.319 -33.460 -8.906 1.00 19.37 17 LYS C CA 1
ATOM 2913 C C . LYS C 1 19 ? 24.454 -32.616 -8.339 1.00 20.21 17 LYS C C 1
ATOM 2914 O O . LYS C 1 19 ? 25.618 -32.983 -8.454 1.00 22.58 17 LYS C O 1
ATOM 2920 N N . SER C 1 20 ? 24.091 -31.502 -7.700 1.00 19.77 18 SER C N 1
ATOM 2921 C CA . SER C 1 20 ? 25.048 -30.575 -7.104 1.00 19.42 18 SER C CA 1
ATOM 2922 C C . SER C 1 20 ? 25.588 -31.012 -5.739 1.00 20.11 18 SER C C 1
ATOM 2923 O O . SER C 1 20 ? 26.467 -30.335 -5.186 1.00 22.67 18 SER C O 1
ATOM 2926 N N . GLY C 1 21 ? 25.071 -32.126 -5.221 1.00 19.32 19 GLY C N 1
ATOM 2927 C CA . GLY C 1 21 ? 25.447 -32.634 -3.915 1.00 17.81 19 GLY C CA 1
ATOM 2928 C C . GLY C 1 21 ? 24.593 -32.104 -2.777 1.00 18.39 19 GLY C C 1
ATOM 2929 O O . GLY C 1 21 ? 24.706 -32.574 -1.645 1.00 17.53 19 GLY C O 1
ATOM 2930 N N . HIS C 1 22 ? 23.698 -31.156 -3.053 1.00 17.16 20 HIS C N 1
ATOM 2931 C CA . HIS C 1 22 ? 22.719 -30.767 -2.060 1.00 17.09 20 HIS C CA 1
ATOM 2932 C C . HIS C 1 22 ? 21.824 -31.978 -1.795 1.00 15.77 20 HIS C C 1
ATOM 2933 O O . HIS C 1 22 ? 21.661 -32.851 -2.670 1.00 16.43 20 HIS C O 1
ATOM 2940 N N . ILE C 1 23 ? 21.287 -32.025 -0.592 1.00 15.09 21 ILE C N 1
ATOM 2941 C CA . ILE C 1 23 ? 20.430 -33.114 -0.115 1.00 14.54 21 ILE C CA 1
ATOM 2942 C C . ILE C 1 23 ? 19.169 -32.514 0.485 1.00 14.21 21 ILE C C 1
ATOM 2943 O O . ILE C 1 23 ? 19.267 -31.641 1.363 1.00 15.11 21 ILE C O 1
ATOM 2948 N N . LYS C 1 24 ? 17.997 -32.972 0.025 1.00 14.54 22 LYS C N 1
ATOM 2949 C CA . LYS C 1 24 ? 16.747 -32.598 0.670 1.00 14.42 22 LYS C CA 1
ATOM 2950 C C . LYS C 1 24 ? 16.348 -33.733 1.608 1.00 14.58 22 LYS C C 1
ATOM 2951 O O . LYS C 1 24 ? 16.292 -34.909 1.208 1.00 14.05 22 LYS C O 1
ATOM 2957 N N . VAL C 1 25 ? 16.097 -33.369 2.864 1.00 15.07 23 VAL C N 1
ATOM 2958 C CA . VAL C 1 25 ? 15.501 -34.238 3.846 1.00 15.75 23 VAL C CA 1
ATOM 2959 C C . VAL C 1 25 ? 14.090 -33.726 4.073 1.00 13.34 23 VAL C C 1
ATOM 2960 O O . VAL C 1 25 ? 13.912 -32.566 4.486 1.00 15.25 23 VAL C O 1
ATOM 2964 N N A SER C 1 26 ? 13.106 -34.601 3.895 0.50 13.77 24 SER C N 1
ATOM 2965 N N B SER C 1 26 ? 13.081 -34.541 3.767 0.50 14.14 24 SER C N 1
ATOM 2966 C CA A SER C 1 26 ? 11.715 -34.216 3.918 0.50 14.02 24 SER C CA 1
ATOM 2967 C CA B SER C 1 26 ? 11.692 -34.120 3.907 0.50 14.13 24 SER C CA 1
ATOM 2968 C C A SER C 1 26 ? 10.947 -34.859 5.061 0.50 13.81 24 SER C C 1
ATOM 2969 C C B SER C 1 26 ? 10.956 -34.828 5.041 0.50 13.92 24 SER C C 1
ATOM 2970 O O A SER C 1 26 ? 11.264 -35.965 5.488 0.50 14.16 24 SER C O 1
ATOM 2971 O O B SER C 1 26 ? 11.303 -35.934 5.438 0.50 14.34 24 SER C O 1
ATOM 2976 N N . ASN C 1 27 ? 9.935 -34.144 5.551 1.00 16.07 25 ASN C N 1
ATOM 2977 C CA . ASN C 1 27 ? 9.070 -34.642 6.619 1.00 18.05 25 ASN C CA 1
ATOM 2978 C C . ASN C 1 27 ? 9.811 -35.043 7.882 1.00 16.59 25 ASN C C 1
ATOM 2979 O O . ASN C 1 27 ? 9.787 -36.182 8.339 1.00 18.87 25 ASN C O 1
ATOM 2984 N N . VAL C 1 28 ? 10.473 -34.042 8.432 1.00 15.91 26 VAL C N 1
ATOM 2985 C CA . VAL C 1 28 ? 11.226 -34.179 9.652 1.00 15.90 26 VAL C CA 1
ATOM 2986 C C . VAL C 1 28 ? 10.739 -33.125 10.634 1.00 16.67 26 VAL C C 1
ATOM 2987 O O . VAL C 1 28 ? 10.264 -32.056 10.246 1.00 15.16 26 VAL C O 1
ATOM 2991 N N . ARG C 1 29 ? 10.898 -33.397 11.920 1.00 18.11 27 ARG C N 1
ATOM 2992 C CA . ARG C 1 29 ? 10.456 -32.458 12.930 1.00 16.51 27 ARG C CA 1
ATOM 2993 C C . ARG C 1 29 ? 11.642 -31.608 13.253 1.00 17.35 27 ARG C C 1
ATOM 2994 O O . ARG C 1 29 ? 12.760 -32.092 13.249 1.00 24.62 27 ARG C O 1
ATOM 3002 N N . CYS C 1 30 ? 11.421 -30.329 13.489 1.00 15.84 28 CYS C N 1
ATOM 3003 C CA . CYS C 1 30 ? 12.537 -29.494 13.789 1.00 17.08 28 CYS C CA 1
ATOM 3004 C C . CYS C 1 30 ? 12.621 -29.109 15.241 1.00 15.74 28 CYS C C 1
ATOM 3005 O O . CYS C 1 30 ? 11.651 -29.198 15.989 1.00 17.23 28 CYS C O 1
ATOM 3008 N N B SER C 1 31 ? 13.823 -28.724 15.654 0.25 14.87 29 SER C N 1
ATOM 3009 N N D SER C 1 31 ? 13.822 -28.671 15.600 0.75 16.24 29 SER C N 1
ATOM 3010 C CA B SER C 1 31 ? 14.051 -28.202 16.994 0.25 14.05 29 SER C CA 1
ATOM 3011 C CA D SER C 1 31 ? 14.143 -28.236 16.950 0.75 17.40 29 SER C CA 1
ATOM 3012 C C B SER C 1 31 ? 15.088 -27.108 16.892 0.25 15.26 29 SER C C 1
ATOM 3013 C C D SER C 1 31 ? 15.109 -27.079 16.863 0.75 16.19 29 SER C C 1
ATOM 3014 O O B SER C 1 31 ? 15.889 -27.094 15.958 0.25 14.71 29 SER C O 1
ATOM 3015 O O D SER C 1 31 ? 15.920 -27.007 15.943 0.75 16.72 29 SER C O 1
ATOM 3020 N N . TYR C 1 32 ? 15.034 -26.185 17.851 1.00 17.40 30 TYR C N 1
ATOM 3021 C CA . TYR C 1 32 ? 15.959 -25.045 17.955 1.00 19.25 30 TYR C CA 1
ATOM 3022 C C . TYR C 1 32 ? 16.186 -24.278 16.634 1.00 18.02 30 TYR C C 1
ATOM 3023 O O . TYR C 1 32 ? 17.297 -24.049 16.232 1.00 19.08 30 TYR C O 1
ATOM 3032 N N . PRO C 1 33 ? 15.104 -23.866 15.971 1.00 17.72 31 PRO C N 1
ATOM 3033 C CA . PRO C 1 33 ? 15.334 -23.058 14.778 1.00 16.75 31 PRO C CA 1
ATOM 3034 C C . PRO C 1 33 ? 15.910 -21.688 15.102 1.00 17.59 31 PRO C C 1
ATOM 3035 O O . PRO C 1 33 ? 15.458 -21.017 16.056 1.00 21.62 31 PRO C O 1
ATOM 3039 N N . HIS C 1 34 ? 16.920 -21.314 14.325 1.00 16.55 32 HIS C N 1
ATOM 3040 C CA . HIS C 1 34 ? 17.509 -19.965 14.340 1.00 16.73 32 HIS C CA 1
ATOM 3041 C C . HIS C 1 34 ? 17.552 -19.463 12.916 1.00 16.24 32 HIS C C 1
ATOM 3042 O O . HIS C 1 34 ? 18.576 -19.530 12.257 1.00 16.18 32 HIS C O 1
ATOM 3049 N N . LEU C 1 35 ? 16.387 -19.009 12.453 1.00 16.16 33 LEU C N 1
ATOM 3050 C CA . LEU C 1 35 ? 16.180 -18.652 11.040 1.00 16.42 33 LEU C CA 1
ATOM 3051 C C . LEU C 1 35 ? 15.882 -17.170 10.849 1.00 16.53 33 LEU C C 1
ATOM 3052 O O . LEU C 1 35 ? 16.151 -16.625 9.785 1.00 20.22 33 LEU C O 1
ATOM 3057 N N . ASP C 1 36 ? 15.269 -16.542 11.843 1.00 19.38 34 ASP C N 1
ATOM 3058 C CA . ASP C 1 36 ? 14.899 -15.123 11.734 1.00 21.08 34 ASP C CA 1
ATOM 3059 C C . ASP C 1 36 ? 16.112 -14.235 11.910 1.00 21.52 34 ASP C C 1
ATOM 3060 O O . ASP C 1 36 ? 16.195 -13.166 11.287 1.00 23.79 34 ASP C O 1
ATOM 3065 N N . LYS C 1 37 ? 17.062 -14.718 12.711 1.00 21.24 35 LYS C N 1
ATOM 3066 C CA . LYS C 1 37 ? 18.314 -14.021 12.996 1.00 21.68 35 LYS C CA 1
ATOM 3067 C C . LYS C 1 37 ? 19.346 -15.082 13.420 1.00 22.30 35 LYS C C 1
ATOM 3068 O O . LYS C 1 37 ? 18.976 -16.142 13.925 1.00 22.86 35 LYS C O 1
ATOM 3074 N N . PRO C 1 38 ? 20.638 -14.809 13.204 1.00 22.60 36 PRO C N 1
ATOM 3075 C CA . PRO C 1 38 ? 21.653 -15.785 13.571 1.00 21.51 36 PRO C CA 1
ATOM 3076 C C . PRO C 1 38 ? 21.921 -15.759 15.063 1.00 21.70 36 PRO C C 1
ATOM 3077 O O . PRO C 1 38 ? 21.533 -14.798 15.755 1.00 27.26 36 PRO C O 1
ATOM 3081 N N . TYR C 1 39 ? 22.596 -16.806 15.539 1.00 22.08 37 TYR C N 1
ATOM 3082 C CA . TYR C 1 39 ? 22.768 -17.046 16.965 1.00 25.62 37 TYR C CA 1
ATOM 3083 C C . TYR C 1 39 ? 24.222 -17.346 17.213 1.00 23.84 37 TYR C C 1
ATOM 3084 O O . TYR C 1 39 ? 24.867 -18.041 16.428 1.00 25.04 37 TYR C O 1
ATOM 3093 N N . GLY C 1 40 ? 24.730 -16.787 18.298 1.00 30.22 38 GLY C N 1
ATOM 3094 C CA . GLY C 1 40 ? 26.095 -17.002 18.688 1.00 32.21 38 GLY C CA 1
ATOM 3095 C C . GLY C 1 40 ? 26.930 -15.758 18.462 1.00 31.92 38 GLY C C 1
ATOM 3096 O O . GLY C 1 40 ? 26.409 -14.642 18.296 1.00 34.68 38 GLY C O 1
ATOM 3097 N N . GLY C 1 41 ? 28.235 -15.982 18.433 1.00 30.29 39 GLY C N 1
ATOM 3098 C CA . GLY C 1 41 ? 29.221 -14.938 18.238 1.00 30.47 39 GLY C CA 1
ATOM 3099 C C . GLY C 1 41 ? 29.942 -14.514 19.495 1.00 30.11 39 GLY C C 1
ATOM 3100 O O . GLY C 1 41 ? 30.875 -13.735 19.407 1.00 32.86 39 GLY C O 1
ATOM 3101 N N . GLU C 1 42 ? 29.563 -15.037 20.668 1.00 27.86 40 GLU C N 1
ATOM 3102 C CA . GLU C 1 42 ? 30.229 -14.645 21.885 1.00 28.63 40 GLU C CA 1
ATOM 3103 C C . GLU C 1 42 ? 31.773 -14.781 21.800 1.00 23.02 40 GLU C C 1
ATOM 3104 O O . GLU C 1 42 ? 32.507 -13.991 22.321 1.00 37.75 40 GLU C O 1
ATOM 3110 N N . ASP C 1 43 ? 32.194 -15.886 21.174 1.00 28.76 41 ASP C N 1
ATOM 3111 C CA . ASP C 1 43 ? 33.662 -16.118 21.036 1.00 30.80 41 ASP C CA 1
ATOM 3112 C C . ASP C 1 43 ? 34.411 -15.383 19.918 1.00 31.99 41 ASP C C 1
ATOM 3113 O O . ASP C 1 43 ? 35.644 -15.420 19.858 1.00 36.88 41 ASP C O 1
ATOM 3118 N N . GLY C 1 44 ? 33.690 -14.731 19.034 1.00 27.36 42 GLY C N 1
ATOM 3119 C CA . GLY C 1 44 ? 34.335 -13.952 17.952 1.00 30.20 42 GLY C CA 1
ATOM 3120 C C . GLY C 1 44 ? 34.145 -14.485 16.550 1.00 25.68 42 GLY C C 1
ATOM 3121 O O . GLY C 1 44 ? 34.648 -13.890 15.569 1.00 30.80 42 GLY C O 1
ATOM 3122 N N . GLY C 1 45 ? 33.427 -15.598 16.436 1.00 28.26 43 GLY C N 1
ATOM 3123 C CA . GLY C 1 45 ? 33.126 -16.184 15.151 1.00 30.10 43 GLY C CA 1
ATOM 3124 C C . GLY C 1 45 ? 31.841 -15.663 14.540 1.00 33.44 43 GLY C C 1
ATOM 3125 O O . GLY C 1 45 ? 31.146 -14.797 15.094 1.00 29.39 43 GLY C O 1
ATOM 3126 N N . GLU C 1 46 ? 31.519 -16.236 13.392 1.00 32.10 44 GLU C N 1
ATOM 3127 C CA . GLU C 1 46 ? 30.366 -15.797 12.602 1.00 27.17 44 GLU C CA 1
ATOM 3128 C C . GLU C 1 46 ? 29.124 -16.391 13.266 1.00 22.41 44 GLU C C 1
ATOM 3129 O O . GLU C 1 46 ? 29.042 -17.604 13.374 1.00 34.62 44 GLU C O 1
ATOM 3135 N N . PRO C 1 47 ? 28.218 -15.552 13.850 1.00 30.19 45 PRO C N 1
ATOM 3136 C CA . PRO C 1 47 ? 26.929 -16.082 14.352 1.00 26.69 45 PRO C CA 1
ATOM 3137 C C . PRO C 1 47 ? 26.352 -16.887 13.236 1.00 28.94 45 PRO C C 1
ATOM 3138 O O . PRO C 1 47 ? 26.676 -16.605 12.054 1.00 33.66 45 PRO C O 1
ATOM 3142 N N . LYS C 1 48 ? 25.528 -17.883 13.580 1.00 22.19 46 LYS C N 1
ATOM 3143 C CA . LYS C 1 48 ? 25.014 -18.792 12.593 1.00 21.68 46 LYS C CA 1
ATOM 3144 C C . LYS C 1 48 ? 23.517 -18.882 12.634 1.00 19.40 46 LYS C C 1
ATOM 3145 O O . LYS C 1 48 ? 22.925 -18.891 13.693 1.00 20.74 46 LYS C O 1
ATOM 3151 N N . TYR C 1 49 ? 22.915 -18.944 11.458 1.00 18.06 47 TYR C N 1
ATOM 3152 C CA . TYR C 1 49 ? 21.571 -19.482 11.311 1.00 18.31 47 TYR C CA 1
ATOM 3153 C C . TYR C 1 49 ? 21.657 -20.998 11.420 1.00 18.15 47 TYR C C 1
ATOM 3154 O O . TYR C 1 49 ? 22.673 -21.618 11.019 1.00 18.54 47 TYR C O 1
ATOM 3163 N N . SER C 1 50 ? 20.640 -21.614 12.004 1.00 16.98 48 SER C N 1
ATOM 3164 C CA . SER C 1 50 ? 20.738 -23.046 12.233 1.00 17.07 48 SER C CA 1
ATOM 3165 C C . SER C 1 50 ? 19.401 -23.690 12.474 1.00 16.50 48 SER C C 1
ATOM 3166 O O . SER C 1 50 ? 18.396 -22.999 12.689 1.00 16.95 48 SER C O 1
ATOM 3169 N N . ILE C 1 51 ? 19.385 -25.010 12.375 1.00 15.99 49 ILE C N 1
ATOM 3170 C CA . ILE C 1 51 ? 18.250 -25.798 12.772 1.00 15.42 49 ILE C CA 1
ATOM 3171 C C . ILE C 1 51 ? 18.715 -27.193 13.110 1.00 14.75 49 ILE C C 1
ATOM 3172 O O . ILE C 1 51 ? 19.718 -27.651 12.593 1.00 17.00 49 ILE C O 1
ATOM 3177 N N . THR C 1 52 ? 17.965 -27.846 13.981 1.00 15.08 50 THR C N 1
ATOM 3178 C CA . THR C 1 52 ? 18.130 -29.251 14.236 1.00 15.30 50 THR C CA 1
ATOM 3179 C C . THR C 1 52 ? 16.942 -29.976 13.583 1.00 15.19 50 THR C C 1
ATOM 3180 O O . THR C 1 52 ? 15.798 -29.542 13.720 1.00 16.01 50 THR C O 1
ATOM 3184 N N . LEU C 1 53 ? 17.246 -31.035 12.841 1.00 13.80 51 LEU C N 1
ATOM 3185 C CA . LEU C 1 53 ? 16.234 -31.835 12.150 1.00 13.76 51 LEU C CA 1
ATOM 3186 C C . LEU C 1 53 ? 16.192 -33.207 12.811 1.00 14.56 51 LEU C C 1
ATOM 3187 O O . LEU C 1 53 ? 17.245 -33.841 12.996 1.00 16.60 51 LEU C O 1
ATOM 3192 N N . LEU C 1 54 ? 14.990 -33.648 13.164 1.00 15.30 52 LEU C N 1
ATOM 3193 C CA . LEU C 1 54 ? 14.763 -34.913 13.833 1.00 16.03 52 LEU C CA 1
ATOM 3194 C C . LEU C 1 54 ? 14.117 -35.858 12.832 1.00 15.94 52 LEU C C 1
ATOM 3195 O O . LEU C 1 54 ? 12.964 -35.627 12.448 1.00 17.87 52 LEU C O 1
ATOM 3200 N N . MET C 1 55 ? 14.883 -36.836 12.325 1.00 16.00 53 MET C N 1
ATOM 3201 C CA . MET C 1 55 ? 14.438 -37.736 11.262 1.00 18.75 53 MET C CA 1
ATOM 3202 C C . MET C 1 55 ? 14.058 -39.065 11.892 1.00 16.52 53 MET C C 1
ATOM 3203 O O . MET C 1 55 ? 14.939 -39.804 12.361 1.00 18.08 53 MET C O 1
ATOM 3208 N N . PRO C 1 56 ? 12.765 -39.402 11.881 1.00 18.99 54 PRO C N 1
ATOM 3209 C CA . PRO C 1 56 ? 12.409 -40.689 12.480 1.00 19.63 54 PRO C CA 1
ATOM 3210 C C . PRO C 1 56 ? 13.101 -41.839 11.784 1.00 19.56 54 PRO C C 1
ATOM 3211 O O . PRO C 1 56 ? 13.035 -41.971 10.539 1.00 20.44 54 PRO C O 1
ATOM 3215 N N . LYS C 1 57 ? 13.755 -42.682 12.559 1.00 20.98 55 LYS C N 1
ATOM 3216 C CA . LYS C 1 57 ? 14.509 -43.778 12.009 1.00 21.94 55 LYS C CA 1
ATOM 3217 C C . LYS C 1 57 ? 13.614 -44.697 11.182 1.00 19.07 55 LYS C C 1
ATOM 3218 O O . LYS C 1 57 ? 14.047 -45.195 10.157 1.00 23.16 55 LYS C O 1
ATOM 3224 N N . ASP C 1 58 ? 12.403 -44.957 11.676 1.00 20.41 56 ASP C N 1
ATOM 3225 C CA . ASP C 1 58 ? 11.542 -45.956 11.056 1.00 21.50 56 ASP C CA 1
ATOM 3226 C C . ASP C 1 58 ? 10.973 -45.557 9.698 1.00 20.14 56 ASP C C 1
ATOM 3227 O O . ASP C 1 58 ? 10.452 -46.417 9.010 1.00 25.26 56 ASP C O 1
ATOM 3232 N N . THR C 1 59 ? 11.058 -44.267 9.341 1.00 18.19 57 THR C N 1
ATOM 3233 C CA . THR C 1 59 ? 10.537 -43.775 8.079 1.00 18.41 57 THR C CA 1
ATOM 3234 C C . THR C 1 59 ? 11.570 -43.110 7.180 1.00 17.55 57 THR C C 1
ATOM 3235 O O . THR C 1 59 ? 11.219 -42.688 6.076 1.00 20.36 57 THR C O 1
ATOM 3239 N N . HIS C 1 60 ? 12.833 -43.039 7.603 1.00 15.57 58 HIS C N 1
ATOM 3240 C CA . HIS C 1 60 ? 13.853 -42.260 6.872 1.00 14.98 58 HIS C CA 1
ATOM 3241 C C . HIS C 1 60 ? 15.128 -43.049 6.554 1.00 15.67 58 HIS C C 1
ATOM 3242 O O . HIS C 1 60 ? 16.158 -42.467 6.300 1.00 15.53 58 HIS C O 1
ATOM 3249 N N . GLY C 1 61 ? 15.029 -44.375 6.448 1.00 15.05 59 GLY C N 1
ATOM 3250 C CA . GLY C 1 61 ? 16.214 -45.165 6.184 1.00 15.75 59 GLY C CA 1
ATOM 3251 C C . GLY C 1 61 ? 16.889 -44.883 4.863 1.00 14.66 59 GLY C C 1
ATOM 3252 O O . GLY C 1 61 ? 18.109 -44.819 4.794 1.00 17.25 59 GLY C O 1
ATOM 3253 N N . ALA C 1 62 ? 16.085 -44.727 3.797 1.00 15.07 60 ALA C N 1
ATOM 3254 C CA . ALA C 1 62 ? 16.687 -44.560 2.473 1.00 15.94 60 ALA C CA 1
ATOM 3255 C C . ALA C 1 62 ? 17.454 -43.226 2.390 1.00 15.25 60 ALA C C 1
ATOM 3256 O O . ALA C 1 62 ? 18.547 -43.161 1.837 1.00 16.54 60 ALA C O 1
ATOM 3258 N N . ILE C 1 63 ? 16.857 -42.164 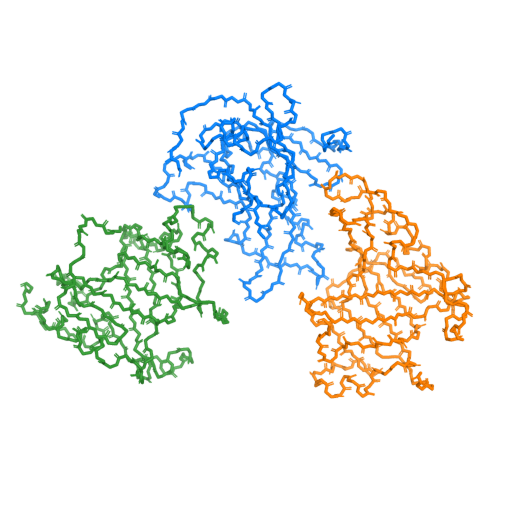2.920 1.00 13.79 61 ILE C N 1
ATOM 3259 C CA . ILE C 1 63 ? 17.532 -40.867 2.886 1.00 14.60 61 ILE C CA 1
ATOM 3260 C C . ILE C 1 63 ? 18.721 -40.854 3.850 1.00 14.78 61 ILE C C 1
ATOM 3261 O O . ILE C 1 63 ? 19.731 -40.254 3.526 1.00 14.68 61 ILE C O 1
ATOM 3266 N N . LYS C 1 64 ? 18.612 -41.548 4.992 1.00 13.87 62 LYS C N 1
ATOM 3267 C CA . LYS C 1 64 ? 19.761 -41.642 5.868 1.00 14.11 62 LYS C CA 1
ATOM 3268 C C . LYS C 1 64 ? 20.944 -42.358 5.200 1.00 15.52 62 LYS C C 1
ATOM 3269 O O . LYS C 1 64 ? 22.099 -41.941 5.359 1.00 16.23 62 LYS C O 1
ATOM 3275 N N . LYS C 1 65 ? 20.643 -43.389 4.405 1.00 15.73 63 LYS C N 1
ATOM 3276 C CA . LYS C 1 65 ? 21.700 -44.079 3.667 1.00 18.56 63 LYS C CA 1
ATOM 3277 C C . LYS C 1 65 ? 22.381 -43.146 2.675 1.00 18.14 63 LYS C C 1
ATOM 3278 O O . LYS C 1 65 ? 23.601 -43.151 2.562 1.00 19.37 63 LYS C O 1
ATOM 3284 N N . ILE C 1 66 ? 21.592 -42.345 1.955 1.00 17.69 64 ILE C N 1
ATOM 3285 C CA . ILE C 1 66 ? 22.166 -41.366 1.059 1.00 18.23 64 ILE C CA 1
ATOM 3286 C C . ILE C 1 66 ? 23.061 -40.391 1.826 1.00 17.27 64 ILE C C 1
ATOM 3287 O O . ILE C 1 66 ? 24.149 -40.049 1.364 1.00 17.05 64 ILE C O 1
ATOM 3292 N N . ILE C 1 67 ? 22.571 -39.924 2.969 1.00 15.47 65 ILE C N 1
ATOM 3293 C CA . ILE C 1 67 ? 23.399 -39.034 3.802 1.00 14.86 65 ILE C CA 1
ATOM 3294 C C . ILE C 1 67 ? 24.736 -39.674 4.147 1.00 15.46 65 ILE C C 1
ATOM 3295 O O . ILE C 1 67 ? 25.792 -39.058 3.966 1.00 17.03 65 ILE C O 1
ATOM 3300 N N . ASP C 1 68 ? 24.688 -40.920 4.605 1.00 16.67 66 ASP C N 1
ATOM 3301 C CA . ASP C 1 68 ? 25.934 -41.609 4.943 1.00 18.64 66 ASP C CA 1
ATOM 3302 C C . ASP C 1 68 ? 26.872 -41.706 3.742 1.00 17.37 66 ASP C C 1
ATOM 3303 O O . ASP C 1 68 ? 28.080 -41.491 3.852 1.00 19.69 66 ASP C O 1
ATOM 3308 N N . GLU C 1 69 ? 26.306 -42.054 2.582 1.00 17.23 67 GLU C N 1
ATOM 3309 C CA . GLU C 1 69 ? 27.102 -42.114 1.349 1.00 19.78 67 GLU C CA 1
ATOM 3310 C C . GLU C 1 69 ? 27.712 -40.770 0.975 1.00 17.44 67 GLU C C 1
ATOM 3311 O O . GLU C 1 69 ? 28.843 -40.708 0.535 1.00 19.75 67 GLU C O 1
ATOM 3317 N N . GLN C 1 70 ? 26.936 -39.696 1.120 1.00 17.25 68 GLN C N 1
ATOM 3318 C CA . GLN C 1 70 ? 27.449 -38.380 0.812 1.00 17.51 68 GLN C CA 1
ATOM 3319 C C . GLN C 1 70 ? 28.503 -37.922 1.810 1.00 17.85 68 GLN C C 1
ATOM 3320 O O . GLN C 1 70 ? 29.432 -37.209 1.436 1.00 19.46 68 GLN C O 1
ATOM 3326 N N . ILE C 1 71 ? 28.333 -38.303 3.079 1.00 17.26 69 ILE C N 1
ATOM 3327 C CA . ILE C 1 71 ? 29.380 -38.041 4.080 1.00 17.61 69 ILE C CA 1
ATOM 3328 C C . ILE C 1 71 ? 30.687 -38.740 3.667 1.00 19.52 69 ILE C C 1
ATOM 3329 O O . ILE C 1 71 ? 31.760 -38.117 3.694 1.00 20.03 69 ILE C O 1
ATOM 3334 N N . GLU C 1 72 ? 30.601 -40.011 3.275 1.00 19.01 70 GLU C N 1
ATOM 3335 C CA . GLU C 1 72 ? 31.789 -40.705 2.785 1.00 21.50 70 GLU C CA 1
ATOM 3336 C C . GLU C 1 72 ? 32.426 -40.038 1.571 1.00 21.77 70 GLU C C 1
ATOM 3337 O O . GLU C 1 72 ? 33.650 -39.904 1.524 1.00 22.40 70 GLU C O 1
ATOM 3343 N N . LEU C 1 73 ? 31.614 -39.598 0.606 1.00 20.65 71 LEU C N 1
ATOM 3344 C CA . LEU C 1 73 ? 32.116 -38.879 -0.567 1.00 20.71 71 LEU C CA 1
ATOM 3345 C C . LEU C 1 73 ? 32.832 -37.591 -0.165 1.00 20.73 71 LEU C C 1
ATOM 3346 O O . LEU C 1 73 ? 33.904 -37.267 -0.689 1.00 23.60 71 LEU C O 1
ATOM 3351 N N . THR C 1 74 ? 32.254 -36.898 0.815 1.00 20.06 72 THR C N 1
ATOM 3352 C CA . THR C 1 74 ? 32.828 -35.654 1.291 1.00 21.18 72 THR C CA 1
ATOM 3353 C C . THR C 1 74 ? 34.174 -35.869 1.976 1.00 23.55 72 THR C C 1
ATOM 3354 O O . THR C 1 74 ? 35.119 -35.099 1.769 1.00 24.02 72 THR C O 1
ATOM 3358 N N . LYS C 1 75 ? 34.268 -36.930 2.769 1.00 23.53 73 LYS C N 1
ATOM 3359 C CA . LYS C 1 75 ? 35.563 -37.314 3.352 1.00 24.21 73 LYS C CA 1
ATOM 3360 C C . LYS C 1 75 ? 36.583 -37.610 2.268 1.00 27.97 73 LYS C C 1
ATOM 3361 O O . LYS C 1 75 ? 37.726 -37.126 2.348 1.00 28.77 73 LYS C O 1
ATOM 3367 N N . LYS C 1 76 ? 36.170 -38.419 1.276 1.00 27.04 74 LYS C N 1
ATOM 3368 C CA . LYS C 1 76 ? 37.063 -38.907 0.191 1.00 31.26 74 LYS C CA 1
ATOM 3369 C C . LYS C 1 76 ? 37.639 -37.762 -0.626 1.00 31.50 74 LYS C C 1
ATOM 3370 O O . LYS C 1 76 ? 38.815 -37.769 -1.004 1.00 33.15 74 LYS C O 1
ATOM 3376 N N . ASN C 1 77 ? 36.804 -36.762 -0.868 1.00 26.99 75 ASN C N 1
ATOM 3377 C CA . ASN C 1 77 ? 37.183 -35.624 -1.699 1.00 28.85 75 ASN C CA 1
ATOM 3378 C C . ASN C 1 77 ? 37.835 -34.424 -1.003 1.00 28.54 75 ASN C C 1
ATOM 3379 O O . ASN C 1 77 ? 38.085 -33.421 -1.670 1.00 32.57 75 ASN C O 1
ATOM 3384 N N . HIS C 1 78 ? 38.122 -34.510 0.302 1.00 28.00 76 HIS C N 1
ATOM 3385 C CA . HIS C 1 78 ? 38.648 -33.356 1.041 1.00 31.53 76 HIS C CA 1
ATOM 3386 C C . HIS C 1 78 ? 39.960 -32.746 0.488 1.00 33.93 76 HIS C C 1
ATOM 3387 O O . HIS C 1 78 ? 40.897 -33.459 0.129 1.00 27.51 76 HIS C O 1
ATOM 3394 N N . LEU C 1 83 ? 39.818 -37.816 4.449 1.00 39.04 81 LEU C N 1
ATOM 3395 C CA . LEU C 1 83 ? 39.781 -37.267 5.799 1.00 40.37 81 LEU C CA 1
ATOM 3396 C C . LEU C 1 83 ? 39.129 -38.252 6.799 1.00 38.58 81 LEU C C 1
ATOM 3397 O O . LEU C 1 83 ? 37.999 -38.698 6.572 1.00 43.97 81 LEU C O 1
ATOM 3402 N N . LYS C 1 84 ? 39.844 -38.588 7.879 1.00 34.76 82 LYS C N 1
ATOM 3403 C CA . LYS C 1 84 ? 39.285 -39.367 9.003 1.00 32.43 82 LYS C CA 1
ATOM 3404 C C . LYS C 1 84 ? 38.507 -38.453 9.965 1.00 33.60 82 LYS C C 1
ATOM 3405 O O . LYS C 1 84 ? 39.043 -37.431 10.430 1.00 32.32 82 LYS C O 1
ATOM 3411 N N . VAL C 1 85 ? 37.260 -38.829 10.276 1.00 28.41 83 VAL C N 1
ATOM 3412 C CA . VAL C 1 85 ? 36.391 -38.033 11.157 1.00 26.65 83 VAL C CA 1
ATOM 3413 C C . VAL C 1 85 ? 35.698 -38.930 12.173 1.00 27.58 83 VAL C C 1
ATOM 3414 O O . VAL C 1 85 ? 35.060 -39.904 11.812 1.00 31.45 83 VAL C O 1
ATOM 3418 N N . ALA C 1 86 ? 35.783 -38.552 13.445 1.00 29.44 84 ALA C N 1
ATOM 3419 C CA . ALA C 1 86 ? 35.142 -39.293 14.530 1.00 29.33 84 ALA C CA 1
ATOM 3420 C C . ALA C 1 86 ? 33.619 -39.181 14.428 1.00 30.14 84 ALA C C 1
ATOM 3421 O O . ALA C 1 86 ? 33.121 -38.169 13.936 1.00 28.32 84 ALA C O 1
ATOM 3423 N N . PRO C 1 87 ? 32.876 -40.216 14.875 1.00 31.82 85 PRO C N 1
ATOM 3424 C CA . PRO C 1 87 ? 31.396 -40.137 14.819 1.00 33.37 85 PRO C CA 1
ATOM 3425 C C . PRO C 1 87 ? 30.818 -38.932 15.548 1.00 29.07 85 PRO C C 1
ATOM 3426 O O . PRO C 1 87 ? 29.817 -38.392 15.141 1.00 34.71 85 PRO C O 1
ATOM 3430 N N . SER C 1 88 ? 31.485 -38.478 16.598 1.00 29.64 86 SER C N 1
ATOM 3431 C CA . SER C 1 88 ? 31.029 -37.304 17.353 1.00 29.44 86 SER C CA 1
ATOM 3432 C C . SER C 1 88 ? 31.184 -35.979 16.603 1.00 26.25 86 SER C C 1
ATOM 3433 O O . SER C 1 88 ? 30.649 -34.953 17.038 1.00 30.06 86 SER C O 1
ATOM 3436 N N . MET C 1 89 ? 31.919 -36.013 15.490 1.00 26.14 87 MET C N 1
ATOM 3437 C CA . MET C 1 89 ? 32.260 -34.828 14.700 1.00 25.63 87 MET C CA 1
ATOM 3438 C C . MET C 1 89 ? 31.551 -34.743 13.343 1.00 22.66 87 MET C C 1
ATOM 3439 O O . MET C 1 89 ? 31.970 -33.985 12.462 1.00 23.78 87 MET C O 1
ATOM 3444 N N . LEU C 1 90 ? 30.489 -35.520 13.184 1.00 20.42 88 LEU C N 1
ATOM 3445 C CA . LEU C 1 90 ? 29.598 -35.425 12.008 1.00 18.73 88 LEU C CA 1
ATOM 3446 C C . LEU C 1 90 ? 28.347 -34.624 12.323 1.00 17.93 88 LEU C C 1
ATOM 3447 O O . LEU C 1 90 ? 27.900 -34.548 13.471 1.00 18.79 88 LEU C O 1
ATOM 3452 N N . PHE C 1 91 ? 27.717 -34.121 11.268 1.00 17.61 89 PHE C N 1
ATOM 3453 C CA . PHE C 1 91 ? 26.475 -33.372 11.424 1.00 17.64 89 PHE C CA 1
ATOM 3454 C C . PHE C 1 91 ? 25.236 -34.212 11.726 1.00 16.53 89 PHE C C 1
ATOM 3455 O O . PHE C 1 91 ? 24.180 -33.658 12.061 1.00 17.10 89 PHE C O 1
ATOM 3463 N N . ILE C 1 92 ? 25.369 -35.529 11.558 1.00 16.04 90 ILE C N 1
ATOM 3464 C CA . ILE C 1 92 ? 24.296 -36.451 11.858 1.00 15.63 90 ILE C CA 1
ATOM 3465 C C . ILE C 1 92 ? 24.681 -37.327 13.040 1.00 16.60 90 ILE C C 1
ATOM 3466 O O . ILE C 1 92 ? 25.789 -37.875 13.070 1.00 18.76 90 ILE C O 1
ATOM 3471 N N . LYS C 1 93 ? 23.757 -37.439 13.991 1.00 15.44 91 LYS C N 1
ATOM 3472 C CA . LYS C 1 93 ? 23.955 -38.209 15.212 1.00 16.17 91 LYS C CA 1
ATOM 3473 C C . LYS C 1 93 ? 22.759 -39.093 15.481 1.00 16.84 91 LYS C C 1
ATOM 3474 O O . LYS C 1 93 ? 21.736 -38.974 14.839 1.00 16.25 91 LYS C O 1
ATOM 3480 N N . ASP C 1 94 ? 22.958 -40.053 16.370 1.00 18.35 92 ASP C N 1
ATOM 3481 C CA . ASP C 1 94 ? 21.963 -41.060 16.750 1.00 18.81 92 ASP C CA 1
ATOM 3482 C C . ASP C 1 94 ? 21.223 -40.546 17.980 1.00 16.47 92 ASP C C 1
ATOM 3483 O O . ASP C 1 94 ? 21.818 -40.441 19.062 1.00 18.51 92 ASP C O 1
ATOM 3488 N N . GLY C 1 95 ? 19.952 -40.191 17.828 1.00 17.28 93 GLY C N 1
ATOM 3489 C CA . GLY C 1 95 ? 19.171 -39.657 18.956 1.00 18.55 93 GLY C CA 1
ATOM 3490 C C . GLY C 1 95 ? 19.205 -40.554 20.199 1.00 17.70 93 GLY C C 1
ATOM 3491 O O . GLY C 1 95 ? 19.280 -40.067 21.323 1.00 20.46 93 GLY C O 1
ATOM 3492 N N . ASP C 1 96 ? 19.130 -41.852 19.981 1.00 17.38 94 ASP C N 1
ATOM 3493 C CA . ASP C 1 96 ? 19.038 -42.810 21.068 1.00 18.63 94 ASP C CA 1
ATOM 3494 C C . ASP C 1 96 ? 20.337 -43.003 21.833 1.00 20.30 94 ASP C C 1
ATOM 3495 O O . ASP C 1 96 ? 20.299 -43.314 23.039 1.00 22.36 94 ASP C O 1
ATOM 3500 N N . VAL C 1 97 ? 21.459 -42.876 21.137 1.00 21.00 95 VAL C N 1
ATOM 3501 C CA . VAL C 1 97 ? 22.771 -43.147 21.708 1.00 21.79 95 VAL C CA 1
ATOM 3502 C C . VAL C 1 97 ? 23.459 -41.851 22.112 1.00 20.48 95 VAL C C 1
ATOM 3503 O O . VAL C 1 97 ? 24.039 -41.769 23.184 1.00 24.92 95 VAL C O 1
ATOM 3507 N N . ASP C 1 98 ? 23.398 -40.833 21.260 1.00 20.51 96 ASP C N 1
ATOM 3508 C CA . ASP C 1 98 ? 24.068 -39.576 21.505 1.00 23.84 96 ASP C CA 1
ATOM 3509 C C . ASP C 1 98 ? 23.253 -38.648 22.380 1.00 20.90 96 ASP C C 1
ATOM 3510 O O . ASP C 1 98 ? 23.839 -37.839 23.084 1.00 26.88 96 ASP C O 1
ATOM 3515 N N . PHE C 1 99 ? 21.916 -38.770 22.343 1.00 21.24 97 PHE C N 1
ATOM 3516 C CA . PHE C 1 99 ? 20.982 -37.897 23.088 1.00 21.94 97 PHE C CA 1
ATOM 3517 C C . PHE C 1 99 ? 19.953 -38.683 23.918 1.00 20.89 97 PHE C C 1
ATOM 3518 O O . PHE C 1 99 ? 18.786 -38.345 23.912 1.00 20.66 97 PHE C O 1
ATOM 3526 N N . PRO C 1 100 ? 20.417 -39.673 24.746 1.00 22.29 98 PRO C N 1
ATOM 3527 C CA . PRO C 1 100 ? 19.468 -40.602 25.419 1.00 22.49 98 PRO C CA 1
ATOM 3528 C C . PRO C 1 100 ? 18.564 -39.972 26.458 1.00 21.77 98 PRO C C 1
ATOM 3529 O O . PRO C 1 100 ? 17.524 -40.513 26.786 1.00 26.58 98 PRO C O 1
ATOM 3533 N N . ASP C 1 101 ? 18.939 -38.785 26.904 1.00 21.17 99 ASP C N 1
ATOM 3534 C CA . ASP C 1 101 ? 18.141 -38.025 27.870 1.00 23.76 99 ASP C CA 1
ATOM 3535 C C . ASP C 1 101 ? 17.302 -36.902 27.267 1.00 24.98 99 ASP C C 1
ATOM 3536 O O . ASP C 1 101 ? 16.750 -36.068 27.984 1.00 26.85 99 ASP C O 1
ATOM 3541 N N . LYS C 1 102 ? 17.211 -36.867 25.939 1.00 22.08 100 LYS C N 1
ATOM 3542 C CA . LYS C 1 102 ? 16.355 -35.886 25.265 1.00 21.84 100 LYS C CA 1
ATOM 3543 C C . LYS C 1 102 ? 15.190 -36.626 24.664 1.00 20.77 100 LYS C C 1
ATOM 3544 O O . LYS C 1 102 ? 15.349 -37.253 23.616 1.00 20.98 100 LYS C O 1
ATOM 3550 N N . PRO C 1 103 ? 14.012 -36.547 25.282 1.00 22.56 101 PRO C N 1
ATOM 3551 C CA . PRO C 1 103 ? 12.930 -37.404 24.791 1.00 24.13 101 PRO C CA 1
ATOM 3552 C C . PRO C 1 103 ? 12.522 -37.170 23.339 1.00 22.36 101 PRO C C 1
ATOM 3553 O O . PRO C 1 103 ? 12.115 -38.110 22.655 1.00 23.01 101 PRO C O 1
ATOM 3557 N N . GLU C 1 104 ? 12.649 -35.928 22.867 1.00 20.36 102 GLU C N 1
ATOM 3558 C CA . GLU C 1 104 ? 12.305 -35.602 21.485 1.00 19.20 102 GLU C CA 1
ATOM 3559 C C . GLU C 1 104 ? 13.237 -36.248 20.457 1.00 18.91 102 GLU C C 1
ATOM 3560 O O . GLU C 1 104 ? 12.880 -36.304 19.279 1.00 20.05 102 GLU C O 1
ATOM 3566 N N . CYS C 1 105 ? 14.417 -36.715 20.896 1.00 17.75 103 CYS C N 1
ATOM 3567 C CA . CYS C 1 105 ? 15.368 -37.406 20.046 1.00 17.18 103 CYS C CA 1
ATOM 3568 C C . CYS C 1 105 ? 15.184 -38.921 20.019 1.00 16.66 103 CYS C C 1
ATOM 3569 O O . CYS C 1 105 ? 15.913 -39.606 19.283 1.00 18.04 103 CYS C O 1
ATOM 3572 N N . GLU C 1 106 ? 14.236 -39.458 20.798 1.00 18.36 104 GLU C N 1
ATOM 3573 C CA . GLU C 1 106 ? 14.046 -40.905 20.855 1.00 19.37 104 GLU C CA 1
ATOM 3574 C C . GLU C 1 106 ? 13.614 -41.447 19.476 1.00 18.70 104 GLU C C 1
ATOM 3575 O O . GLU C 1 106 ? 12.686 -40.945 18.880 1.00 19.06 104 GLU C O 1
ATOM 3581 N N . GLY C 1 107 ? 14.313 -42.456 18.978 1.00 17.47 105 GLY C N 1
ATOM 3582 C CA . GLY C 1 107 ? 14.017 -43.045 17.689 1.00 17.22 105 GLY C CA 1
ATOM 3583 C C . GLY C 1 107 ? 14.311 -42.124 16.520 1.00 16.56 105 GLY C C 1
ATOM 3584 O O . GLY C 1 107 ? 13.754 -42.326 15.449 1.00 18.57 105 GLY C O 1
ATOM 3585 N N . MET C 1 108 ? 15.195 -41.139 16.706 1.00 16.34 106 MET C N 1
ATOM 3586 C CA . MET C 1 108 ? 15.518 -40.155 15.669 1.00 14.91 106 MET C CA 1
ATOM 3587 C C . MET C 1 108 ? 16.968 -40.192 15.282 1.00 16.17 106 MET C C 1
ATOM 3588 O O . MET C 1 108 ? 17.838 -40.407 16.147 1.00 17.16 106 MET C O 1
ATOM 3593 N N . TRP C 1 109 ? 17.242 -39.881 14.018 1.00 15.96 107 TRP C N 1
ATOM 3594 C CA . TRP C 1 109 ? 18.534 -39.345 13.609 1.00 15.97 107 TRP C CA 1
ATOM 3595 C C . TRP C 1 109 ? 18.433 -37.845 13.793 1.00 15.52 107 TRP C C 1
ATOM 3596 O O . TRP C 1 109 ? 17.369 -37.237 13.580 1.00 17.64 107 TRP C O 1
ATOM 3607 N N . VAL C 1 110 ? 19.526 -37.265 14.246 1.00 14.65 108 VAL C N 1
ATOM 3608 C CA . VAL C 1 110 ? 19.540 -35.870 14.612 1.00 13.95 108 VAL C CA 1
ATOM 3609 C C . VAL C 1 110 ? 20.560 -35.162 13.723 1.00 14.42 108 VAL C C 1
ATOM 3610 O O . VAL C 1 110 ? 21.763 -35.462 13.764 1.00 15.75 108 VAL C O 1
ATOM 3614 N N . ILE C 1 111 ? 20.058 -34.235 12.889 1.00 14.16 109 ILE C N 1
ATOM 3615 C CA . ILE C 1 111 ? 20.921 -33.478 11.982 1.00 14.36 109 ILE C CA 1
ATOM 3616 C C . ILE C 1 111 ? 21.017 -32.037 12.457 1.00 14.85 109 ILE C C 1
ATOM 3617 O O . ILE C 1 111 ? 19.997 -31.416 12.718 1.00 15.55 109 ILE C O 1
ATOM 3622 N N . SER C 1 112 ? 22.250 -31.521 12.518 1.00 14.66 110 SER C N 1
ATOM 3623 C CA . SER C 1 112 ? 22.553 -30.114 12.819 1.00 15.70 110 SER C CA 1
ATOM 3624 C C . SER C 1 112 ? 23.027 -29.491 11.527 1.00 15.61 110 SER C C 1
ATOM 3625 O O . SER C 1 112 ? 24.019 -29.922 10.958 1.00 19.39 110 SER C O 1
ATOM 3628 N N . ALA C 1 113 ? 22.305 -28.488 11.054 1.00 15.42 111 ALA C N 1
ATOM 3629 C CA . ALA C 1 113 ? 22.667 -27.792 9.824 1.00 16.90 111 ALA C CA 1
ATOM 3630 C C . ALA C 1 113 ? 22.756 -26.271 10.155 1.00 17.38 111 ALA C C 1
ATOM 3631 O O . ALA C 1 113 ? 21.897 -25.727 10.858 1.00 16.00 111 ALA C O 1
ATOM 3633 N N . ARG C 1 114 ? 23.814 -25.611 9.685 1.00 18.25 112 ARG C N 1
ATOM 3634 C CA . ARG C 1 114 ? 24.154 -24.258 10.113 1.00 17.67 112 ARG C CA 1
ATOM 3635 C C . ARG C 1 114 ? 24.662 -23.497 8.923 1.00 18.79 112 ARG C C 1
ATOM 3636 O O . ARG C 1 114 ? 25.154 -24.085 7.955 1.00 21.18 112 ARG C O 1
ATOM 3644 N N . GLU C 1 115 ? 24.611 -22.172 9.020 1.00 19.60 113 GLU C N 1
ATOM 3645 C CA . GLU C 1 115 ? 25.171 -21.350 7.983 1.00 20.36 113 GLU C CA 1
ATOM 3646 C C . GLU C 1 115 ? 25.317 -19.922 8.437 1.00 20.99 113 GLU C C 1
ATOM 3647 O O . GLU C 1 115 ? 24.492 -19.424 9.188 1.00 21.19 113 GLU C O 1
ATOM 3653 N N . SER C 1 116 ? 26.344 -19.246 7.946 1.00 23.62 114 SER C N 1
ATOM 3654 C CA A SER C 1 116 ? 26.518 -17.818 8.212 0.50 22.91 114 SER C CA 1
ATOM 3655 C CA B SER C 1 116 ? 26.489 -17.820 8.240 0.50 22.84 114 SER C CA 1
ATOM 3656 C C . SER C 1 116 ? 25.514 -16.952 7.440 1.00 22.69 114 SER C C 1
ATOM 3657 O O . SER C 1 116 ? 25.195 -15.842 7.842 1.00 24.12 114 SER C O 1
ATOM 3662 N N . THR C 1 117 ? 25.060 -17.448 6.304 1.00 24.80 115 THR C N 1
ATOM 3663 C CA . THR C 1 117 ? 24.130 -16.749 5.410 1.00 27.10 115 THR C CA 1
ATOM 3664 C C . THR C 1 117 ? 22.709 -17.193 5.699 1.00 23.13 115 THR C C 1
ATOM 3665 O O . THR C 1 117 ? 22.491 -18.381 5.911 1.00 23.69 115 THR C O 1
ATOM 3669 N N . ARG C 1 118 ? 21.733 -16.282 5.684 1.00 26.07 116 ARG C N 1
ATOM 3670 C CA . ARG C 1 118 ? 20.328 -16.649 5.962 1.00 26.32 116 ARG C CA 1
ATOM 3671 C C . ARG C 1 118 ? 19.826 -17.682 4.950 1.00 21.78 116 ARG C C 1
ATOM 3672 O O . ARG C 1 118 ? 19.924 -17.477 3.760 1.00 22.80 116 ARG C O 1
ATOM 3680 N N . PRO C 1 119 ? 19.278 -18.801 5.429 1.00 21.24 117 PRO C N 1
ATOM 3681 C CA . PRO C 1 119 ? 18.687 -19.755 4.489 1.00 20.52 117 PRO C CA 1
ATOM 3682 C C . PRO C 1 119 ? 17.370 -19.256 3.899 1.00 19.83 117 PRO C C 1
ATOM 3683 O O . PRO C 1 119 ? 16.728 -18.374 4.453 1.00 23.19 117 PRO C O 1
ATOM 3687 N N . ASP C 1 120 ? 16.964 -19.842 2.779 1.00 19.86 118 ASP C N 1
ATOM 3688 C CA . ASP C 1 120 ? 15.609 -19.608 2.261 1.00 20.59 118 ASP C CA 1
ATOM 3689 C C . ASP C 1 120 ? 14.606 -20.215 3.249 1.00 18.77 118 ASP C C 1
ATOM 3690 O O . ASP C 1 120 ? 14.847 -21.311 3.778 1.00 20.23 118 ASP C O 1
ATOM 3695 N N . VAL C 1 121 ? 13.524 -19.500 3.543 1.00 18.28 119 VAL C N 1
ATOM 3696 C CA . VAL C 1 121 ? 12.515 -20.028 4.476 1.00 17.89 119 VAL C CA 1
ATOM 3697 C C . VAL C 1 121 ? 11.191 -19.906 3.772 1.00 18.31 119 VAL C C 1
ATOM 3698 O O . VAL C 1 121 ? 10.853 -18.806 3.305 1.00 22.12 119 VAL C O 1
ATOM 3702 N N . LEU C 1 122 ? 10.464 -21.015 3.676 1.00 17.97 120 LEU C N 1
ATOM 3703 C CA . LEU C 1 122 ? 9.201 -21.046 2.973 1.00 18.20 120 LEU C CA 1
ATOM 3704 C C . LEU C 1 122 ? 8.054 -21.516 3.868 1.00 19.06 120 LEU C C 1
ATOM 3705 O O . LEU C 1 122 ? 8.220 -22.389 4.725 1.00 18.98 120 LEU C O 1
ATOM 3710 N N . ASN C 1 123 ? 6.900 -20.879 3.698 1.00 20.66 121 ASN C N 1
ATOM 3711 C CA . ASN C 1 123 ? 5.685 -21.307 4.408 1.00 24.32 121 ASN C CA 1
ATOM 3712 C C . ASN C 1 123 ? 5.023 -22.563 3.794 1.00 23.38 121 ASN C C 1
ATOM 3713 O O . ASN C 1 123 ? 5.522 -23.133 2.804 1.00 23.49 121 ASN C O 1
ATOM 3718 N N . MET C 1 124 ? 3.919 -23.018 4.394 1.00 25.17 122 MET C N 1
ATOM 3719 C CA . MET C 1 124 ? 3.256 -24.243 3.949 1.00 26.16 122 MET C CA 1
ATOM 3720 C C . MET C 1 124 ? 2.683 -24.121 2.542 1.00 25.56 122 MET C C 1
ATOM 3721 O O . MET C 1 124 ? 2.483 -25.129 1.878 1.00 29.66 122 MET C O 1
ATOM 3726 N N . GLU C 1 125 ? 2.437 -22.884 2.107 1.00 25.49 123 GLU C N 1
ATOM 3727 C CA . GLU C 1 125 ? 2.001 -22.587 0.724 1.00 26.50 123 GLU C CA 1
ATOM 3728 C C . GLU C 1 125 ? 3.180 -22.474 -0.255 1.00 23.44 123 GLU C C 1
ATOM 3729 O O . GLU C 1 125 ? 3.015 -22.107 -1.420 1.00 27.28 123 GLU C O 1
ATOM 3735 N N . ARG C 1 126 ? 4.376 -22.787 0.219 1.00 22.10 124 ARG C N 1
ATOM 3736 C CA . ARG C 1 126 ? 5.597 -22.747 -0.557 1.00 20.23 124 ARG C CA 1
ATOM 3737 C C . ARG C 1 126 ? 5.930 -21.361 -1.065 1.00 20.92 124 ARG C C 1
ATOM 3738 O O . ARG C 1 126 ? 6.477 -21.230 -2.146 1.00 23.83 124 ARG C O 1
ATOM 3746 N N . GLU C 1 127 ? 5.607 -20.341 -0.269 1.00 24.70 125 GLU C N 1
ATOM 3747 C CA . GLU C 1 127 ? 6.025 -18.950 -0.520 1.00 26.83 125 GLU C CA 1
ATOM 3748 C C . GLU C 1 127 ? 7.269 -18.555 0.279 1.00 28.53 125 GLU C C 1
ATOM 3749 O O . GLU C 1 127 ? 7.399 -18.903 1.457 1.00 26.60 125 GLU C O 1
ATOM 3755 N N . GLU C 1 128 ? 8.164 -17.805 -0.352 1.00 30.00 126 GLU C N 1
ATOM 3756 C CA . GLU C 1 128 ? 9.424 -17.388 0.252 1.00 30.11 126 GLU C CA 1
ATOM 3757 C C . GLU C 1 128 ? 9.107 -16.250 1.227 1.00 29.42 126 GLU C C 1
ATOM 3758 O O . GLU C 1 128 ? 8.490 -15.283 0.918 1.00 41.99 126 GLU C O 1
ATOM 3764 N N . LEU C 1 129 ? 9.628 -16.440 2.450 1.00 32.89 127 LEU C N 1
ATOM 3765 C CA . LEU C 1 129 ? 9.487 -15.425 3.481 1.00 31.64 127 LEU C CA 1
ATOM 3766 C C . LEU C 1 129 ? 10.754 -14.598 3.600 1.00 31.00 127 LEU C C 1
ATOM 3767 O O . LEU C 1 129 ? 11.869 -15.079 3.384 1.00 32.49 127 LEU C O 1
ATOM 3772 N N . GLU C 1 130 ? 10.565 -13.329 3.926 1.00 33.23 128 GLU C N 1
ATOM 3773 C CA . GLU C 1 130 ? 11.692 -12.420 4.130 1.00 33.46 128 GLU C CA 1
ATOM 3774 C C . GLU C 1 130 ? 11.620 -11.730 5.467 1.00 31.87 128 GLU C C 1
ATOM 3775 O O . GLU C 1 130 ? 12.673 -11.468 6.053 1.00 34.42 128 GLU C O 1
ATOM 3781 N N . SER C 1 131 ? 10.410 -11.445 5.963 1.00 29.36 129 SER C N 1
ATOM 3782 C CA . SER C 1 131 ? 10.256 -10.767 7.261 1.00 28.94 129 SER C CA 1
ATOM 3783 C C . SER C 1 131 ? 10.701 -11.666 8.428 1.00 23.63 129 SER C C 1
ATOM 3784 O O . SER C 1 131 ? 10.147 -12.749 8.610 1.00 23.33 129 SER C O 1
ATOM 3787 N N . PRO C 1 132 ? 11.668 -11.211 9.241 1.00 25.08 130 PRO C N 1
ATOM 3788 C CA . PRO C 1 132 ? 12.104 -11.987 10.412 1.00 23.79 130 PRO C CA 1
ATOM 3789 C C . PRO C 1 132 ? 10.993 -12.375 11.385 1.00 25.14 130 PRO C C 1
ATOM 3790 O O . PRO C 1 132 ? 10.927 -13.510 11.817 1.00 25.15 130 PRO C O 1
ATOM 3794 N N . ASN C 1 133 ? 10.104 -11.450 11.711 1.00 27.74 131 ASN C N 1
ATOM 3795 C CA . ASN C 1 133 ? 8.990 -11.775 12.609 1.00 33.15 131 ASN C CA 1
ATOM 3796 C C . ASN C 1 133 ? 8.118 -12.939 12.044 1.00 33.91 131 ASN C C 1
ATOM 3797 O O . ASN C 1 133 ? 7.699 -13.840 12.781 1.00 35.19 131 ASN C O 1
ATOM 3802 N N . GLU C 1 134 ? 7.891 -12.940 10.731 1.00 33.56 132 GLU C N 1
ATOM 3803 C CA . GLU C 1 134 ? 7.099 -13.988 10.060 1.00 38.22 132 GLU C CA 1
ATOM 3804 C C . GLU C 1 134 ? 7.804 -15.344 10.080 1.00 30.98 132 GLU C C 1
ATOM 3805 O O . GLU C 1 134 ? 7.208 -16.413 10.312 1.00 34.95 132 GLU C O 1
ATOM 3811 N N . ILE C 1 135 ? 9.100 -15.283 9.823 1.00 26.05 133 ILE C N 1
ATOM 3812 C CA . ILE C 1 135 ? 9.921 -16.465 9.807 1.00 21.94 133 ILE C CA 1
ATOM 3813 C C . ILE C 1 135 ? 9.904 -17.105 11.197 1.00 21.07 133 ILE C C 1
ATOM 3814 O O . ILE C 1 135 ? 9.740 -18.321 11.327 1.00 24.67 133 ILE C O 1
ATOM 3819 N N . ALA C 1 136 ? 10.054 -16.276 12.231 1.00 26.63 134 ALA C N 1
ATOM 3820 C CA . ALA C 1 136 ? 10.034 -16.743 13.612 1.00 26.82 134 ALA C CA 1
ATOM 3821 C C . ALA C 1 136 ? 8.733 -17.439 14.008 1.00 30.38 134 ALA C C 1
ATOM 3822 O O . ALA C 1 136 ? 8.760 -18.485 14.644 1.00 33.69 134 ALA C O 1
ATOM 3824 N N . GLU C 1 137 ? 7.588 -16.886 13.637 1.00 33.33 135 GLU C N 1
ATOM 3825 C CA . GLU C 1 137 ? 6.329 -17.535 14.020 1.00 34.81 135 GLU C CA 1
ATOM 3826 C C . GLU C 1 137 ? 5.957 -18.747 13.149 1.00 29.14 135 GLU C C 1
ATOM 3827 O O . GLU C 1 137 ? 5.316 -19.666 13.643 1.00 36.12 135 GLU C O 1
ATOM 3833 N N . GLU C 1 138 ? 6.392 -18.764 11.890 1.00 28.74 136 GLU C N 1
ATOM 3834 C CA . GLU C 1 138 ? 6.066 -19.831 10.954 1.00 26.60 136 GLU C CA 1
ATOM 3835 C C . GLU C 1 138 ? 6.738 -21.168 11.422 1.00 21.67 136 GLU C C 1
ATOM 3836 O O . GLU C 1 138 ? 6.109 -22.241 11.497 1.00 22.58 136 GLU C O 1
ATOM 3842 N N . ILE C 1 139 ? 8.029 -21.091 11.731 1.00 18.88 137 ILE C N 1
ATOM 3843 C CA . ILE C 1 139 ? 8.849 -22.283 12.004 1.00 16.48 137 ILE C CA 1
ATOM 3844 C C . ILE C 1 139 ? 9.320 -22.252 13.458 1.00 16.87 137 ILE C C 1
ATOM 3845 O O . ILE C 1 139 ? 10.246 -21.537 13.832 1.00 22.04 137 ILE C O 1
ATOM 3850 N N . TYR C 1 140 ? 8.617 -23.012 14.259 1.00 15.80 138 TYR C N 1
ATOM 3851 C CA . TYR C 1 140 ? 8.871 -23.137 15.693 1.00 16.89 138 TYR C CA 1
ATOM 3852 C C . TYR C 1 140 ? 9.337 -24.576 15.952 1.00 15.89 138 TYR C C 1
ATOM 3853 O O . TYR C 1 140 ? 8.910 -25.520 15.277 1.00 15.80 138 TYR C O 1
ATOM 3862 N N . GLY C 1 141 ? 10.126 -24.774 17.001 1.00 17.21 139 GLY C N 1
ATOM 3863 C CA . GLY C 1 141 ? 10.569 -26.113 17.336 1.00 18.47 139 GLY C CA 1
ATOM 3864 C C . GLY C 1 141 ? 9.369 -26.977 17.671 1.00 16.75 139 GLY C C 1
ATOM 3865 O O . GLY C 1 141 ? 8.510 -26.574 18.454 1.00 18.59 139 GLY C O 1
ATOM 3866 N N . GLY C 1 142 ? 9.292 -28.134 17.022 1.00 15.82 140 GLY C N 1
ATOM 3867 C CA . GLY C 1 142 ? 8.159 -29.021 17.128 1.00 16.50 140 GLY C CA 1
ATOM 3868 C C . GLY C 1 142 ? 7.331 -29.133 15.846 1.00 15.29 140 GLY C C 1
ATOM 3869 O O . GLY C 1 142 ? 6.610 -30.129 15.669 1.00 16.43 140 GLY C O 1
ATOM 3870 N N . CYS C 1 143 ? 7.390 -28.138 14.957 1.00 14.80 141 CYS C N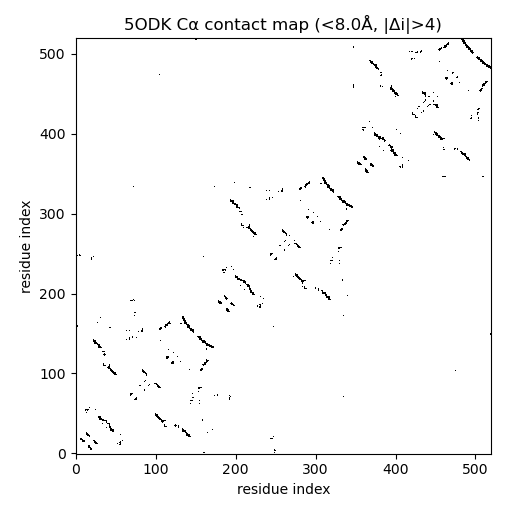 1
ATOM 3871 C CA . CYS C 1 143 ? 6.717 -28.283 13.668 1.00 14.53 141 CYS C CA 1
ATOM 3872 C C . CYS C 1 143 ? 7.522 -29.213 12.757 1.00 13.95 141 CYS C C 1
ATOM 3873 O O . CYS C 1 143 ? 8.679 -29.566 13.059 1.00 15.39 141 CYS C O 1
ATOM 3876 N N . TRP C 1 144 ? 6.882 -29.604 11.662 1.00 14.01 142 TRP C N 1
ATOM 3877 C CA . TRP C 1 144 ? 7.511 -30.430 10.667 1.00 15.53 142 TRP C CA 1
ATOM 3878 C C . TRP C 1 144 ? 7.914 -29.589 9.479 1.00 13.81 142 TRP C C 1
ATOM 3879 O O . TRP C 1 144 ? 7.196 -28.671 9.067 1.00 15.63 142 TRP C O 1
ATOM 3890 N N . VAL C 1 145 ? 9.072 -29.921 8.934 1.00 13.58 143 VAL C N 1
ATOM 3891 C CA . VAL C 1 145 ? 9.653 -29.214 7.802 1.00 14.33 143 VAL C CA 1
ATOM 3892 C C . VAL C 1 145 ? 10.280 -30.199 6.805 1.00 12.70 143 VAL C C 1
ATOM 3893 O O . VAL C 1 145 ? 10.392 -31.403 7.045 1.00 14.04 143 VAL C O 1
ATOM 3897 N N . SER C 1 146 ? 10.680 -29.650 5.661 1.00 14.46 144 SER C N 1
ATOM 3898 C CA . SER C 1 146 ? 11.653 -30.243 4.770 1.00 14.31 144 SER C CA 1
ATOM 3899 C C . SER C 1 146 ? 12.797 -29.258 4.619 1.00 14.01 144 SER C C 1
ATOM 3900 O O . SER C 1 146 ? 12.604 -28.049 4.703 1.00 18.59 144 SER C O 1
ATOM 3903 N N . SER C 1 147 ? 13.999 -29.748 4.395 1.00 13.37 145 SER C N 1
ATOM 3904 C CA . SER C 1 147 ? 15.149 -28.860 4.385 1.00 13.88 145 SER C CA 1
ATOM 3905 C C . SER C 1 147 ? 16.191 -29.317 3.415 1.00 14.13 145 SER C C 1
ATOM 3906 O O . SER C 1 147 ? 16.385 -30.524 3.261 1.00 16.21 145 SER C O 1
ATOM 3909 N N . VAL C 1 148 ? 16.818 -28.362 2.740 1.00 13.83 146 VAL C N 1
ATOM 3910 C CA . VAL C 1 148 ? 17.924 -28.660 1.843 1.00 14.75 146 VAL C CA 1
ATOM 3911 C C . VAL C 1 148 ? 19.221 -28.266 2.535 1.00 14.24 146 VAL C C 1
ATOM 3912 O O . VAL C 1 148 ? 19.364 -27.130 3.022 1.00 15.05 146 VAL C O 1
ATOM 3916 N N . ILE C 1 149 ? 20.135 -29.241 2.579 1.00 15.21 147 ILE C N 1
ATOM 3917 C CA . ILE C 1 149 ? 21.444 -29.106 3.236 1.00 15.18 147 ILE C CA 1
ATOM 3918 C C . ILE C 1 149 ? 22.534 -29.518 2.260 1.00 15.11 147 ILE C C 1
ATOM 3919 O O . ILE C 1 149 ? 22.242 -30.097 1.186 1.00 16.81 147 ILE C O 1
ATOM 3924 N N . ARG C 1 150 ? 23.791 -29.288 2.623 1.00 17.02 148 ARG C N 1
ATOM 3925 C CA . ARG C 1 150 ? 24.890 -29.796 1.810 1.00 18.03 148 ARG C CA 1
ATOM 3926 C C . ARG C 1 150 ? 26.089 -30.038 2.688 1.00 19.68 148 ARG C C 1
ATOM 3927 O O . ARG C 1 150 ? 26.500 -29.124 3.425 1.00 19.24 148 ARG C O 1
ATOM 3935 N N . PRO C 1 151 ? 26.661 -31.255 2.625 1.00 19.87 149 PRO C N 1
ATOM 3936 C CA . PRO C 1 151 ? 27.845 -31.488 3.455 1.00 18.73 149 PRO C CA 1
ATOM 3937 C C . PRO C 1 151 ? 29.078 -30.706 3.016 1.00 22.09 149 PRO C C 1
ATOM 3938 O O . PRO C 1 151 ? 29.230 -30.377 1.826 1.00 25.46 149 PRO C O 1
ATOM 3942 N N . TRP C 1 152 ? 29.981 -30.489 3.967 1.00 21.31 150 TRP C N 1
ATOM 3943 C CA . TRP C 1 152 ? 31.312 -29.937 3.682 1.00 24.28 150 TRP C CA 1
ATOM 3944 C C . TRP C 1 152 ? 32.304 -30.422 4.740 1.00 23.01 150 TRP C C 1
ATOM 3945 O O . TRP C 1 152 ? 31.935 -30.689 5.890 1.00 21.60 150 TRP C O 1
ATOM 3956 N N . SER C 1 153 ? 33.551 -30.579 4.328 1.00 23.62 151 SER C N 1
ATOM 3957 C CA . SER C 1 153 ? 34.591 -31.075 5.214 1.00 23.82 151 SER C CA 1
ATOM 3958 C C . SER C 1 153 ? 35.393 -29.939 5.817 1.00 26.27 151 SER C C 1
ATOM 3959 O O . SER C 1 153 ? 35.627 -28.909 5.173 1.00 28.13 151 SER C O 1
ATOM 3962 N N . GLN C 1 154 ? 35.814 -30.157 7.055 1.00 25.73 152 GLN C N 1
ATOM 3963 C CA . GLN C 1 154 ? 36.607 -29.189 7.822 1.00 29.68 152 GLN C CA 1
ATOM 3964 C C . GLN C 1 154 ? 37.810 -29.903 8.445 1.00 30.91 152 GLN C C 1
ATOM 3965 O O . GLN C 1 154 ? 37.668 -30.925 9.126 1.00 30.50 152 GLN C O 1
ATOM 3971 N N . GLU C 1 155 ? 38.986 -29.350 8.202 1.00 30.95 153 GLU C N 1
ATOM 3972 C CA . GLU C 1 155 ? 40.205 -29.809 8.823 1.00 31.92 153 GLU C CA 1
ATOM 3973 C C . GLU C 1 155 ? 40.991 -28.556 9.159 1.00 33.96 153 GLU C C 1
ATOM 3974 O O . GLU C 1 155 ? 41.504 -27.886 8.272 1.00 38.44 153 GLU C O 1
ATOM 3980 N N . ASN C 1 156 ? 41.058 -28.209 10.438 1.00 27.71 154 ASN C N 1
ATOM 3981 C CA . ASN C 1 156 ? 41.847 -27.065 10.826 1.00 28.95 154 ASN C CA 1
ATOM 3982 C C . ASN C 1 156 ? 42.489 -27.366 12.148 1.00 29.18 154 ASN C C 1
ATOM 3983 O O . ASN C 1 156 ? 42.411 -28.512 12.632 1.00 29.28 154 ASN C O 1
ATOM 3988 N N . LYS C 1 157 ? 43.125 -26.360 12.743 1.00 26.35 155 LYS C N 1
ATOM 3989 C CA . LYS C 1 157 ? 43.822 -26.582 13.990 1.00 31.15 155 LYS C CA 1
ATOM 3990 C C . LYS C 1 157 ? 42.959 -27.097 15.138 1.00 31.49 155 LYS C C 1
ATOM 3991 O O . LYS C 1 157 ? 43.499 -27.706 16.054 1.00 39.97 155 LYS C O 1
ATOM 3997 N N . TYR C 1 158 ? 41.647 -26.861 15.093 1.00 28.31 156 TYR C N 1
ATOM 3998 C CA . TYR C 1 158 ? 40.730 -27.318 16.138 1.00 31.01 156 TYR C CA 1
ATOM 3999 C C . TYR C 1 158 ? 40.105 -28.694 15.948 1.00 31.14 156 TYR C C 1
ATOM 4000 O O . TYR C 1 158 ? 39.463 -29.205 16.864 1.00 39.22 156 TYR C O 1
ATOM 4009 N N . GLY C 1 159 ? 40.263 -29.294 14.770 1.00 29.10 157 GLY C N 1
ATOM 4010 C CA . GLY C 1 159 ? 39.822 -30.672 14.570 1.00 28.41 157 GLY C CA 1
ATOM 4011 C C . GLY C 1 159 ? 39.335 -30.931 13.181 1.00 28.76 157 GLY C C 1
ATOM 4012 O O . GLY C 1 159 ? 39.494 -30.100 12.306 1.00 24.91 157 GLY C O 1
ATOM 4013 N N . LYS C 1 160 ? 38.747 -32.105 13.008 1.00 28.51 158 LYS C N 1
ATOM 4014 C CA . LYS C 1 160 ? 38.282 -32.590 11.723 1.00 28.25 158 LYS C CA 1
ATOM 4015 C C . LYS C 1 160 ? 36.795 -32.886 11.875 1.00 27.56 158 LYS C C 1
ATOM 4016 O O . LYS C 1 160 ? 36.387 -33.596 12.811 1.00 26.93 158 LYS C O 1
ATOM 4022 N N . ARG C 1 161 ? 35.989 -32.335 10.966 1.00 25.52 159 ARG C N 1
ATOM 4023 C CA . ARG C 1 161 ? 34.545 -32.502 10.999 1.00 23.61 159 ARG C CA 1
ATOM 4024 C C . ARG C 1 161 ? 33.957 -32.669 9.597 1.00 23.21 159 ARG C C 1
ATOM 4025 O O . ARG C 1 161 ? 34.545 -32.224 8.617 1.00 24.04 159 ARG C O 1
ATOM 4033 N N . ILE C 1 162 ? 32.776 -33.273 9.534 1.00 20.94 160 ILE C N 1
ATOM 4034 C CA . ILE C 1 162 ? 31.915 -33.129 8.384 1.00 19.63 160 ILE C CA 1
ATOM 4035 C C . ILE C 1 162 ? 30.672 -32.383 8.880 1.00 18.81 160 ILE C C 1
ATOM 4036 O O . ILE C 1 162 ? 29.939 -32.878 9.743 1.00 20.12 160 ILE C O 1
ATOM 4041 N N . ASN C 1 163 ? 30.495 -31.190 8.325 1.00 18.92 161 ASN C N 1
ATOM 4042 C CA . ASN C 1 163 ? 29.420 -30.243 8.651 1.00 20.23 161 ASN C CA 1
ATOM 4043 C C . ASN C 1 163 ? 28.367 -30.217 7.543 1.00 19.32 161 ASN C C 1
ATOM 4044 O O . ASN C 1 163 ? 28.600 -30.738 6.438 1.00 19.02 161 ASN C O 1
ATOM 4049 N N . ALA C 1 164 ? 27.219 -29.610 7.847 1.00 19.28 162 ALA C N 1
ATOM 4050 C CA . ALA C 1 164 ? 26.161 -29.438 6.845 1.00 19.76 162 ALA C CA 1
ATOM 4051 C C . ALA C 1 164 ? 25.752 -28.001 6.799 1.00 18.61 162 ALA C C 1
ATOM 4052 O O . ALA C 1 164 ? 25.327 -27.437 7.798 1.00 22.29 162 ALA C O 1
ATOM 4054 N N . ASN C 1 165 ? 25.913 -27.410 5.629 1.00 18.43 163 ASN C N 1
ATOM 4055 C CA . ASN C 1 165 ? 25.342 -26.123 5.364 1.00 19.77 163 ASN C CA 1
ATOM 4056 C C . ASN C 1 165 ? 23.824 -26.239 5.283 1.00 18.56 163 ASN C C 1
ATOM 4057 O O . ASN C 1 165 ? 23.299 -27.215 4.750 1.00 19.64 163 ASN C O 1
ATOM 4062 N N . LEU C 1 166 ? 23.138 -25.231 5.826 1.00 18.90 164 LEU C N 1
ATOM 4063 C CA . LEU C 1 166 ? 21.680 -25.121 5.778 1.00 18.29 164 LEU C CA 1
ATOM 4064 C C . LEU C 1 166 ? 21.294 -24.132 4.703 1.00 20.18 164 LEU C C 1
ATOM 4065 O O . LEU C 1 166 ? 21.621 -22.937 4.839 1.00 20.69 164 LEU C O 1
ATOM 4070 N N . LEU C 1 167 ? 20.625 -24.622 3.655 1.00 18.04 165 LEU C N 1
ATOM 4071 C CA . LEU C 1 167 ? 20.240 -23.793 2.521 1.00 18.52 165 LEU C CA 1
ATOM 4072 C C . LEU C 1 167 ? 18.796 -23.362 2.489 1.00 18.16 165 LEU C C 1
ATOM 4073 O O . LEU C 1 167 ? 18.517 -22.222 2.118 1.00 20.76 165 LEU C O 1
ATOM 4078 N N A SER C 1 168 ? 17.876 -24.242 2.858 0.50 16.79 166 SER C N 1
ATOM 4079 N N B SER C 1 168 ? 17.886 -24.231 2.915 0.50 17.04 166 SER C N 1
ATOM 4080 C CA A SER C 1 168 ? 16.464 -23.881 2.885 0.50 16.39 166 SER C CA 1
ATOM 4081 C CA B SER C 1 168 ? 16.453 -23.984 2.793 0.50 17.67 166 SER C CA 1
ATOM 4082 C C A SER C 1 168 ? 15.711 -24.689 3.912 0.50 14.93 166 SER C C 1
ATOM 4083 C C B SER C 1 168 ? 15.697 -24.714 3.894 0.50 15.46 166 SER C C 1
ATOM 4084 O O A SER C 1 168 ? 16.109 -25.805 4.240 0.50 14.34 166 SER C O 1
ATOM 4085 O O B SER C 1 168 ? 16.097 -25.814 4.270 0.50 14.95 166 SER C O 1
ATOM 4090 N N . VAL C 1 169 ? 14.626 -24.103 4.404 1.00 15.00 167 VAL C N 1
ATOM 4091 C CA . VAL C 1 169 ? 13.694 -24.750 5.327 1.00 14.78 167 VAL C CA 1
ATOM 4092 C C . VAL C 1 169 ? 12.287 -24.444 4.811 1.00 14.50 167 VAL C C 1
ATOM 4093 O O . VAL C 1 169 ? 11.958 -23.266 4.635 1.00 15.97 167 VAL C O 1
ATOM 4097 N N . LEU C 1 170 ? 11.494 -25.494 4.583 1.00 14.98 168 LEU C N 1
ATOM 4098 C CA . LEU C 1 170 ? 10.115 -25.403 4.101 1.00 15.72 168 LEU C CA 1
ATOM 4099 C C . LEU C 1 170 ? 9.179 -25.971 5.163 1.00 15.44 168 LEU C C 1
ATOM 4100 O O . LEU C 1 170 ? 9.317 -27.130 5.558 1.00 17.50 168 LEU C O 1
ATOM 4105 N N . LYS C 1 171 ? 8.229 -25.169 5.624 1.00 16.75 169 LYS C N 1
ATOM 4106 C CA . LYS C 1 171 ? 7.254 -25.679 6.555 1.00 16.71 169 LYS C CA 1
ATOM 4107 C C . LYS C 1 171 ? 6.336 -26.731 5.918 1.00 16.88 169 LYS C C 1
ATOM 4108 O O . LYS C 1 171 ? 5.824 -26.509 4.825 1.00 20.95 169 LYS C O 1
ATOM 4114 N N . ARG C 1 172 ? 6.107 -27.843 6.598 1.00 17.49 170 ARG C N 1
ATOM 4115 C CA . ARG C 1 172 ? 5.262 -28.946 6.109 1.00 20.24 170 ARG C CA 1
ATOM 4116 C C . ARG C 1 172 ? 3.984 -29.142 6.915 1.00 20.54 170 ARG C C 1
ATOM 4117 O O . ARG C 1 172 ? 2.909 -29.339 6.351 1.00 23.12 170 ARG C O 1
ATOM 4125 N N . LYS C 1 173 ? 4.079 -29.122 8.241 1.00 19.27 171 LYS C N 1
ATOM 4126 C CA . LYS C 1 173 ? 2.923 -29.284 9.104 1.00 20.22 171 LYS C CA 1
ATOM 4127 C C . LYS C 1 173 ? 3.126 -28.740 10.503 1.00 17.08 171 LYS C C 1
ATOM 4128 O O . LYS C 1 173 ? 4.246 -28.657 11.004 1.00 18.76 171 LYS C O 1
ATOM 4134 N N . ASP C 1 174 ? 2.026 -28.301 11.112 1.00 19.23 172 ASP C N 1
ATOM 4135 C CA . ASP C 1 174 ? 2.041 -27.903 12.521 1.00 18.90 172 ASP C CA 1
ATOM 4136 C C . ASP C 1 174 ? 1.986 -29.149 13.391 1.00 18.81 172 ASP C C 1
ATOM 4137 O O . ASP C 1 174 ? 1.455 -30.184 12.992 1.00 20.82 172 ASP C O 1
ATOM 4142 N N . ASP C 1 175 ? 2.578 -29.035 14.579 1.00 18.33 173 ASP C N 1
ATOM 4143 C CA . ASP C 1 175 ? 2.470 -30.069 15.596 1.00 18.30 173 ASP C CA 1
ATOM 4144 C C . ASP C 1 175 ? 2.739 -29.381 16.918 1.00 18.97 173 ASP C C 1
ATOM 4145 O O . ASP C 1 175 ? 2.973 -28.174 16.965 1.00 18.96 173 ASP C O 1
ATOM 4150 N N . GLU C 1 176 ? 2.696 -30.132 17.997 1.00 18.77 174 GLU C N 1
ATOM 4151 C CA . GLU C 1 176 ? 2.843 -29.520 19.294 1.00 19.48 174 GLU C CA 1
ATOM 4152 C C . GLU C 1 176 ? 4.237 -28.891 19.468 1.00 18.58 174 GLU C C 1
ATOM 4153 O O . GLU C 1 176 ? 5.250 -29.502 19.116 1.00 19.88 174 GLU C O 1
ATOM 4159 N N . PRO C 1 177 ? 4.293 -27.654 19.987 1.00 19.30 175 PRO C N 1
ATOM 4160 C CA . PRO C 1 177 ? 5.596 -27.040 20.160 1.00 19.19 175 PRO C CA 1
ATOM 4161 C C . PRO C 1 177 ? 6.417 -27.716 21.257 1.00 21.93 175 PRO C C 1
ATOM 4162 O O . PRO C 1 177 ? 5.861 -28.194 22.251 1.00 26.16 175 PRO C O 1
ATOM 4166 N N . PHE C 1 178 ? 7.728 -27.755 21.056 1.00 22.62 176 PHE C N 1
ATOM 4167 C CA . PHE C 1 178 ? 8.660 -28.230 22.087 1.00 25.73 176 PHE C CA 1
ATOM 4168 C C . PHE C 1 178 ? 8.869 -27.145 23.136 1.00 34.39 176 PHE C C 1
ATOM 4169 O O . PHE C 1 178 ? 8.817 -25.955 22.812 1.00 32.43 176 PHE C O 1
#

Sequence (520 aa):
GLAEKLVPAKKVKNGVLYKSGHIKVSNVRCSSYPHLDKPYPKYSITLLMPKDTHGAIKKIIDEQIELTKKNHKTGALKVAPSMLFIKDGDVDFPDKPECEGMWVISSARESSTRPDVLNMEREELESPNEIAEEIYGGCWVSSVIRPWSQENKYGKRINANLLSVLKRKDDEPFGELAEKLVPAKKVKNGVLYKSGHIKVSNVRCSSYPHLDKPYGGEPKYSITLLMPKDTHGAIKKIIDEQIELLTKKNHKTGALKVAPSMLFIKDGDVDFPDKPECEGMWVISARESTRPDVLNMEREELESPNEIAEEIYGGCWVSSVIRPWSQENKYGKRINANLLSVLKRKDDEPFGLAEKLVPAKKVKNGVLYKSGHIKVSSNVRCSSYPHLDKPYGGEDGGEPKYSITLLMPKDTHGAIKKIIDEQIELTKKNHLKVAPSMLFIKDGDVDFPDKPECEGMWVISARESSTRPDVLNMEREELESPNEIAEEIYGGCWVSSVIRPWSQENKYGKRINANLLSSVLKRKDDEPF

Organism: NCBI:txid1150990

InterPro domains:
  IPR012340 Nucleic acid-binding, OB-fold [G3DSA:2.40.50.140] (17-190)
  IPR012340 Nucleic acid-binding, OB-fold [SSF50249] (26-194)
  IPR022595 Enterobacter phage Enc34, ssDNA-binding protein [PF10991] (21-194)

Foldseek 3Di:
DVVVVWAFDDDDQQWTQTPVQKIKGFWWFKADFQQLDPVVKGKIKTWHQCVRCVVSVVVVVVSLQVQQQPAPVGRHDDDPVQEQWDQLCPPPVPDVVNVRTIIGMAMDPDRAFEAAQVRDGDDHSVVSPVRRAGGFIWMFMWGWHWDDDPVHTHIHIHTHYIYGHGDDDGPPD/DVVPWAFDDDDQQWTQTPVQKIKGFWWFKADFQQLHFDDVQGKGKIKTWAACVRCVVSVVVVVVSLQVQQQPAPVGRHDADPVQEQWDQLCPPPVPPPSNVNTIMGMAIDSDRAFEAEQVRHTDDHSVCRPVRRAGGFIKMFMKHWHWDDDPVHTHIHIHTHYIYTHGDGDGD/DDDDDFAFDDDDQQKTQTPVQKIKGFWWFKDDFQQLHFADCPPPDQGKGKIKTWAQQVRCVVSVVVVVVSLVVQCVVAHDDDQVFEQWDQCCPPVVPPVSNVNTIIGMAIDSDRAFEAAQVRDTDDHSVCSDVRRAGGFTWMFIWHWHWDDDPVHTHIHIHTHYIYGHGDDDGD

Solvent-accessible surface area: 26588 Å² total; per-residue (Å²): 67,8,82,143,104,21,80,82,56,123,160,32,138,30,3,9,30,22,148,25,17,0,0,58,0,14,48,0,39,0,2,30,31,44,4,44,120,55,120,130,74,28,22,4,14,0,1,0,21,54,132,46,3,45,50,0,40,137,17,0,54,89,24,3,96,89,24,37,136,49,4,65,40,2,58,9,180,14,57,107,60,51,29,10,11,37,40,6,77,108,30,21,81,87,42,112,42,2,141,29,20,45,5,0,21,1,94,6,68,78,80,4,30,0,36,21,82,122,174,98,63,19,117,40,48,114,94,2,50,138,41,2,52,9,0,0,43,0,4,1,10,0,43,14,87,24,48,68,70,121,92,22,95,41,0,29,4,16,0,12,15,0,27,14,119,116,82,58,126,74,55,75,94,23,81,162,89,27,78,56,56,116,143,34,124,34,3,14,27,18,146,19,18,0,0,66,0,17,48,0,40,0,7,147,33,41,4,31,118,48,124,96,119,116,63,52,21,11,3,29,0,2,0,21,58,119,52,2,42,44,0,41,136,5,0,55,82,24,4,96,86,26,35,134,52,4,66,46,6,66,9,171,15,51,112,73,47,28,11,11,55,36,0,63,107,66,64,93,136,88,115,42,6,132,29,20,43,14,0,50,0,107,7,47,75,94,3,54,3,38,18,75,132,154,100,112,14,152,49,71,101,76,2,50,118,49,3,50,16,0,0,43,0,6,2,13,0,44,14,83,26,59,70,79,183,181,25,90,98,1,31,4,17,1,14,20,1,27,8,80,119,83,59,127,85,106,30,56,109,101,182,52,68,82,59,111,157,29,130,26,4,5,27,18,154,30,16,12,0,56,0,14,47,0,42,0,4,149,33,49,4,29,56,22,141,55,35,175,150,72,51,118,56,57,4,9,3,28,0,0,0,20,60,130,52,4,44,48,0,42,134,4,0,53,86,24,3,95,77,25,37,159,98,105,51,180,14,52,111,72,52,28,7,12,48,34,0,57,110,73,64,102,111,97,112,48,7,136,30,22,47,12,0,46,0,111,30,43,76,72,0,31,0,28,18,88,142,151,87,93,2,85,11,13,52,48,1,38,70,38,4,32,14,0,0,42,0,6,1,9,0,98,10,102,29,36,91,80,180,174,22,88,77,0,25,4,41,1,16,9,0,35,14,94,109,80,47,99,31,113

B-factor: mean 22.54, std 9.42, range [9.44, 79.83]

Radius of gyration: 27.68 Å; Cα contacts (8 Å, |Δi|>4): 1258; chains: 3; bounding box: 84×60×61 Å

Nearest PDB structures (foldseek):
  5odk-assembly1_A  TM=1.006E+00  e=1.024E-35  Hafnia phage Enc34
  5odk-assembly2_B  TM=9.991E-01  e=6.643E-33  Hafnia phage Enc34
  5odl-assembly1_A  TM=9.909E-01  e=2.069E-32  Hafnia phage Enc34
  5odj-assembly1_A  TM=9.811E-01  e=6.087E-32  Hafnia phage Enc34
  5odk-assembly3_C  TM=9.600E-01  e=2.443E-30  Hafnia phage Enc34

Secondary structure (DSSP, 8-state):
-HHHH--EEEEETTEEEETTS-EEEEEEEEEEEE-SS----EEEEEEEEGGG-HHHHHHHHHHHHHHHHT-BTBS----GGGBSEEETTTS-TT-GGGTTEEEEEEEESSPPEEE-TTS-B---HHHHHHHS-BTBEEEEEEEEEEEEETTEEEEEEEEEEEEEEE-------/-TTT--EEEEETTEEEETTS-EEEEEEEEEEEEEEEEE----EEEEEEEEEGGG-HHHHHHHHHHHHHHHHT-BTBS----GGGBSEEEHHHH-TT-GGGTTEEEEEEEESSPPEEE-TTS-B---HHHHHHHS-TTSEEEEEEEEEEEEETTEEEEEEEEEEEEEEE-----/---S---EEEEETTEEEETTS-EEEEEEEEEEEEEEEEE--TTSS--EEEEEEEEEGGG-HHHHHHHHHHHHHHHHT-----GGGBSEEEHHHH-TT-GGGTTEEEEEEEESSPPEEE-TT-PEE--HHHHHHHS-BTBEEEEEEEEEEEEETTEEEEEEEEEEEEEEE-----

=== Feature glossary ===
The record interleaves many kinds of information about one protein. Here is each kind framed as the question it answers.

Q: What does the local fold look like, residue by residue?
A: A 3Di character summarizes, for each residue, the relative orientation of the Cα frame of its nearest spatial neighbor. Because it encodes fold topology rather than chemistry, 3Di alignments detect remote structural similarity that sequence alignment misses.

Q: Which residues are in helices, strands, or loops?
A: Secondary structure is the local, repeating backbone conformation. DSSP classifies it into eight states by reading the hydrogen-bond network: three helix types (H, G, I), two β types (E, B), two non-regular types (T, S), and unstructured coil (-).

Q: How big and how compact is the whole molecule?
A: Three whole-structure scalars: the radius of gyration (RMS distance of Cα from centroid, in Å), the count of Cα–Cα contacts (pairs closer than 8 Å and separated by more than four residues in sequence — i.e. tertiary, not local, contacts), and the bounding-box dimensions. Together they distinguish compact globular folds from extended fibres or disordered chains.

Q: How confident is the AlphaFold model at each residue?
A: For AlphaFold models, the B-factor field carries pLDDT — the model's own estimate of local accuracy on a 0–100 scale. Regions with pLDDT<50 should be treated as essentially unmodeled; they often correspond to intrinsically disordered segments.

Q: What family and function is it annotated with?
A: Functional annotations link the protein to curated databases. InterPro entries identify conserved domains and families by matching the sequence against member-database signatures (Pfam, PROSITE, CDD, …). Gene Ontology (GO) terms describe molecular function, biological process, and cellular component in a controlled vocabulary. CATH places the structure in a hierarchical fold classification (Class/Architecture/Topology/Homologous-superfamily). The organism is the source species.

Q: What known structures does this most resemble?
A: Nearest PDB neighbors are the top structural matches found by Foldseek when searching this structure against the entire Protein Data Bank. Each hit reports a TM-score (0 to 1; >0.5 almost always implies the same fold) and an E-value. These are *structural* homologs — they may share no detectable sequence similarity.

Q: Which residues are buried vs exposed?
A: Solvent-accessible surface area (SASA) is the area in Å² traced out by the centre of a 1.4 Å probe sphere (a water molecule) rolled over the protein's van der Waals surface (Shrake–Rupley / Lee–Richards construction). Buried residues have near-zero SASA; fully exposed residues can exceed 200 Å². The total SASA scales roughly with the number of surface residues.

Q: What are the backbone torsion angles?
A: φ (phi) and ψ (psi) are the two rotatable backbone dihedrals per residue: φ is the C(i-1)–N–Cα–C torsion, ψ is the N–Cα–C–N(i+1) torsion, both in degrees on (−180°, 180°]. α-helical residues cluster near (−60°, −45°); β-strand residues near (−120°, +130°). A Ramachandran plot is simply a scatter of (φ, ψ) for every residue.

Q: Are the domains correctly placed relative to each other?
A: Predicted aligned error is AlphaFold's pairwise confidence. Unlike pLDDT (per-residue), PAE is per-residue-pair and captures whether two parts of the structure are correctly placed relative to each other. Units are ångströms of expected positional error.

Q: What if only a Cα trace is available?
A: P-SEA three-state annotation labels each residue as helix, strand, or coil based purely on the geometry of the Cα trace. It serves as a fallback when the full backbone (and thus DSSP) is unavailable.

Q: What is the amino-acid chain?
A: This is the polypeptide sequence — one letter per residue, N-terminus first. Length ranges from a few dozen residues for small domains to over a thousand for large multi-domain proteins.

Q: What do the rendered images show?
A: The six renders are orthographic views along the three Cartesian axes in both directions. Representation (cartoon, sticks, or surface) and color scheme (sequence-rainbow or by-chain) vary across proteins so the training set covers all the common visualization conventions.

Q: What do the diagnostic plots show?
A: Plot images: a contact map (which residues are close in 3D, as an N×N binary image), a Ramachandran scatter (backbone torsion angles, revealing secondary-structure composition at a glance), and — for AlphaFold structures — a PAE heatmap (pairwise prediction confidence).

Q: How mobile is each atom in the crystal?
A: B-factor (Debye–Waller factor) reflects atomic displacement in the crystal lattice. It is an experimental observable (units Å²), not a prediction; low values mean the atom is pinned down, high values mean it moves or is heterogeneous across the crystal.

Q: Where is each backbone atom in 3D?
A: The mmCIF table is the protein's shape written out atom by atom. For each backbone N, Cα, C, and carbonyl O, it records an (x, y, z) coordinate triple in Å plus the residue type, chain letter, and residue number.